Protein AF-0000000085067755 (afdb_homodimer)

Organism: Shewanella halifaxensis (strain HAW-EB4) (NCBI:txid458817)

Solvent-accessible surface area (backbone atoms only — not comparable to full-atom values): 20328 Å² total; per-residue (Å²): 133,85,80,76,76,78,76,78,75,77,74,74,76,75,76,70,76,72,73,79,66,67,17,61,33,72,31,41,48,42,28,52,49,60,54,50,72,42,56,73,39,18,24,49,40,46,78,76,39,65,58,82,90,46,54,85,55,61,95,40,59,32,35,41,28,36,60,45,73,57,96,49,41,38,34,30,34,44,29,49,54,90,42,38,30,37,28,41,37,40,32,63,32,50,47,16,48,35,42,27,38,41,27,25,37,83,89,32,47,73,40,93,77,40,60,33,36,14,41,34,56,57,62,66,34,46,38,37,43,50,22,30,28,20,20,42,29,35,48,50,28,54,77,67,74,36,65,85,57,56,61,29,28,38,34,40,32,50,50,93,52,34,38,34,48,34,42,36,38,92,96,45,52,37,30,36,41,24,40,59,80,51,70,47,80,75,72,80,77,40,36,60,58,133,134,86,80,76,78,78,78,77,75,77,73,74,77,75,75,71,77,72,73,78,65,67,16,61,32,74,32,40,48,43,27,52,50,60,54,51,72,43,55,73,40,19,23,47,38,46,80,77,41,63,56,81,91,46,54,85,54,61,95,41,58,32,35,41,29,34,60,45,74,58,98,46,40,37,36,31,34,44,29,51,54,89,42,38,30,40,25,40,36,40,33,63,31,51,47,17,47,34,42,25,38,40,28,25,35,84,88,32,49,71,41,93,79,39,60,32,36,13,41,33,55,56,63,66,34,46,39,37,46,51,22,31,28,20,21,42,30,34,49,50,28,55,76,67,74,35,65,83,56,57,61,29,28,38,35,41,33,51,51,92,52,35,35,35,46,33,41,36,37,93,96,43,53,36,30,37,41,25,39,59,79,51,69,48,80,74,71,78,79,41,37,60,59,132

Nearest PDB structures (foldseek):
  1yiv-assembly1_A  TM=5.861E-01  e=2.034E-02  Equus caballus
  5xc2-assembly1_A  TM=3.123E-01  e=2.247E-01  Rhizomucor miehei
  5vba-assembly2_B  TM=6.362E-01  e=4.342E+00  Tequatrovirus T4
  5xbz-assembly1_A  TM=2.572E-01  e=3.716E-01  Rhizomucor miehei
  5vba-assembly1_A  TM=6.280E-01  e=9.494E+00  Tequatrovirus T4

pLDDT: mean 91.23, std 16.69, range [28.98, 98.94]

Sequence (388 aa):
MKTIKYSQIALLAATSFALPAMAVTSEQTAFFDNLAAHCGKAFEGTVTAGNSADSAFSGKKLIMHVRECSDTVLKVPFHVGDDHSRTWVITKTPYGLHLAHDHRHKDGSEDKVTMYGGMTADMGSATEQSFPVDAYSINNFRENGLDVSVTNVWHMYVKPQEFTYRLTRENRDFRVDFDLTKPVDLPPVPWGHKMKTIKYSQIALLAATSFALPAMAVTSEQTAFFDNLAAHCGKAFEGTVTAGNSADSAFSGKKLIMHVRECSDTVLKVPFHVGDDHSRTWVITKTPYGLHLAHDHRHKDGSEDKVTMYGGMTADMGSATEQSFPVDAYSINNFRENGLDVSVTNVWHMYVKPQEFTYRLTRENRDFRVDFDLTKPVDLPPVPWGHK

Foldseek 3Di:
DPPPPPPPPPPPPPPPPPAQDFDADPFQLLQLVLLCVQEAFKWWKDKPDWDPVVVLQPPWTWMWHQYDDDSFWTWIFIDTHPARFWIWIWGGGNVHIWTWIFGADQQQHGDLQGRWWAGFPDNAGSFKTKGFTDDVNLVSCVVVVNNQCNGKMWMWGRDPQKIKIWIDDVVTIIMMITGNVDTDDDDDDGHNDD/DPPPPPPPPPPPPPPPPPAQDFDADPFQLLQLVLLCVQEAFKWWKDKPDWDPVVVQQPPWTWMWHQYDDDSFKTWIFIDTHPARFWIWIWGGGNVHIWTWIFGADQQQHGDLQGRWWAGFPDNAGSFKTKGFTDDVNLVSCVVVVNNQCNGKMWMWGRDPQKIKIWIDDVPTIIMMITGNVDTDDDDDDGHNDD

Secondary structure (DSSP, 8-state):
-------------------PPP---HHHHHHHHHHHTTTT-EEEEEEEE--GGGGGGTT--EEEE--EE-SSEEEEEEEETTEEEEEEEEEEETTEEEEEEEEB-TTSPBPSS-SEEEE-SS---SSEEEEEB-HHHHHHHHHTT-GGGGG-EEEEEE-SSEEEEEEEETTEEEEEEEEEEEEEPPPPPPTT--/-------------------PPP---HHHHHHHHHHHTTTT-EEEEEEEE--GGGGGGTT--EEEE--EE-SSEEEEEEEETTEEEEEEEEEEETTEEEEEEEEB-TTSPBPSS-SEEEE-SS---SSEEEEEB-HHHHHHHHHTT-GGGGG-EEEEEE-SSEEEEEEEETTEEEEEEEEEEEEEPPPPPPTT--

Radius of gyration: 25.29 Å; Cα contacts (8 Å, |Δi|>4): 921; chains: 2; bounding box: 46×75×91 Å

Structure (mmCIF, N/CA/C/O backbone):
data_AF-0000000085067755-model_v1
#
loop_
_entity.id
_entity.type
_entity.pdbx_description
1 polymer 'Secreted protein'
#
loop_
_atom_site.group_PDB
_atom_site.id
_atom_site.type_symbol
_atom_site.label_atom_id
_atom_site.label_alt_id
_atom_site.label_comp_id
_atom_site.label_asym_id
_atom_site.label_entity_id
_atom_site.label_seq_id
_atom_site.pdbx_PDB_ins_code
_atom_site.Cartn_x
_atom_site.Cartn_y
_atom_site.Cartn_z
_atom_site.occupancy
_atom_site.B_iso_or_equiv
_atom_site.auth_seq_id
_atom_site.auth_comp_id
_atom_site.auth_asym_id
_atom_site.auth_atom_id
_atom_site.pdbx_PDB_model_num
ATOM 1 N N . MET A 1 1 ? 24.531 -42.656 48.156 1 28.98 1 MET A N 1
ATOM 2 C CA . MET A 1 1 ? 24.031 -42.375 46.812 1 28.98 1 MET A CA 1
ATOM 3 C C . MET A 1 1 ? 23.406 -41 46.75 1 28.98 1 MET A C 1
ATOM 5 O O . MET A 1 1 ? 22.359 -40.75 47.344 1 28.98 1 MET A O 1
ATOM 9 N N . LYS A 1 2 ? 24.328 -39.906 46.75 1 41.59 2 LYS A N 1
ATOM 10 C CA . LYS A 1 2 ? 24.016 -38.5 46.656 1 41.59 2 LYS A CA 1
ATOM 11 C C . LYS A 1 2 ? 23.172 -38.188 45.438 1 41.59 2 LYS A C 1
ATOM 13 O O . LYS A 1 2 ? 23.516 -38.562 44.312 1 41.59 2 LYS A O 1
ATOM 18 N N . THR A 1 3 ? 21.797 -38.094 45.594 1 43.34 3 THR A N 1
ATOM 19 C CA . THR A 1 3 ? 20.797 -37.719 44.594 1 43.34 3 THR A CA 1
ATOM 20 C C . THR A 1 3 ? 21.094 -36.312 44.062 1 43.34 3 THR A C 1
ATOM 22 O O . THR A 1 3 ? 21.047 -35.344 44.781 1 43.34 3 THR A O 1
ATOM 25 N N . ILE A 1 4 ? 21.953 -36.188 43.094 1 45.53 4 ILE A N 1
ATOM 26 C CA . ILE A 1 4 ? 22.188 -34.938 42.375 1 45.53 4 ILE A CA 1
ATOM 27 C C . ILE A 1 4 ? 20.906 -34.531 41.625 1 45.53 4 ILE A C 1
ATOM 29 O O . ILE A 1 4 ? 20.406 -35.25 40.781 1 45.53 4 ILE A O 1
ATOM 33 N N . LYS A 1 5 ? 20.016 -33.75 42.25 1 46.53 5 LYS A N 1
ATOM 34 C CA . LYS A 1 5 ? 18.844 -33.156 41.625 1 46.53 5 LYS A CA 1
ATOM 35 C C . LYS A 1 5 ? 19.234 -32.219 40.469 1 46.53 5 LYS A C 1
ATOM 37 O O . LYS A 1 5 ? 20.031 -31.297 40.656 1 46.53 5 LYS A O 1
ATOM 42 N N . TYR A 1 6 ? 19.328 -32.75 39.188 1 44.66 6 TYR A N 1
ATOM 43 C CA . TYR A 1 6 ? 19.5 -31.891 38.031 1 44.66 6 TYR A CA 1
ATOM 44 C C . TYR A 1 6 ? 18.375 -30.859 37.938 1 44.66 6 TYR A C 1
ATOM 46 O O . TYR A 1 6 ? 17.203 -31.219 37.969 1 44.66 6 TYR A O 1
ATOM 54 N N . SER A 1 7 ? 18.516 -29.688 38.5 1 46.38 7 SER A N 1
ATOM 55 C CA . SER A 1 7 ? 17.609 -28.578 38.25 1 46.38 7 SER A CA 1
ATOM 56 C C . SER A 1 7 ? 17.438 -28.328 36.75 1 46.38 7 SER A C 1
ATOM 58 O O . SER A 1 7 ? 18.422 -28.109 36.031 1 46.38 7 SER A O 1
ATOM 60 N N . GLN A 1 8 ? 16.422 -28.906 36.156 1 47.75 8 GLN A N 1
ATOM 61 C CA . GLN A 1 8 ? 16.031 -28.594 34.781 1 47.75 8 GLN A CA 1
ATOM 62 C C . GLN A 1 8 ? 15.797 -27.094 34.625 1 47.75 8 GLN A C 1
ATOM 64 O O . GLN A 1 8 ? 14.953 -26.5 35.281 1 47.75 8 GLN A O 1
ATOM 69 N N . ILE A 1 9 ? 16.797 -26.344 34.344 1 45.47 9 ILE A N 1
ATOM 70 C CA . ILE A 1 9 ? 16.609 -24.953 33.906 1 45.47 9 ILE A CA 1
ATOM 71 C C . ILE A 1 9 ? 15.797 -24.906 32.625 1 45.47 9 ILE A C 1
ATOM 73 O O . ILE A 1 9 ? 16.203 -25.469 31.594 1 45.47 9 ILE A O 1
ATOM 77 N N . ALA A 1 10 ? 14.523 -24.734 32.781 1 42.97 10 ALA A N 1
ATOM 78 C CA . ALA A 1 10 ? 13.672 -24.422 31.625 1 42.97 10 ALA A CA 1
ATOM 79 C C . ALA A 1 10 ? 14.133 -23.156 30.922 1 42.97 10 ALA A C 1
ATOM 81 O O . ALA A 1 10 ? 14.055 -22.062 31.484 1 42.97 10 ALA A O 1
ATOM 82 N N . LEU A 1 11 ? 15.062 -23.281 30.031 1 44.84 11 LEU A N 1
ATOM 83 C CA . LEU A 1 11 ? 15.336 -22.172 29.141 1 44.84 11 LEU A CA 1
ATOM 84 C C . LEU A 1 11 ? 14.102 -21.797 28.328 1 44.84 11 LEU A C 1
ATOM 86 O O . LEU A 1 11 ? 13.625 -22.578 27.516 1 44.84 11 LEU A O 1
ATOM 90 N N . LEU A 1 12 ? 13.289 -21.031 28.844 1 44.44 12 LEU A N 1
ATOM 91 C CA . LEU A 1 12 ? 12.234 -20.422 28.031 1 44.44 12 LEU A CA 1
ATOM 92 C C . LEU A 1 12 ? 12.828 -19.672 26.828 1 44.44 12 LEU A C 1
ATOM 94 O O . LEU A 1 12 ? 13.586 -18.719 27 1 44.44 12 LEU A O 1
ATOM 98 N N . ALA A 1 13 ? 12.93 -20.359 25.688 1 36.31 13 ALA A N 1
ATOM 99 C CA . ALA A 1 13 ? 13.25 -19.656 24.453 1 36.31 13 ALA A CA 1
ATOM 100 C C . ALA A 1 13 ? 12.25 -18.531 24.188 1 36.31 13 ALA A C 1
ATOM 102 O O . ALA A 1 13 ? 11.062 -18.781 23.984 1 36.31 13 ALA A O 1
ATOM 103 N N . ALA A 1 14 ? 12.43 -17.359 24.734 1 39.09 14 ALA A N 1
ATOM 104 C CA . ALA A 1 14 ? 11.672 -16.188 24.312 1 39.09 14 ALA A CA 1
ATOM 105 C C . ALA A 1 14 ? 11.617 -16.094 22.781 1 39.09 14 ALA A C 1
ATOM 107 O O . ALA A 1 14 ? 12.648 -15.93 22.125 1 39.09 14 ALA A O 1
ATOM 108 N N . THR A 1 15 ? 10.727 -16.734 22.094 1 37.22 15 THR A N 1
ATOM 109 C CA . THR A 1 15 ? 10.492 -16.406 20.688 1 37.22 15 THR A CA 1
ATOM 110 C C . THR A 1 15 ? 10.383 -14.898 20.5 1 37.22 15 THR A C 1
ATOM 112 O O . THR A 1 15 ? 9.422 -14.273 20.953 1 37.22 15 THR A O 1
ATOM 115 N N . SER A 1 16 ? 11.422 -14.258 20.453 1 39.28 16 SER A N 1
ATOM 116 C CA . SER A 1 16 ? 11.375 -12.852 20.078 1 39.28 16 SER A CA 1
ATOM 117 C C . SER A 1 16 ? 10.602 -12.648 18.781 1 39.28 16 SER A C 1
ATOM 119 O O . SER A 1 16 ? 10.992 -13.156 17.734 1 39.28 16 SER A O 1
ATOM 121 N N . PHE A 1 17 ? 9.375 -12.57 18.875 1 40.12 17 PHE A N 1
ATOM 122 C CA . PHE A 1 17 ? 8.641 -12.094 17.703 1 40.12 17 PHE A CA 1
ATOM 123 C C . PHE A 1 17 ? 9.336 -10.883 17.094 1 40.12 17 PHE A C 1
ATOM 125 O O . PHE A 1 17 ? 9.375 -9.812 17.703 1 40.12 17 PHE A O 1
ATOM 132 N N . ALA A 1 18 ? 10.297 -11.008 16.25 1 44.66 18 ALA A N 1
ATOM 133 C CA . ALA A 1 18 ? 10.961 -9.898 15.586 1 44.66 18 ALA A CA 1
ATOM 134 C C . ALA A 1 18 ? 9.953 -9.023 14.844 1 44.66 18 ALA A C 1
ATOM 136 O O . ALA A 1 18 ? 9.156 -9.523 14.047 1 44.66 18 ALA A O 1
ATOM 137 N N . LEU A 1 19 ? 9.555 -7.879 15.336 1 52.88 19 LEU A N 1
ATOM 138 C CA . LEU A 1 19 ? 8.805 -6.875 14.594 1 52.88 19 LEU A CA 1
ATOM 139 C C . LEU A 1 19 ? 9.352 -6.734 13.172 1 52.88 19 LEU A C 1
ATOM 141 O O . LEU A 1 19 ? 10.562 -6.73 12.969 1 52.88 19 LEU A O 1
ATOM 145 N N . PRO A 1 20 ? 8.461 -6.949 12.203 1 64.38 20 PRO A N 1
ATOM 146 C CA . PRO A 1 20 ? 8.969 -6.809 10.844 1 64.38 20 PRO A CA 1
ATOM 147 C C . PRO A 1 20 ? 9.773 -5.527 10.641 1 64.38 20 PRO A C 1
ATOM 149 O O . PRO A 1 20 ? 9.414 -4.473 11.172 1 64.38 20 PRO A O 1
ATOM 152 N N . ALA A 1 21 ? 10.914 -5.625 10.117 1 73.81 21 ALA A N 1
ATOM 153 C CA . ALA A 1 21 ? 11.812 -4.508 9.828 1 73.81 21 ALA A CA 1
ATOM 154 C C . ALA A 1 21 ? 11.141 -3.482 8.922 1 73.81 21 ALA A C 1
ATOM 156 O O . ALA A 1 21 ? 10.5 -3.846 7.934 1 73.81 21 ALA A O 1
ATOM 157 N N . MET A 1 22 ? 11.156 -2.275 9.336 1 88 22 MET A N 1
ATOM 158 C CA . MET A 1 22 ? 10.672 -1.176 8.508 1 88 22 MET A CA 1
ATOM 159 C C . MET A 1 22 ? 11.414 -1.13 7.18 1 88 22 MET A C 1
ATOM 161 O O . MET A 1 22 ? 12.609 -1.415 7.121 1 88 22 MET A O 1
ATOM 165 N N . ALA A 1 23 ? 10.664 -0.908 6.18 1 91.81 23 ALA A N 1
ATOM 166 C CA . ALA A 1 23 ? 11.281 -0.766 4.863 1 91.81 23 ALA A CA 1
ATOM 167 C C . ALA A 1 23 ? 10.766 0.479 4.148 1 91.81 23 ALA A C 1
ATOM 169 O O . ALA A 1 23 ? 9.57 0.585 3.857 1 91.81 23 ALA A O 1
ATOM 170 N N . VAL A 1 24 ? 11.664 1.509 3.936 1 97.25 24 VAL A N 1
ATOM 171 C CA . VAL A 1 24 ? 11.438 2.691 3.109 1 97.25 24 VAL A CA 1
ATOM 172 C C . VAL A 1 24 ? 12.578 2.846 2.104 1 97.25 24 VAL A C 1
ATOM 174 O O . VAL A 1 24 ? 13.703 2.402 2.355 1 97.25 24 VAL A O 1
ATOM 177 N N . THR A 1 25 ? 12.273 3.377 0.951 1 98.38 25 THR A N 1
ATOM 178 C CA . THR A 1 25 ? 13.312 3.604 -0.052 1 98.38 25 THR A CA 1
ATOM 179 C C . THR A 1 25 ? 14.148 4.832 0.302 1 98.38 25 THR A C 1
ATOM 181 O O . THR A 1 25 ? 13.82 5.566 1.235 1 98.38 25 THR A O 1
ATOM 184 N N . SER A 1 26 ? 15.242 5.008 -0.419 1 98.19 26 SER A N 1
ATOM 185 C CA . SER A 1 26 ? 16.062 6.191 -0.198 1 98.19 26 SER A CA 1
ATOM 186 C C . SER A 1 26 ? 15.289 7.469 -0.479 1 98.19 26 SER A C 1
ATOM 188 O O . SER A 1 26 ? 15.461 8.477 0.215 1 98.19 26 SER A O 1
ATOM 190 N N . GLU A 1 27 ? 14.445 7.512 -1.555 1 98.69 27 GLU A N 1
ATOM 191 C CA . GLU A 1 27 ? 13.586 8.648 -1.865 1 98.69 27 GLU A CA 1
ATOM 192 C C . GLU A 1 27 ? 12.633 8.953 -0.712 1 98.69 27 GLU A C 1
ATOM 194 O O . GLU A 1 27 ? 12.477 10.117 -0.321 1 98.69 27 GLU A O 1
ATOM 199 N N . GLN A 1 28 ? 12.047 7.906 -0.197 1 98.81 28 GLN A N 1
ATOM 200 C CA . GLN A 1 28 ? 11.086 8.055 0.891 1 98.81 28 GLN A CA 1
ATOM 201 C C . GLN A 1 28 ? 11.766 8.523 2.17 1 98.81 28 GLN A C 1
ATOM 203 O O . GLN A 1 28 ? 11.219 9.344 2.908 1 98.81 28 GLN A O 1
ATOM 208 N N . THR A 1 29 ? 12.93 8.016 2.463 1 98.56 29 THR A N 1
ATOM 209 C CA . THR A 1 29 ? 13.719 8.461 3.602 1 98.56 29 THR A CA 1
ATOM 210 C C . THR A 1 29 ? 14.047 9.945 3.475 1 98.56 29 THR A C 1
ATOM 212 O O . THR A 1 29 ? 13.898 10.711 4.434 1 98.56 29 THR A O 1
ATOM 215 N N . ALA A 1 30 ? 14.5 10.32 2.295 1 98.62 30 ALA A N 1
ATOM 216 C CA . ALA A 1 30 ? 14.844 11.719 2.066 1 98.62 30 ALA A CA 1
ATOM 217 C C . ALA A 1 30 ? 13.633 12.625 2.248 1 98.62 30 ALA A C 1
ATOM 219 O O . ALA A 1 30 ? 13.719 13.68 2.875 1 98.62 30 ALA A O 1
ATOM 220 N N . PHE A 1 31 ? 12.547 12.242 1.677 1 98.88 31 PHE A N 1
ATOM 221 C CA . PHE A 1 31 ? 11.297 12.969 1.832 1 98.88 31 PHE A CA 1
ATOM 222 C C . PHE A 1 31 ? 10.953 13.148 3.307 1 98.88 31 PHE A C 1
ATOM 224 O O . PHE A 1 31 ? 10.648 14.258 3.748 1 98.88 31 PHE A O 1
ATOM 231 N N . PHE A 1 32 ? 10.914 12.031 4.016 1 98.81 32 PHE A N 1
ATOM 232 C CA . PHE A 1 32 ? 10.609 12.008 5.441 1 98.81 32 PHE A CA 1
ATOM 233 C C . PHE A 1 32 ? 11.539 12.938 6.211 1 98.81 32 PHE A C 1
ATOM 235 O O . PHE A 1 32 ? 11.086 13.734 7.031 1 98.81 32 PHE A O 1
ATOM 242 N N . ASP A 1 33 ? 12.828 12.859 5.953 1 98.5 33 ASP A N 1
ATOM 243 C CA . ASP A 1 33 ? 13.844 13.672 6.617 1 98.5 33 ASP A CA 1
ATOM 244 C C . ASP A 1 33 ? 13.664 15.156 6.277 1 98.5 33 ASP A C 1
ATOM 246 O O . ASP A 1 33 ? 13.875 16.016 7.129 1 98.5 33 ASP A O 1
ATOM 250 N N . ASN A 1 34 ? 13.352 15.422 5.031 1 98.56 34 ASN A N 1
ATOM 251 C CA . ASN A 1 34 ? 13.109 16.797 4.621 1 98.56 34 ASN A CA 1
ATOM 252 C C . ASN A 1 34 ? 11.977 17.438 5.414 1 98.56 34 ASN A C 1
ATOM 254 O O . ASN A 1 34 ? 12.047 18.609 5.781 1 98.56 34 ASN A O 1
ATOM 258 N N . LEU A 1 35 ? 10.938 16.672 5.617 1 98.56 35 LEU A N 1
ATOM 259 C CA . LEU A 1 35 ? 9.828 17.172 6.426 1 98.56 35 LEU A CA 1
ATOM 260 C C . LEU A 1 35 ? 10.242 17.312 7.887 1 98.56 35 LEU A C 1
ATOM 262 O O . LEU A 1 35 ? 9.953 18.328 8.523 1 98.56 35 LEU A O 1
ATOM 266 N N . ALA A 1 36 ? 10.93 16.297 8.367 1 98.69 36 ALA A N 1
ATOM 267 C CA . ALA A 1 36 ? 11.375 16.25 9.758 1 98.69 36 ALA A CA 1
ATOM 268 C C . ALA A 1 36 ? 12.305 17.422 10.07 1 98.69 36 ALA A C 1
ATOM 270 O O . ALA A 1 36 ? 12.414 17.844 11.227 1 98.69 36 ALA A O 1
ATOM 271 N N . ALA A 1 37 ? 12.992 17.922 9.117 1 98.31 37 ALA A N 1
ATOM 272 C CA . ALA A 1 37 ? 13.922 19.031 9.289 1 98.31 37 ALA A CA 1
ATOM 273 C C . ALA A 1 37 ? 13.203 20.266 9.805 1 98.31 37 ALA A C 1
ATOM 275 O O . ALA A 1 37 ? 13.836 21.219 10.281 1 98.31 37 ALA A O 1
ATOM 276 N N . HIS A 1 38 ? 11.93 20.281 9.727 1 98.56 38 HIS A N 1
ATOM 277 C CA . HIS A 1 38 ? 11.148 21.438 10.156 1 98.56 38 HIS A CA 1
ATOM 278 C C . HIS A 1 38 ? 10.492 21.172 11.508 1 98.56 38 HIS A C 1
ATOM 280 O O . HIS A 1 38 ? 9.586 21.906 11.914 1 98.56 38 HIS A O 1
ATOM 286 N N . CYS A 1 39 ? 10.898 20.156 12.188 1 98.75 39 CYS A N 1
ATOM 287 C CA . CYS A 1 39 ? 10.297 19.781 13.461 1 98.75 39 CYS A CA 1
ATOM 288 C C . CYS A 1 39 ? 10.273 20.953 14.43 1 98.75 39 CYS A C 1
ATOM 290 O O . CYS A 1 39 ? 11.273 21.656 14.578 1 98.75 39 CYS A O 1
ATOM 292 N N . GLY A 1 40 ? 9.086 21.156 15.062 1 98.62 40 GLY A N 1
ATOM 293 C CA . GLY A 1 40 ? 8.922 22.219 16.047 1 98.62 40 GLY A CA 1
ATOM 294 C C . GLY A 1 40 ? 8.445 23.531 15.453 1 98.62 40 GLY A C 1
ATOM 295 O O . GLY A 1 40 ? 8.141 24.469 16.188 1 98.62 40 GLY A O 1
ATOM 296 N N . LYS A 1 41 ? 8.32 23.594 14.133 1 98.81 41 LYS A N 1
ATOM 297 C CA . LYS A 1 41 ? 7.961 24.844 13.469 1 98.81 41 LYS A CA 1
ATOM 298 C C . LYS A 1 41 ? 6.555 24.766 12.883 1 98.81 41 LYS A C 1
ATOM 300 O O . LYS A 1 41 ? 6.059 23.672 12.578 1 98.81 41 LYS A O 1
ATOM 305 N N . ALA A 1 42 ? 5.977 25.859 12.758 1 98.88 42 ALA A N 1
ATOM 306 C CA . ALA A 1 42 ? 4.664 26.016 12.141 1 98.88 42 ALA A CA 1
ATOM 307 C C . ALA A 1 42 ? 4.723 26.969 10.953 1 98.88 42 ALA A C 1
ATOM 309 O O . ALA A 1 42 ? 5.551 27.891 10.93 1 98.88 42 ALA A O 1
ATOM 310 N N . PHE A 1 43 ? 3.854 26.75 10.008 1 98.88 43 PHE A N 1
ATOM 311 C CA . PHE A 1 43 ? 3.861 27.547 8.781 1 98.88 43 PHE A CA 1
ATOM 312 C C . PHE A 1 43 ? 2.439 27.844 8.32 1 98.88 43 PHE A C 1
ATOM 314 O O . PHE A 1 43 ? 1.559 26.984 8.422 1 98.88 43 PHE A O 1
ATOM 321 N N . GLU A 1 44 ? 2.238 29.016 7.859 1 98.62 44 GLU A N 1
ATOM 322 C CA . GLU A 1 44 ? 0.937 29.406 7.324 1 98.62 44 GLU A CA 1
ATOM 323 C C . GLU A 1 44 ? 0.789 28.984 5.863 1 98.62 44 GLU A C 1
ATOM 325 O O . GLU A 1 44 ? 1.759 29 5.105 1 98.62 44 GLU A O 1
ATOM 330 N N . GLY A 1 45 ? -0.426 28.562 5.516 1 97.75 45 GLY A N 1
ATOM 331 C CA . GLY A 1 45 ? -0.685 28.094 4.16 1 97.75 45 GLY A CA 1
ATOM 332 C C . GLY A 1 45 ? -1.873 28.781 3.514 1 97.75 45 GLY A C 1
ATOM 333 O O . GLY A 1 45 ? -2.58 29.562 4.168 1 97.75 45 GLY A O 1
ATOM 334 N N . THR A 1 46 ? -2.014 28.609 2.215 1 96 46 THR A N 1
ATOM 335 C CA . THR A 1 46 ? -3.119 29.109 1.412 1 96 46 THR A CA 1
ATOM 336 C C . THR A 1 46 ? -3.654 28.031 0.479 1 96 46 THR A C 1
ATOM 338 O O . THR A 1 46 ? -2.881 27.281 -0.111 1 96 46 THR A O 1
ATOM 341 N N . VAL A 1 47 ? -4.996 27.953 0.4 1 95.69 47 VAL A N 1
ATOM 342 C CA . VAL A 1 47 ? -5.594 27.062 -0.587 1 95.69 47 VAL A CA 1
ATOM 343 C C . VAL A 1 47 ? -5.277 27.562 -1.995 1 95.69 47 VAL A C 1
ATOM 345 O O . VAL A 1 47 ? -5.559 28.703 -2.33 1 95.69 47 VAL A O 1
ATOM 348 N N . THR A 1 48 ? -4.691 26.703 -2.834 1 94.94 48 THR A N 1
ATOM 349 C CA . THR A 1 48 ? -4.27 27.141 -4.16 1 94.94 48 THR A CA 1
ATOM 350 C C . THR A 1 48 ? -5.027 26.391 -5.246 1 94.94 48 THR A C 1
ATOM 352 O O . THR A 1 48 ? -4.918 26.719 -6.43 1 94.94 48 THR A O 1
ATOM 355 N N . ALA A 1 49 ? -5.695 25.406 -4.918 1 91.56 49 ALA A N 1
ATOM 356 C CA . ALA A 1 49 ? -6.645 24.703 -5.781 1 91.56 49 ALA A CA 1
ATOM 357 C C . ALA A 1 49 ? -7.797 24.125 -4.969 1 91.56 49 ALA A C 1
ATOM 359 O O . ALA A 1 49 ? -7.605 23.688 -3.83 1 91.56 49 ALA A O 1
ATOM 360 N N . GLY A 1 50 ? -9.055 24.125 -5.578 1 88.06 50 GLY A N 1
ATOM 361 C CA . GLY A 1 50 ? -10.211 23.594 -4.871 1 88.06 50 GLY A CA 1
ATOM 362 C C . GLY A 1 50 ? -11.523 23.969 -5.523 1 88.06 50 GLY A C 1
ATOM 363 O O . GLY A 1 50 ? -11.547 24.469 -6.656 1 88.06 50 GLY A O 1
ATOM 364 N N . ASN A 1 51 ? -12.57 23.547 -4.918 1 83.12 51 ASN A N 1
ATOM 365 C CA . ASN A 1 51 ? -13.938 23.875 -5.32 1 83.12 51 ASN A CA 1
ATOM 366 C C . ASN A 1 51 ? -14.844 24.062 -4.109 1 83.12 51 ASN A C 1
ATOM 368 O O . ASN A 1 51 ? -14.367 24.344 -3.008 1 83.12 51 ASN A O 1
ATOM 372 N N . SER A 1 52 ? -16.078 24.125 -4.391 1 76.75 52 SER A N 1
ATOM 373 C CA . SER A 1 52 ? -17.047 24.438 -3.354 1 76.75 52 SER A CA 1
ATOM 374 C C . SER A 1 52 ? -16.969 23.438 -2.201 1 76.75 52 SER A C 1
ATOM 376 O O . SER A 1 52 ? -17.359 23.766 -1.071 1 76.75 52 SER A O 1
ATOM 378 N N . ALA A 1 53 ? -16.453 22.281 -2.43 1 75.31 53 ALA A N 1
ATOM 379 C CA . ALA A 1 53 ? -16.312 21.266 -1.388 1 75.31 53 ALA A CA 1
ATOM 380 C C . ALA A 1 53 ? -15.297 21.703 -0.336 1 75.31 53 ALA A C 1
ATOM 382 O O . ALA A 1 53 ? -15.25 21.141 0.758 1 75.31 53 ALA A O 1
ATOM 383 N N . ASP A 1 54 ? -14.594 22.75 -0.587 1 79.88 54 ASP A N 1
ATOM 384 C CA . ASP A 1 54 ? -13.492 23.172 0.283 1 79.88 54 ASP A CA 1
ATOM 385 C C . ASP A 1 54 ? -13.844 24.469 1.021 1 79.88 54 ASP A C 1
ATOM 387 O O . ASP A 1 54 ? -12.953 25.203 1.433 1 79.88 54 ASP A O 1
ATOM 391 N N . SER A 1 55 ? -15.07 24.672 1.107 1 81.56 55 SER A N 1
ATOM 392 C CA . SER A 1 55 ? -15.523 25.922 1.7 1 81.56 55 SER A CA 1
ATOM 393 C C . SER A 1 55 ? -15.078 26.047 3.154 1 81.56 55 SER A C 1
ATOM 395 O O . SER A 1 55 ? -14.945 27.156 3.676 1 81.56 55 SER A O 1
ATOM 397 N N . ALA A 1 56 ? -14.812 24.938 3.746 1 82.31 56 ALA A N 1
ATOM 398 C CA . ALA A 1 56 ? -14.406 24.938 5.148 1 82.31 56 ALA A CA 1
ATOM 399 C C . ALA A 1 56 ? -13.078 25.672 5.332 1 82.31 56 ALA A C 1
ATOM 401 O O . ALA A 1 56 ? -12.734 26.094 6.441 1 82.31 56 ALA A O 1
ATOM 402 N N . PHE A 1 57 ? -12.32 25.859 4.309 1 89.5 57 PHE A N 1
ATOM 403 C CA . PHE A 1 57 ? -10.992 26.453 4.379 1 89.5 57 PHE A CA 1
ATOM 404 C C . PHE A 1 57 ? -11.031 27.938 4.004 1 89.5 57 PHE A C 1
ATOM 406 O O . PHE A 1 57 ? -10.078 28.672 4.258 1 89.5 57 PHE A O 1
ATOM 413 N N . SER A 1 58 ? -12.148 28.266 3.352 1 83.44 58 SER A N 1
ATOM 414 C CA . SER A 1 58 ? -12.234 29.625 2.842 1 83.44 58 SER A CA 1
ATOM 415 C C . SER A 1 58 ? -12.219 30.641 3.979 1 83.44 58 SER A C 1
ATOM 417 O O . SER A 1 58 ? -12.953 30.484 4.961 1 83.44 58 SER A O 1
ATOM 419 N N . GLY A 1 59 ? -11.336 31.625 3.836 1 87.12 59 GLY A N 1
ATOM 420 C CA . GLY A 1 59 ? -11.281 32.719 4.781 1 87.12 59 GLY A CA 1
ATOM 421 C C . GLY A 1 59 ? -10.656 32.344 6.109 1 87.12 59 GLY A C 1
ATOM 422 O O . GLY A 1 59 ? -10.648 33.156 7.051 1 87.12 59 GLY A O 1
ATOM 423 N N . LYS A 1 60 ? -10.18 31.234 6.242 1 93.75 60 LYS A N 1
ATOM 424 C CA . LYS A 1 60 ? -9.602 30.766 7.5 1 93.75 60 LYS A CA 1
ATOM 425 C C . LYS A 1 60 ? -8.078 30.781 7.441 1 93.75 60 LYS A C 1
ATOM 427 O O . LYS A 1 60 ? -7.488 30.578 6.379 1 93.75 60 LYS A O 1
ATOM 432 N N . LYS A 1 61 ? -7.582 31.078 8.641 1 97.12 61 LYS A N 1
ATOM 433 C CA . LYS A 1 61 ? -6.141 30.906 8.773 1 97.12 61 LYS A CA 1
ATOM 434 C C . LYS A 1 61 ? -5.766 29.422 8.789 1 97.12 61 LYS A C 1
ATOM 436 O O . LYS A 1 61 ? -6.32 28.641 9.57 1 97.12 61 LYS A O 1
ATOM 441 N N . LEU A 1 62 ? -4.859 29.047 7.895 1 98.25 62 LEU A N 1
ATOM 442 C CA . LEU A 1 62 ? -4.41 27.656 7.773 1 98.25 62 LEU A CA 1
ATOM 443 C C . LEU A 1 62 ? -2.971 27.516 8.258 1 98.25 62 LEU A C 1
ATOM 445 O O . LEU A 1 62 ? -2.064 28.172 7.734 1 98.25 62 LEU A O 1
ATOM 449 N N . ILE A 1 63 ? -2.783 26.656 9.273 1 98.69 63 ILE A N 1
ATOM 450 C CA . ILE A 1 63 ? -1.448 26.5 9.844 1 98.69 63 ILE A CA 1
ATOM 451 C C . ILE A 1 63 ? -1.094 25.016 9.938 1 98.69 63 ILE A C 1
ATOM 453 O O . ILE A 1 63 ? -1.843 24.234 10.523 1 98.69 63 ILE A O 1
ATOM 457 N N . MET A 1 64 ? -0.013 24.641 9.328 1 98.81 64 MET A N 1
ATOM 458 C CA . MET A 1 64 ? 0.572 23.344 9.633 1 98.81 64 MET A CA 1
ATOM 459 C C . MET A 1 64 ? 1.66 23.469 10.688 1 98.81 64 MET A C 1
ATOM 461 O O . MET A 1 64 ? 2.395 24.453 10.719 1 98.81 64 MET A O 1
ATOM 465 N N . HIS A 1 65 ? 1.713 22.516 11.586 1 98.88 65 HIS A N 1
ATOM 466 C CA . HIS A 1 65 ? 2.719 22.469 12.641 1 98.88 65 HIS A CA 1
ATOM 467 C C . HIS A 1 65 ? 3.406 21.109 12.688 1 98.88 65 HIS A C 1
ATOM 469 O O . HIS A 1 65 ? 2.795 20.109 13.07 1 98.88 65 HIS A O 1
ATOM 475 N N . VAL A 1 66 ? 4.719 21.047 12.211 1 98.88 66 VAL A N 1
ATOM 476 C CA . VAL A 1 66 ? 5.484 19.812 12.375 1 98.88 66 VAL A CA 1
ATOM 477 C C . VAL A 1 66 ? 5.84 19.609 13.844 1 98.88 66 VAL A C 1
ATOM 479 O O . VAL A 1 66 ? 6.875 20.094 14.312 1 98.88 66 VAL A O 1
ATOM 482 N N . ARG A 1 67 ? 5.02 18.859 14.492 1 98.56 67 ARG A N 1
ATOM 483 C CA . ARG A 1 67 ? 4.98 18.953 15.953 1 98.56 67 ARG A CA 1
ATOM 484 C C . ARG A 1 67 ? 5.773 17.828 16.594 1 98.56 67 ARG A C 1
ATOM 486 O O . ARG A 1 67 ? 6.594 18.078 17.484 1 98.56 67 ARG A O 1
ATOM 493 N N . GLU A 1 68 ? 5.469 16.656 16.328 1 98.25 68 GLU A N 1
ATOM 494 C CA . GLU A 1 68 ? 6.156 15.5 16.891 1 98.25 68 GLU A CA 1
ATOM 495 C C . GLU A 1 68 ? 6.934 14.742 15.812 1 98.25 68 GLU A C 1
ATOM 497 O O . GLU A 1 68 ? 6.379 14.375 14.773 1 98.25 68 GLU A O 1
ATOM 502 N N . CYS A 1 69 ? 8.211 14.531 16.109 1 98.5 69 CYS A N 1
ATOM 503 C CA . CYS A 1 69 ? 9.078 13.875 15.148 1 98.5 69 CYS A CA 1
ATOM 504 C C . CYS A 1 69 ? 9.875 12.758 15.797 1 98.5 69 CYS A C 1
ATOM 506 O O . CYS A 1 69 ? 10.523 12.961 16.828 1 98.5 69 CYS A O 1
ATOM 508 N N . SER A 1 70 ? 9.797 11.602 15.344 1 98.38 70 SER A N 1
ATOM 509 C CA . SER A 1 70 ? 10.664 10.477 15.672 1 98.38 70 SER A CA 1
ATOM 510 C C . SER A 1 70 ? 11.305 9.891 14.422 1 98.38 70 SER A C 1
ATOM 512 O O . SER A 1 70 ? 11.102 10.391 13.32 1 98.38 70 SER A O 1
ATOM 514 N N . ASP A 1 71 ? 12.07 8.859 14.648 1 97.25 71 ASP A N 1
ATOM 515 C CA . ASP A 1 71 ? 12.742 8.227 13.516 1 97.25 71 ASP A CA 1
ATOM 516 C C . ASP A 1 71 ? 11.734 7.531 12.602 1 97.25 71 ASP A C 1
ATOM 518 O O . ASP A 1 71 ? 12.023 7.262 11.438 1 97.25 71 ASP A O 1
ATOM 522 N N . THR A 1 72 ? 10.539 7.301 13.109 1 98.12 72 THR A N 1
ATOM 523 C CA . THR A 1 72 ? 9.648 6.465 12.32 1 98.12 72 THR A CA 1
ATOM 524 C C . THR A 1 72 ? 8.289 7.137 12.156 1 98.12 72 THR A C 1
ATOM 526 O O . THR A 1 72 ? 7.469 6.703 11.344 1 98.12 72 THR A O 1
ATOM 529 N N . VAL A 1 73 ? 8.008 8.188 12.945 1 98.75 73 VAL A N 1
ATOM 530 C CA . VAL A 1 73 ? 6.691 8.812 12.875 1 98.75 73 VAL A CA 1
ATOM 531 C C . VAL A 1 73 ? 6.832 10.328 12.938 1 98.75 73 VAL A C 1
ATOM 533 O O . VAL A 1 73 ? 7.59 10.859 13.75 1 98.75 73 VAL A O 1
ATOM 536 N N . LEU A 1 74 ? 6.133 11.047 12.031 1 98.88 74 LEU A N 1
ATOM 537 C CA . LEU A 1 74 ? 5.922 12.492 12.07 1 98.88 74 LEU A CA 1
ATOM 538 C C . LEU A 1 74 ? 4.449 12.82 12.297 1 98.88 74 LEU A C 1
ATOM 540 O O . LEU A 1 74 ? 3.576 12.242 11.648 1 98.88 74 LEU A O 1
ATOM 544 N N . LYS A 1 75 ? 4.145 13.656 13.195 1 98.88 75 LYS A N 1
ATOM 545 C CA . LYS A 1 75 ? 2.797 14.18 13.398 1 98.88 75 LYS A CA 1
ATOM 546 C C . LYS A 1 75 ? 2.729 15.672 13.094 1 98.88 75 LYS A C 1
ATOM 548 O O . LYS A 1 75 ? 3.436 16.469 13.703 1 98.88 75 LYS A O 1
ATOM 553 N N . VAL A 1 76 ? 1.868 16 12.188 1 98.88 76 VAL A N 1
ATOM 554 C CA . VAL A 1 76 ? 1.764 17.359 11.672 1 98.88 76 VAL A CA 1
ATOM 555 C C . VAL A 1 76 ? 0.321 17.844 11.789 1 98.88 76 VAL A C 1
ATOM 557 O O . VAL A 1 76 ? -0.451 17.75 10.828 1 98.88 76 VAL A O 1
ATOM 560 N N . PRO A 1 77 ? -0.044 18.453 12.922 1 98.81 77 PRO A N 1
ATOM 561 C CA . PRO A 1 77 ? -1.374 19.062 13.016 1 98.81 77 PRO A CA 1
ATOM 562 C C . PRO A 1 77 ? -1.617 20.109 11.938 1 98.81 77 PRO A C 1
ATOM 564 O O . PRO A 1 77 ? -0.712 20.891 11.609 1 98.81 77 PRO A O 1
ATOM 567 N N . PHE A 1 78 ? -2.812 20.094 11.375 1 98.75 78 PHE A N 1
ATOM 568 C CA . PHE A 1 78 ? -3.328 21.078 10.43 1 98.75 78 PHE A CA 1
ATOM 569 C C . PHE A 1 78 ? -4.48 21.859 11.039 1 98.75 78 PHE A C 1
ATOM 571 O O . PHE A 1 78 ? -5.582 21.328 11.195 1 98.75 78 PHE A O 1
ATOM 578 N N . HIS A 1 79 ? -4.223 23.078 11.328 1 98.38 79 HIS A N 1
ATOM 579 C CA . HIS A 1 79 ? -5.191 23.953 11.969 1 98.38 79 HIS A CA 1
ATOM 580 C C . HIS A 1 79 ? -5.945 24.797 10.945 1 98.38 79 HIS A C 1
ATOM 582 O O . HIS A 1 79 ? -5.332 25.469 10.109 1 98.38 79 HIS A O 1
ATOM 588 N N . VAL A 1 80 ? -7.211 24.719 11.023 1 97.88 80 VAL A N 1
ATOM 589 C CA . VAL A 1 80 ? -8.094 25.484 10.141 1 97.88 80 VAL A CA 1
ATOM 590 C C . VAL A 1 80 ? -8.914 26.469 10.961 1 97.88 80 VAL A C 1
ATOM 592 O O . VAL A 1 80 ? -10 26.141 11.438 1 97.88 80 VAL A O 1
ATOM 595 N N . GLY A 1 81 ? -8.414 27.734 11.031 1 96.81 81 GLY A N 1
ATOM 596 C CA . GLY A 1 81 ? -9.023 28.656 11.977 1 96.81 81 GLY A CA 1
ATOM 597 C C . GLY A 1 81 ? -9.008 28.141 13.406 1 96.81 81 GLY A C 1
ATOM 598 O O . GLY A 1 81 ? -7.949 27.828 13.953 1 96.81 81 GLY A O 1
ATOM 599 N N . ASP A 1 82 ? -10.219 27.922 13.922 1 95.94 82 ASP A N 1
ATOM 600 C CA . ASP A 1 82 ? -10.32 27.469 15.305 1 95.94 82 ASP A CA 1
ATOM 601 C C . ASP A 1 82 ? -10.539 25.953 15.367 1 95.94 82 ASP A C 1
ATOM 603 O O . ASP A 1 82 ? -10.773 25.406 16.438 1 95.94 82 ASP A O 1
ATOM 607 N N . ASP A 1 83 ? -10.508 25.359 14.234 1 97.38 83 ASP A N 1
ATOM 608 C CA . ASP A 1 83 ? -10.602 23.906 14.18 1 97.38 83 ASP A CA 1
ATOM 609 C C . ASP A 1 83 ? -9.219 23.266 14.305 1 97.38 83 ASP A C 1
ATOM 611 O O . ASP A 1 83 ? -8.375 23.422 13.414 1 97.38 83 ASP A O 1
ATOM 615 N N . HIS A 1 84 ? -8.992 22.562 15.406 1 98.25 84 HIS A N 1
ATOM 616 C CA . HIS A 1 84 ? -7.699 21.953 15.703 1 98.25 84 HIS A CA 1
ATOM 617 C C . HIS A 1 84 ? -7.809 20.422 15.719 1 98.25 84 HIS A C 1
ATOM 619 O O . HIS A 1 84 ? -7.121 19.766 16.5 1 98.25 84 HIS A O 1
ATOM 625 N N . SER A 1 85 ? -8.641 19.844 14.883 1 97.94 85 SER A N 1
ATOM 626 C CA . SER A 1 85 ? -9.07 18.453 14.969 1 97.94 85 SER A CA 1
ATOM 627 C C . SER A 1 85 ? -8.141 17.531 14.18 1 97.94 85 SER A C 1
ATOM 629 O O . SER A 1 85 ? -8.133 16.312 14.398 1 97.94 85 SER A O 1
ATOM 631 N N . ARG A 1 86 ? -7.449 18.047 13.211 1 97.56 86 ARG A N 1
ATOM 632 C CA . ARG A 1 86 ? -6.797 17.188 12.219 1 97.56 86 ARG A CA 1
ATOM 633 C C . ARG A 1 86 ? -5.297 17.125 12.469 1 97.56 86 ARG A C 1
ATOM 635 O O . ARG A 1 86 ? -4.648 18.141 12.688 1 97.56 86 ARG A O 1
ATOM 642 N N . THR A 1 87 ? -4.703 15.953 12.453 1 98.75 87 THR A N 1
ATOM 643 C CA . THR A 1 87 ? -3.266 15.711 12.477 1 98.75 87 THR A CA 1
ATOM 644 C C . THR A 1 87 ? -2.865 14.719 11.383 1 98.75 87 THR A C 1
ATOM 646 O O . THR A 1 87 ? -3.412 13.617 11.305 1 98.75 87 THR A O 1
ATOM 649 N N . TRP A 1 88 ? -1.998 15.156 10.469 1 98.88 88 TRP A N 1
ATOM 650 C CA . TRP A 1 88 ? -1.38 14.211 9.547 1 98.88 88 TRP A CA 1
ATOM 651 C C . TRP A 1 88 ? -0.328 13.359 10.258 1 98.88 88 TRP A C 1
ATOM 653 O O . TRP A 1 88 ? 0.555 13.898 10.93 1 98.88 88 TRP A O 1
ATOM 663 N N . VAL A 1 89 ? -0.437 12.102 10.156 1 98.88 89 VAL A N 1
ATOM 664 C CA . VAL A 1 89 ? 0.522 11.164 10.727 1 98.88 89 VAL A CA 1
ATOM 665 C C . VAL A 1 89 ? 1.235 10.398 9.617 1 98.88 89 VAL A C 1
ATOM 667 O O . VAL A 1 89 ? 0.611 9.625 8.883 1 98.88 89 VAL A O 1
ATOM 670 N N . ILE A 1 90 ? 2.484 10.641 9.445 1 98.94 90 ILE A N 1
ATOM 671 C CA . ILE A 1 90 ? 3.311 9.961 8.453 1 98.94 90 ILE A CA 1
ATOM 672 C C . ILE A 1 90 ? 4.203 8.93 9.148 1 98.94 90 ILE A C 1
ATOM 674 O O . ILE A 1 90 ? 4.977 9.273 10.047 1 98.94 90 ILE A O 1
ATOM 678 N N . THR A 1 91 ? 4.109 7.688 8.758 1 98.69 91 THR A N 1
ATOM 679 C CA . THR A 1 91 ? 4.773 6.598 9.461 1 98.69 91 THR A CA 1
ATOM 680 C C . THR A 1 91 ? 5.59 5.746 8.492 1 98.69 91 THR A C 1
ATOM 682 O O . THR A 1 91 ? 5.117 5.406 7.406 1 98.69 91 THR A O 1
ATOM 685 N N . LYS A 1 92 ? 6.812 5.414 8.859 1 98.19 92 LYS A N 1
ATOM 686 C CA . LYS A 1 92 ? 7.574 4.383 8.156 1 98.19 92 LYS A CA 1
ATOM 687 C C . LYS A 1 92 ? 7.043 2.99 8.484 1 98.19 92 LYS A C 1
ATOM 689 O O . LYS A 1 92 ? 6.844 2.654 9.656 1 98.19 92 LYS A O 1
ATOM 694 N N . THR A 1 93 ? 6.742 2.217 7.469 1 97.19 93 THR A N 1
ATOM 695 C CA . THR A 1 93 ? 6.23 0.861 7.641 1 97.19 93 THR A CA 1
ATOM 696 C C . THR A 1 93 ? 7.133 -0.15 6.941 1 97.19 93 THR A C 1
ATOM 698 O O . THR A 1 93 ? 8.086 0.229 6.254 1 97.19 93 THR A O 1
ATOM 701 N N . PRO A 1 94 ? 6.863 -1.425 7.051 1 95.62 94 PRO A N 1
ATOM 702 C CA . PRO A 1 94 ? 7.629 -2.43 6.309 1 95.62 94 PRO A CA 1
ATOM 703 C C . PRO A 1 94 ? 7.359 -2.389 4.805 1 95.62 94 PRO A C 1
ATOM 705 O O . PRO A 1 94 ? 8.039 -3.07 4.035 1 95.62 94 PRO A O 1
ATOM 708 N N . TYR A 1 95 ? 6.434 -1.528 4.34 1 96.56 95 TYR A N 1
ATOM 709 C CA . TYR A 1 95 ? 6.027 -1.544 2.939 1 96.56 95 TYR A CA 1
ATOM 710 C C . TYR A 1 95 ? 6.289 -0.195 2.281 1 96.56 95 TYR A C 1
ATOM 712 O O . TYR A 1 95 ? 6.109 -0.043 1.07 1 96.56 95 TYR A O 1
ATOM 720 N N . GLY A 1 96 ? 6.672 0.747 3.055 1 98.06 96 GLY A N 1
ATOM 721 C CA . GLY A 1 96 ? 6.816 2.123 2.611 1 98.06 96 GLY A CA 1
ATOM 722 C C . GLY A 1 96 ? 6.336 3.135 3.637 1 98.06 96 GLY A C 1
ATOM 723 O O . GLY A 1 96 ? 6.449 2.906 4.844 1 98.06 96 GLY A O 1
ATOM 724 N N . LEU A 1 97 ? 5.887 4.27 3.113 1 98.75 97 LEU A N 1
ATOM 725 C CA . LEU A 1 97 ? 5.32 5.293 3.984 1 98.75 97 LEU A CA 1
ATOM 726 C C . LEU A 1 97 ? 3.797 5.191 4.023 1 98.75 97 LEU A C 1
ATOM 728 O O . LEU A 1 97 ? 3.164 4.934 2.998 1 98.75 97 LEU A O 1
ATOM 732 N N . HIS A 1 98 ? 3.254 5.391 5.184 1 98.69 98 HIS A N 1
ATOM 733 C CA . HIS A 1 98 ? 1.812 5.484 5.383 1 98.69 98 HIS A CA 1
ATOM 734 C C . HIS A 1 98 ? 1.412 6.879 5.859 1 98.69 98 HIS A C 1
ATOM 736 O O . HIS A 1 98 ? 2.078 7.461 6.719 1 98.69 98 HIS A O 1
ATOM 742 N N . LEU A 1 99 ? 0.377 7.449 5.238 1 98.88 99 LEU A N 1
ATOM 743 C CA . LEU A 1 99 ? -0.256 8.68 5.711 1 98.88 99 LEU A CA 1
ATOM 744 C C . LEU A 1 99 ? -1.612 8.383 6.34 1 98.88 99 LEU A C 1
ATOM 746 O O . LEU A 1 99 ? -2.441 7.691 5.746 1 98.88 99 LEU A O 1
ATOM 750 N N . ALA A 1 100 ? -1.831 8.852 7.523 1 98.81 100 ALA A N 1
ATOM 751 C CA . ALA A 1 100 ? -3.135 8.805 8.18 1 98.81 100 ALA A CA 1
ATOM 752 C C . ALA A 1 100 ? -3.584 10.203 8.602 1 98.81 100 ALA A C 1
ATOM 754 O O . ALA A 1 100 ? -2.756 11.055 8.945 1 98.81 100 ALA A O 1
ATOM 755 N N . HIS A 1 101 ? -4.863 10.43 8.531 1 98.75 101 HIS A N 1
ATOM 756 C CA . HIS A 1 101 ? -5.48 11.648 9.055 1 98.75 101 HIS A CA 1
ATOM 757 C C . HIS A 1 101 ? -6.172 11.383 10.391 1 98.75 101 HIS A C 1
ATOM 759 O O . HIS A 1 101 ? -7.25 10.789 10.43 1 98.75 101 HIS A O 1
ATOM 765 N N . ASP A 1 102 ? -5.547 11.758 11.453 1 98.56 102 ASP A N 1
ATOM 766 C CA . ASP A 1 102 ? -6.117 11.641 12.797 1 98.56 102 ASP A CA 1
ATOM 767 C C . ASP A 1 102 ? -7.066 12.805 13.086 1 98.56 102 ASP A C 1
ATOM 769 O O . ASP A 1 102 ? -6.625 13.938 13.266 1 98.56 102 ASP A O 1
ATOM 773 N N . HIS A 1 103 ? -8.305 12.516 13.094 1 98.38 103 HIS A N 1
ATOM 774 C CA . HIS A 1 103 ? -9.32 13.508 13.406 1 98.38 103 HIS A CA 1
ATOM 775 C C . HIS A 1 103 ? -9.898 13.273 14.797 1 98.38 103 HIS A C 1
ATOM 777 O O . HIS A 1 103 ? -10.344 12.164 15.117 1 98.38 103 HIS A O 1
ATOM 783 N N . ARG A 1 104 ? -9.945 14.281 15.602 1 98.25 104 ARG A N 1
ATOM 784 C CA . ARG A 1 104 ? -10.438 14.188 16.969 1 98.25 104 ARG A CA 1
ATOM 785 C C . ARG A 1 104 ? -11.398 15.328 17.281 1 98.25 104 ARG A C 1
ATOM 787 O O . ARG A 1 104 ? -11.312 16.406 16.688 1 98.25 104 ARG A O 1
ATOM 794 N N . HIS A 1 105 ? -12.266 15.062 18.25 1 98 105 HIS A N 1
ATOM 795 C CA . HIS A 1 105 ? -13.117 16.109 18.812 1 98 105 HIS A CA 1
ATOM 796 C C . HIS A 1 105 ? -12.375 16.938 19.844 1 98 105 HIS A C 1
ATOM 798 O O . HIS A 1 105 ? -11.281 16.547 20.281 1 98 105 HIS A O 1
ATOM 804 N N . LYS A 1 106 ? -13.016 18.016 20.234 1 97.19 106 LYS A N 1
ATOM 805 C CA . LYS A 1 106 ? -12.398 18.922 21.188 1 97.19 106 LYS A CA 1
ATOM 806 C C . LYS A 1 106 ? -12.07 18.203 22.5 1 97.19 106 LYS A C 1
ATOM 808 O O . LYS A 1 106 ? -11.07 18.531 23.156 1 97.19 106 LYS A O 1
ATOM 813 N N . ASP A 1 107 ? -12.867 17.219 22.891 1 96.88 107 ASP A N 1
ATOM 814 C CA . ASP A 1 107 ? -12.656 16.5 24.156 1 96.88 107 ASP A CA 1
ATOM 815 C C . ASP A 1 107 ? -11.586 15.422 24 1 96.88 107 ASP A C 1
ATOM 817 O O . ASP A 1 107 ? -11.312 14.68 24.938 1 96.88 107 ASP A O 1
ATOM 821 N N . GLY A 1 108 ? -11.07 15.289 22.781 1 96.94 108 GLY A N 1
ATOM 822 C CA . GLY A 1 108 ? -9.977 14.367 22.531 1 96.94 108 GLY A CA 1
ATOM 823 C C . GLY A 1 108 ? -10.43 13.039 21.953 1 96.94 108 GLY A C 1
ATOM 824 O O . GLY A 1 108 ? -9.609 12.25 21.469 1 96.94 108 GLY A O 1
ATOM 825 N N . SER A 1 109 ? -11.727 12.836 22.016 1 97.69 109 SER A N 1
ATOM 826 C CA . SER A 1 109 ? -12.211 11.562 21.484 1 97.69 109 SER A CA 1
ATOM 827 C C . SER A 1 109 ? -12.062 11.516 19.969 1 97.69 109 SER A C 1
ATOM 829 O O . SER A 1 109 ? -12.078 12.547 19.297 1 97.69 109 SER A O 1
ATOM 831 N N . GLU A 1 110 ? -11.945 10.312 19.406 1 97.69 110 GLU A N 1
ATOM 832 C CA . GLU A 1 110 ? -11.758 10.125 17.969 1 97.69 110 GLU A CA 1
ATOM 833 C C . GLU A 1 110 ? -13.039 10.422 17.203 1 97.69 110 GLU A C 1
ATOM 835 O O . GLU A 1 110 ? -14.133 10.078 17.656 1 97.69 110 GLU A O 1
ATOM 840 N N . ASP A 1 111 ? -12.898 11.055 16.094 1 98.06 111 ASP A N 1
ATOM 841 C CA . ASP A 1 111 ? -14.008 11.164 15.156 1 98.06 111 ASP A CA 1
ATOM 842 C C . ASP A 1 111 ? -14.344 9.812 14.539 1 98.06 111 ASP A C 1
ATOM 844 O O . ASP A 1 111 ? -13.5 8.914 14.508 1 98.06 111 ASP A O 1
ATOM 848 N N . LYS A 1 112 ? -15.602 9.656 14.047 1 97.69 112 LYS A N 1
ATOM 849 C CA . LYS A 1 112 ? -15.969 8.422 13.375 1 97.69 112 LYS A CA 1
ATOM 850 C C . LYS A 1 112 ? -15.172 8.234 12.086 1 97.69 112 LYS A C 1
ATOM 852 O O . LYS A 1 112 ? -14.93 7.105 11.656 1 97.69 112 LYS A O 1
ATOM 857 N N . VAL A 1 113 ? -14.852 9.352 11.422 1 98.19 113 VAL A N 1
ATOM 858 C CA . VAL A 1 113 ? -13.992 9.344 10.242 1 98.19 113 VAL A CA 1
ATOM 859 C C . VAL A 1 113 ? -12.594 9.828 10.617 1 98.19 113 VAL A C 1
ATOM 861 O O . VAL A 1 113 ? -12.352 11.039 10.672 1 98.19 113 VAL A O 1
ATOM 864 N N . THR A 1 114 ? -11.734 8.898 10.961 1 98.44 114 THR A N 1
ATOM 865 C CA . THR A 1 114 ? -10.391 9.211 11.445 1 98.44 114 THR A CA 1
ATOM 866 C C . THR A 1 114 ? -9.406 8.125 11.031 1 98.44 114 THR A C 1
ATOM 868 O O . THR A 1 114 ? -9.805 7.082 10.508 1 98.44 114 THR A O 1
ATOM 871 N N . MET A 1 115 ? -8.211 8.477 11.078 1 98.19 115 MET A N 1
ATOM 872 C CA . MET A 1 115 ? -7.07 7.605 10.781 1 98.19 115 MET A CA 1
ATOM 873 C C . MET A 1 115 ? -7.148 7.066 9.359 1 98.19 115 MET A C 1
ATOM 875 O O . MET A 1 115 ? -6.559 6.031 9.055 1 98.19 115 MET A O 1
ATOM 879 N N . TYR A 1 116 ? -7.977 7.742 8.547 1 98.56 116 TYR A N 1
ATOM 880 C CA . TYR A 1 116 ? -7.992 7.352 7.145 1 98.56 116 TYR A CA 1
ATOM 881 C C . TYR A 1 116 ? -6.742 7.855 6.426 1 98.56 116 TYR A C 1
ATOM 883 O O . TYR A 1 116 ? -6.145 8.852 6.832 1 98.56 116 TYR A O 1
ATOM 891 N N . GLY A 1 117 ? -6.383 7.191 5.441 1 98.62 117 GLY A N 1
ATOM 892 C CA . GLY A 1 117 ? -5.199 7.523 4.66 1 98.62 117 GLY A CA 1
ATOM 893 C C . GLY A 1 117 ? -4.84 6.461 3.639 1 98.62 117 GLY A C 1
ATOM 894 O O . GLY A 1 117 ? -5.723 5.871 3.014 1 98.62 117 GLY A O 1
ATOM 895 N N . GLY A 1 118 ? -3.539 6.363 3.459 1 98.5 118 GLY A N 1
ATOM 896 C CA . GLY A 1 118 ? -3.086 5.434 2.438 1 98.5 118 GLY A CA 1
ATOM 897 C C . GLY A 1 118 ? -1.599 5.141 2.516 1 98.5 118 GLY A C 1
ATOM 898 O O . GLY A 1 118 ? -0.882 5.746 3.312 1 98.5 118 GLY A O 1
ATOM 899 N N . MET A 1 119 ? -1.188 4.16 1.729 1 97.62 119 MET A N 1
ATOM 900 C CA . MET A 1 119 ? 0.197 3.711 1.608 1 97.62 119 MET A CA 1
ATOM 901 C C . MET A 1 119 ? 0.812 4.191 0.298 1 97.62 119 MET A C 1
ATOM 903 O O . MET A 1 119 ? 0.135 4.238 -0.73 1 97.62 119 MET A O 1
ATOM 907 N N . THR A 1 120 ? 2.125 4.457 0.34 1 98.44 120 THR A N 1
ATOM 908 C CA . THR A 1 120 ? 2.793 4.723 -0.929 1 98.44 120 THR A CA 1
ATOM 909 C C . THR A 1 120 ? 2.715 3.506 -1.847 1 98.44 120 THR A C 1
ATOM 911 O O . THR A 1 120 ? 2.818 2.365 -1.387 1 98.44 120 THR A O 1
ATOM 914 N N . ALA A 1 121 ? 2.576 3.775 -3.135 1 97 121 ALA A N 1
ATOM 915 C CA . ALA A 1 121 ? 2.471 2.693 -4.113 1 97 121 ALA A CA 1
ATOM 916 C C . ALA A 1 121 ? 3.686 2.67 -5.035 1 97 121 ALA A C 1
ATOM 918 O O . ALA A 1 121 ? 3.691 1.959 -6.043 1 97 121 ALA A O 1
ATOM 919 N N . ASP A 1 122 ? 4.621 3.504 -4.887 1 97.12 122 ASP A N 1
ATOM 920 C CA . ASP A 1 122 ? 5.91 3.586 -5.566 1 97.12 122 ASP A CA 1
ATOM 921 C C . ASP A 1 122 ? 6.93 4.348 -4.723 1 97.12 122 ASP A C 1
ATOM 923 O O . ASP A 1 122 ? 6.633 4.75 -3.594 1 97.12 122 ASP A O 1
ATOM 927 N N . MET A 1 123 ? 8.109 4.504 -5.238 1 97.56 123 MET A N 1
ATOM 928 C CA . MET A 1 123 ? 9.188 5.082 -4.441 1 97.56 123 MET A CA 1
ATOM 929 C C . MET A 1 123 ? 9.008 6.59 -4.297 1 97.56 123 MET A C 1
ATOM 931 O O . MET A 1 123 ? 9.609 7.207 -3.41 1 97.56 123 MET A O 1
ATOM 935 N N . GLY A 1 124 ? 8.219 7.242 -5.195 1 98.06 124 GLY A N 1
ATOM 936 C CA . GLY A 1 124 ? 8.164 8.695 -5.215 1 98.06 124 GLY A CA 1
ATOM 937 C C . GLY A 1 124 ? 9.523 9.336 -5.438 1 98.06 124 GLY A C 1
ATOM 938 O O . GLY A 1 124 ? 10.312 8.867 -6.262 1 98.06 124 GLY A O 1
ATOM 939 N N . SER A 1 125 ? 9.656 10.516 -4.82 1 98.5 125 SER A N 1
ATOM 940 C CA . SER A 1 125 ? 10.922 11.234 -4.859 1 98.5 125 SER A CA 1
ATOM 941 C C . SER A 1 125 ? 11.266 11.828 -3.496 1 98.5 125 SER A C 1
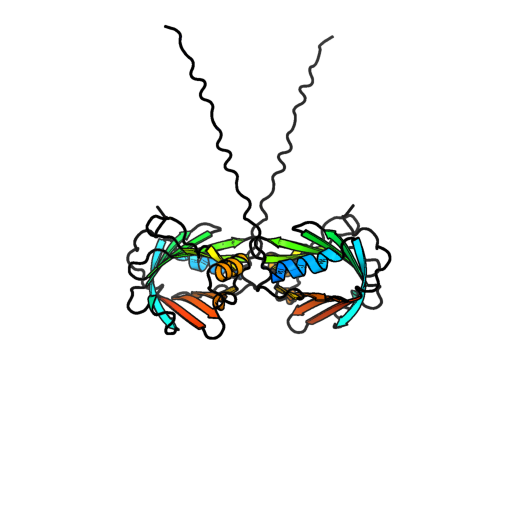ATOM 943 O O . SER A 1 125 ? 10.477 11.727 -2.555 1 98.5 125 SER A O 1
ATOM 945 N N . ALA A 1 126 ? 12.367 12.398 -3.438 1 98.31 126 ALA A N 1
ATOM 946 C CA . ALA A 1 126 ? 12.812 13.039 -2.205 1 98.31 126 ALA A CA 1
ATOM 947 C C . ALA A 1 126 ? 11.906 14.211 -1.828 1 98.31 126 ALA A C 1
ATOM 949 O O . ALA A 1 126 ? 11.898 14.656 -0.678 1 98.31 126 ALA A O 1
ATOM 950 N N . THR A 1 127 ? 11.125 14.664 -2.824 1 98.62 127 THR A N 1
ATOM 951 C CA . THR A 1 127 ? 10.352 15.867 -2.553 1 98.62 127 THR A CA 1
ATOM 952 C C . THR A 1 127 ? 8.859 15.602 -2.742 1 98.62 127 THR A C 1
ATOM 954 O O . THR A 1 127 ? 8.031 16.453 -2.445 1 98.62 127 THR A O 1
ATOM 957 N N . GLU A 1 128 ? 8.516 14.422 -3.262 1 98.81 128 GLU A N 1
ATOM 958 C CA . GLU A 1 128 ? 7.105 14.164 -3.541 1 98.81 128 GLU A CA 1
ATOM 959 C C . GLU A 1 128 ? 6.73 12.727 -3.205 1 98.81 128 GLU A C 1
ATOM 961 O O . GLU A 1 128 ? 7.402 11.789 -3.641 1 98.81 128 GLU A O 1
ATOM 966 N N . GLN A 1 129 ? 5.699 12.547 -2.471 1 98.88 129 GLN A N 1
ATOM 967 C CA . GLN A 1 129 ? 5.105 11.25 -2.18 1 98.88 129 GLN A CA 1
ATOM 968 C C . GLN A 1 129 ? 3.59 11.281 -2.361 1 98.88 129 GLN A C 1
ATOM 970 O O . GLN A 1 129 ? 2.953 12.305 -2.113 1 98.88 129 GLN A O 1
ATOM 975 N N . SER A 1 130 ? 3.035 10.172 -2.828 1 98.88 130 SER A N 1
ATOM 976 C CA . SER A 1 130 ? 1.596 10 -2.994 1 98.88 130 SER A CA 1
ATOM 977 C C . SER A 1 130 ? 1.091 8.781 -2.229 1 98.88 130 SER A C 1
ATOM 979 O O . SER A 1 130 ? 1.793 7.777 -2.121 1 98.88 130 SER A O 1
ATOM 981 N N . PHE A 1 131 ? -0.084 8.906 -1.729 1 98.88 131 PHE A N 1
ATOM 982 C CA . PHE A 1 131 ? -0.688 7.922 -0.839 1 98.88 131 PHE A CA 1
ATOM 983 C C . PHE A 1 131 ? -2.092 7.559 -1.308 1 98.88 131 PHE A C 1
ATOM 985 O O . PHE A 1 131 ? -3.076 8.133 -0.838 1 98.88 131 PHE A O 1
ATOM 992 N N . PRO A 1 132 ? -2.205 6.57 -2.205 1 98.81 132 PRO A N 1
ATOM 993 C CA . PRO A 1 132 ? -3.551 6.109 -2.553 1 98.81 132 PRO A CA 1
ATOM 994 C C . PRO A 1 132 ? -4.285 5.48 -1.37 1 98.81 132 PRO A C 1
ATOM 996 O O . PRO A 1 132 ? -3.668 4.797 -0.55 1 98.81 132 PRO A O 1
ATOM 999 N N . VAL A 1 133 ? -5.523 5.699 -1.359 1 98.75 133 VAL A N 1
ATOM 1000 C CA . VAL A 1 133 ? -6.398 5.312 -0.26 1 98.75 133 VAL A CA 1
ATOM 1001 C C . VAL A 1 133 ? -6.262 3.814 0.007 1 98.75 133 VAL A C 1
ATOM 1003 O O . VAL A 1 133 ? -6.203 3.014 -0.929 1 98.75 133 VAL A O 1
ATOM 1006 N N . ASP A 1 134 ? -6.164 3.449 1.302 1 98.31 134 ASP A N 1
ATOM 1007 C CA . ASP A 1 134 ? -6.02 2.041 1.66 1 98.31 134 ASP A CA 1
ATOM 1008 C C . ASP A 1 134 ? -7.371 1.429 2.027 1 98.31 134 ASP A C 1
ATOM 1010 O O . ASP A 1 134 ? -8.391 2.117 2.021 1 98.31 134 ASP A O 1
ATOM 1014 N N . ALA A 1 135 ? -7.344 0.142 2.383 1 98.44 135 ALA A N 1
ATOM 1015 C CA . ALA A 1 135 ? -8.57 -0.619 2.58 1 98.44 135 ALA A CA 1
ATOM 1016 C C . ALA A 1 135 ? -9.305 -0.166 3.844 1 98.44 135 ALA A C 1
ATOM 1018 O O . ALA A 1 135 ? -10.531 -0.067 3.857 1 98.44 135 ALA A O 1
ATOM 1019 N N . TYR A 1 136 ? -8.547 0.06 4.891 1 98.06 136 TYR A N 1
ATOM 1020 C CA . TYR A 1 136 ? -9.18 0.574 6.102 1 98.06 136 TYR A CA 1
ATOM 1021 C C . TYR A 1 136 ? -10.008 1.818 5.797 1 98.06 136 TYR A C 1
ATOM 1023 O O . TYR A 1 136 ? -11.156 1.933 6.234 1 98.06 136 TYR A O 1
ATOM 1031 N N . SER A 1 137 ? -9.406 2.729 5.121 1 98.62 137 SER A N 1
ATOM 1032 C CA . SER A 1 137 ? -10.039 4.004 4.793 1 98.62 137 SER A CA 1
ATOM 1033 C C . SER A 1 137 ? -11.258 3.809 3.9 1 98.62 137 SER A C 1
ATOM 1035 O O . SER A 1 137 ? -12.297 4.441 4.109 1 98.62 137 SER A O 1
ATOM 1037 N N . ILE A 1 138 ? -11.117 2.947 2.883 1 98.62 138 ILE A N 1
ATOM 1038 C CA . ILE A 1 138 ? -12.234 2.66 1.99 1 98.62 138 ILE A CA 1
ATOM 1039 C C . ILE A 1 138 ? -13.43 2.162 2.801 1 98.62 138 ILE A C 1
ATOM 1041 O O . ILE A 1 138 ? -14.547 2.652 2.637 1 98.62 138 ILE A O 1
ATOM 1045 N N . ASN A 1 139 ? -13.172 1.236 3.699 1 98.44 139 ASN A N 1
ATOM 1046 C CA . ASN A 1 139 ? -14.242 0.701 4.539 1 98.44 139 ASN A CA 1
ATOM 1047 C C . ASN A 1 139 ? -14.844 1.777 5.441 1 98.44 139 ASN A C 1
ATOM 1049 O O . ASN A 1 139 ? -16.062 1.863 5.582 1 98.44 139 ASN A O 1
ATOM 1053 N N . ASN A 1 140 ? -13.977 2.555 6.051 1 98.44 140 ASN A N 1
ATOM 1054 C CA . ASN A 1 140 ? -14.438 3.641 6.91 1 98.44 140 ASN A CA 1
ATOM 1055 C C . ASN A 1 140 ? -15.328 4.617 6.148 1 98.44 140 ASN A C 1
ATOM 1057 O O . ASN A 1 140 ? -16.391 5.008 6.641 1 98.44 140 ASN A O 1
ATOM 1061 N N . PHE A 1 141 ? -14.914 5.035 4.945 1 98.56 141 PHE A N 1
ATOM 1062 C CA . PHE A 1 141 ? -15.68 5.977 4.133 1 98.56 141 PHE A CA 1
ATOM 1063 C C . PHE A 1 141 ? -17.031 5.395 3.756 1 98.56 141 PHE A C 1
ATOM 1065 O O . PHE A 1 141 ? -18.062 6.07 3.863 1 98.56 141 PHE A O 1
ATOM 1072 N N . ARG A 1 142 ? -17.031 4.156 3.354 1 98.19 142 ARG A N 1
ATOM 1073 C CA . ARG A 1 142 ? -18.281 3.508 2.988 1 98.19 142 ARG A CA 1
ATOM 1074 C C . ARG A 1 142 ? -19.234 3.453 4.176 1 98.19 142 ARG A C 1
ATOM 1076 O O . ARG A 1 142 ? -20.438 3.73 4.035 1 98.19 142 ARG A O 1
ATOM 1083 N N . GLU A 1 143 ? -18.734 3.154 5.309 1 97.94 143 GLU A N 1
ATOM 1084 C CA . GLU A 1 143 ? -19.531 3.037 6.52 1 97.94 143 GLU A CA 1
ATOM 1085 C C . GLU A 1 143 ? -20.125 4.387 6.926 1 97.94 143 GLU A C 1
ATOM 1087 O O . GLU A 1 143 ? -21.125 4.441 7.652 1 97.94 143 GLU A O 1
ATOM 1092 N N . ASN A 1 144 ? -19.516 5.441 6.445 1 98.38 144 ASN A N 1
ATOM 1093 C CA . ASN A 1 144 ? -19.922 6.77 6.898 1 98.38 144 ASN A CA 1
ATOM 1094 C C . ASN A 1 144 ? -20.5 7.602 5.754 1 98.38 144 ASN A C 1
ATOM 1096 O O . ASN A 1 144 ? -20.516 8.828 5.828 1 98.38 144 ASN A O 1
ATOM 1100 N N . GLY A 1 145 ? -20.828 6.941 4.664 1 97.69 145 GLY A N 1
ATOM 1101 C CA . GLY A 1 145 ? -21.547 7.582 3.576 1 97.69 145 GLY A CA 1
ATOM 1102 C C . GLY A 1 145 ? -20.672 8.484 2.73 1 97.69 145 GLY A C 1
ATOM 1103 O O . GLY A 1 145 ? -21.156 9.453 2.137 1 97.69 145 GLY A O 1
ATOM 1104 N N . LEU A 1 146 ? -19.406 8.258 2.732 1 97.25 146 LEU A N 1
ATOM 1105 C CA . LEU A 1 146 ? -18.438 9.055 1.978 1 97.25 146 LEU A CA 1
ATOM 1106 C C . LEU A 1 146 ? -17.906 8.266 0.781 1 97.25 146 LEU A C 1
ATOM 1108 O O . LEU A 1 146 ? -16.688 8.164 0.59 1 97.25 146 LEU A O 1
ATOM 1112 N N . ASP A 1 147 ? -18.766 7.844 -0.148 1 96.31 147 ASP A N 1
ATOM 1113 C CA . ASP A 1 147 ? -18.453 6.922 -1.233 1 96.31 147 ASP A CA 1
ATOM 1114 C C . ASP A 1 147 ? -17.547 7.578 -2.271 1 96.31 147 ASP A C 1
ATOM 1116 O O . ASP A 1 147 ? -16.797 6.895 -2.975 1 96.31 147 ASP A O 1
ATOM 1120 N N . VAL A 1 148 ? -17.609 8.828 -2.393 1 95.25 148 VAL A N 1
ATOM 1121 C CA . VAL A 1 148 ? -16.797 9.508 -3.398 1 95.25 148 VAL A CA 1
ATOM 1122 C C . VAL A 1 148 ? -15.328 9.469 -2.994 1 95.25 148 VAL A C 1
ATOM 1124 O O . VAL A 1 148 ? -14.445 9.688 -3.826 1 95.25 148 VAL A O 1
ATOM 1127 N N . SER A 1 149 ? -15.062 9.195 -1.747 1 97.38 149 SER A N 1
ATOM 1128 C CA . SER A 1 149 ? -13.719 9.305 -1.188 1 97.38 149 SER A CA 1
ATOM 1129 C C . SER A 1 149 ? -12.945 8 -1.34 1 97.38 149 SER A C 1
ATOM 1131 O O . SER A 1 149 ? -11.766 7.934 -1.011 1 97.38 149 SER A O 1
ATOM 1133 N N . VAL A 1 150 ? -13.578 6.926 -1.88 1 98.12 150 VAL A N 1
ATOM 1134 C CA . VAL A 1 150 ? -12.977 5.598 -1.855 1 98.12 150 VAL A CA 1
ATOM 1135 C C . VAL A 1 150 ? -11.906 5.492 -2.941 1 98.12 150 VAL A C 1
ATOM 1137 O O . VAL A 1 150 ? -11.273 4.445 -3.102 1 98.12 150 VAL A O 1
ATOM 1140 N N . THR A 1 151 ? -11.641 6.605 -3.688 1 98.06 151 THR A N 1
ATOM 1141 C CA . THR A 1 151 ? -10.586 6.629 -4.691 1 98.06 151 THR A CA 1
ATOM 1142 C C . THR A 1 151 ? -9.586 7.75 -4.402 1 98.06 151 THR A C 1
ATOM 1144 O O . THR A 1 151 ? -8.789 8.117 -5.266 1 98.06 151 THR A O 1
ATOM 1147 N N . ASN A 1 152 ? -9.672 8.312 -3.246 1 98.44 152 ASN A N 1
ATOM 1148 C CA . ASN A 1 152 ? -8.805 9.422 -2.852 1 98.44 152 ASN A CA 1
ATOM 1149 C C . ASN A 1 152 ? -7.328 9.055 -2.994 1 98.44 152 ASN A C 1
ATOM 1151 O O . ASN A 1 152 ? -6.926 7.938 -2.664 1 98.44 152 ASN A O 1
ATOM 1155 N N . VAL A 1 153 ? -6.566 9.93 -3.473 1 98.81 153 VAL A N 1
ATOM 1156 C CA . VAL A 1 153 ? -5.109 9.914 -3.369 1 98.81 153 VAL A CA 1
ATOM 1157 C C . VAL A 1 153 ? -4.621 11.203 -2.715 1 98.81 153 VAL A C 1
ATOM 1159 O O . VAL A 1 153 ? -4.949 12.305 -3.176 1 98.81 153 VAL A O 1
ATOM 1162 N N . TRP A 1 154 ? -3.9 11.102 -1.688 1 98.88 154 TRP A N 1
ATOM 1163 C CA . TRP A 1 154 ? -3.266 12.266 -1.064 1 98.88 154 TRP A CA 1
ATOM 1164 C C . TRP A 1 154 ? -1.824 12.414 -1.538 1 98.88 154 TRP A C 1
ATOM 1166 O O . TRP A 1 154 ? -1.136 11.422 -1.778 1 98.88 154 TRP A O 1
ATOM 1176 N N . HIS A 1 155 ? -1.418 13.594 -1.689 1 98.88 155 HIS A N 1
ATOM 1177 C CA . HIS A 1 155 ? -0.058 13.938 -2.088 1 98.88 155 HIS A CA 1
ATOM 1178 C C . HIS A 1 155 ? 0.566 14.938 -1.114 1 98.88 155 HIS A C 1
ATOM 1180 O O . HIS A 1 155 ? -0.11 15.844 -0.633 1 98.88 155 HIS A O 1
ATOM 1186 N N . MET A 1 156 ? 1.838 14.719 -0.86 1 98.94 156 MET A N 1
ATOM 1187 C CA . MET A 1 156 ? 2.623 15.68 -0.094 1 98.94 156 MET A CA 1
ATOM 1188 C C . MET A 1 156 ? 3.924 16.016 -0.816 1 98.94 156 MET A C 1
ATOM 1190 O O . MET A 1 156 ? 4.641 15.125 -1.265 1 98.94 156 MET A O 1
ATOM 1194 N N . TYR A 1 157 ? 4.129 17.266 -0.972 1 98.81 157 TYR A N 1
ATOM 1195 C CA . TYR A 1 157 ? 5.367 17.781 -1.555 1 98.81 157 TYR A CA 1
ATOM 1196 C C . TYR A 1 157 ? 6.164 18.578 -0.531 1 98.81 157 TYR A C 1
ATOM 1198 O O . TYR A 1 157 ? 5.621 19.469 0.128 1 98.81 157 TYR A O 1
ATOM 1206 N N . VAL A 1 158 ? 7.387 18.234 -0.338 1 98.56 158 VAL A N 1
ATOM 1207 C CA . VAL A 1 158 ? 8.289 18.969 0.539 1 98.56 158 VAL A CA 1
ATOM 1208 C C . VAL A 1 158 ? 9.43 19.562 -0.28 1 98.56 158 VAL A C 1
ATOM 1210 O O . VAL A 1 158 ? 10.484 18.938 -0.44 1 98.56 158 VAL A O 1
ATOM 1213 N N . LYS A 1 159 ? 9.281 20.734 -0.656 1 97.31 159 LYS A N 1
ATOM 1214 C CA . LYS A 1 159 ? 10.312 21.5 -1.358 1 97.31 159 LYS A CA 1
ATOM 1215 C C . LYS A 1 159 ? 11.047 22.438 -0.407 1 97.31 159 LYS A C 1
ATOM 1217 O O . LYS A 1 159 ? 10.625 22.625 0.735 1 97.31 159 LYS A O 1
ATOM 1222 N N . PRO A 1 160 ? 12.141 23.031 -0.829 1 95.88 160 PRO A N 1
ATOM 1223 C CA . PRO A 1 160 ? 12.953 23.844 0.075 1 95.88 160 PRO A CA 1
ATOM 1224 C C . PRO A 1 160 ? 12.164 25 0.693 1 95.88 160 PRO A C 1
ATOM 1226 O O . PRO A 1 160 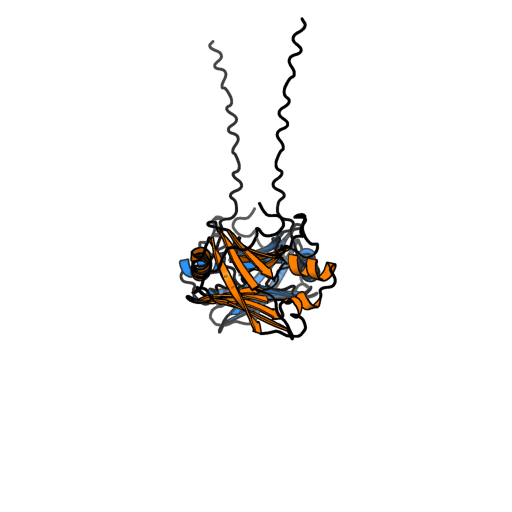? 12.352 25.312 1.87 1 95.88 160 PRO A O 1
ATOM 1229 N N . GLN A 1 161 ? 11.258 25.562 -0.07 1 97.69 161 GLN A N 1
ATOM 1230 C CA . GLN A 1 161 ? 10.617 26.766 0.441 1 97.69 161 GLN A CA 1
ATOM 1231 C C . GLN A 1 161 ? 9.125 26.547 0.646 1 97.69 161 GLN A C 1
ATOM 1233 O O . GLN A 1 161 ? 8.422 27.438 1.119 1 97.69 161 GLN A O 1
ATOM 1238 N N . GLU A 1 162 ? 8.734 25.375 0.293 1 98.5 162 GLU A N 1
ATOM 1239 C CA . GLU A 1 162 ? 7.289 25.188 0.272 1 98.5 162 GLU A CA 1
ATOM 1240 C C . GLU A 1 162 ? 6.914 23.75 0.6 1 98.5 162 GLU A C 1
ATOM 1242 O O . GLU A 1 162 ? 7.562 22.812 0.133 1 98.5 162 GLU A O 1
ATOM 1247 N N . PHE A 1 163 ? 5.887 23.656 1.411 1 98.88 163 PHE A N 1
ATOM 1248 C CA . PHE A 1 163 ? 5.23 22.375 1.624 1 98.88 163 PHE A CA 1
ATOM 1249 C C . PHE A 1 163 ? 3.824 22.375 1.033 1 98.88 163 PHE A C 1
ATOM 1251 O O . PHE A 1 163 ? 3.092 23.359 1.177 1 98.88 163 PHE A O 1
ATOM 1258 N N . THR A 1 164 ? 3.445 21.281 0.344 1 98.81 164 THR A N 1
ATOM 1259 C CA . THR A 1 164 ? 2.121 21.188 -0.257 1 98.81 164 THR A CA 1
ATOM 1260 C C . THR A 1 164 ? 1.401 19.922 0.24 1 98.81 164 THR A C 1
ATOM 1262 O O . THR A 1 164 ? 1.995 18.844 0.303 1 98.81 164 THR A O 1
ATOM 1265 N N . TYR A 1 165 ? 0.229 20.109 0.627 1 98.69 165 TYR A N 1
ATOM 1266 C CA . TYR A 1 165 ? -0.738 19.031 0.777 1 98.69 165 TYR A CA 1
ATOM 1267 C C . TYR A 1 165 ? -1.778 19.078 -0.336 1 98.69 165 TYR A C 1
ATOM 1269 O O . TYR A 1 165 ? -2.365 20.125 -0.608 1 98.69 165 TYR A O 1
ATOM 1277 N N . ARG A 1 166 ? -1.983 17.906 -0.953 1 98.5 166 ARG A N 1
ATOM 1278 C CA . ARG A 1 166 ? -2.912 17.812 -2.074 1 98.5 166 ARG A CA 1
ATOM 1279 C C . ARG A 1 166 ? -3.777 16.562 -1.979 1 98.5 166 ARG A C 1
ATOM 1281 O O . ARG A 1 166 ? -3.305 15.508 -1.553 1 98.5 166 ARG A O 1
ATOM 1288 N N . LEU A 1 167 ? -5.062 16.703 -2.229 1 98.31 167 LEU A N 1
ATOM 1289 C CA . LEU A 1 167 ? -6.016 15.609 -2.336 1 98.31 167 LEU A CA 1
ATOM 1290 C C . LEU A 1 167 ? -6.621 15.555 -3.732 1 98.31 167 LEU A C 1
ATOM 1292 O O . LEU A 1 167 ? -7.141 16.547 -4.23 1 98.31 167 LEU A O 1
ATOM 1296 N N . THR A 1 168 ? -6.539 14.398 -4.383 1 97.88 168 THR A N 1
ATOM 1297 C CA . THR A 1 168 ? -7.137 14.25 -5.703 1 97.88 168 THR A CA 1
ATOM 1298 C C . THR A 1 168 ? -8.047 13.031 -5.75 1 97.88 168 THR A C 1
ATOM 1300 O O . THR A 1 168 ? -7.777 12.023 -5.094 1 97.88 168 THR A O 1
ATOM 1303 N N . ARG A 1 169 ? -9.055 13.055 -6.434 1 96.56 169 ARG A N 1
ATOM 1304 C CA . ARG A 1 169 ? -9.93 12.008 -6.941 1 96.56 169 ARG A CA 1
ATOM 1305 C C . ARG A 1 169 ? -10.711 12.484 -8.164 1 96.56 169 ARG A C 1
ATOM 1307 O O . ARG A 1 169 ? -10.5 13.594 -8.648 1 96.56 169 ARG A O 1
ATOM 1314 N N . GLU A 1 170 ? -11.523 11.586 -8.727 1 92.44 170 GLU A N 1
ATOM 1315 C CA . GLU A 1 170 ? -12.312 12.016 -9.875 1 92.44 170 GLU A CA 1
ATOM 1316 C C . GLU A 1 170 ? -13.094 13.289 -9.555 1 92.44 170 GLU A C 1
ATOM 1318 O O . GLU A 1 170 ? -13.82 13.344 -8.562 1 92.44 170 GLU A O 1
ATOM 1323 N N . ASN A 1 171 ? -12.891 14.352 -10.25 1 91.38 171 ASN A N 1
ATOM 1324 C CA . ASN A 1 171 ? -13.602 15.625 -10.195 1 91.38 171 ASN A CA 1
ATOM 1325 C C . ASN A 1 171 ? -13.258 16.391 -8.922 1 91.38 171 ASN A C 1
ATOM 1327 O O . ASN A 1 171 ? -14.094 17.141 -8.406 1 91.38 171 ASN A O 1
ATOM 1331 N N . ARG A 1 172 ? -12.117 16.094 -8.336 1 93.56 172 ARG A N 1
ATOM 1332 C CA . ARG A 1 172 ? -11.688 16.812 -7.137 1 93.56 172 ARG A CA 1
ATOM 1333 C C . ARG A 1 172 ? -10.172 16.984 -7.125 1 93.56 172 ARG A C 1
ATOM 1335 O O . ARG A 1 172 ? -9.43 16.047 -7.359 1 93.56 172 ARG A O 1
ATOM 1342 N N . ASP A 1 173 ? -9.703 18.109 -6.961 1 96 173 ASP A N 1
ATOM 1343 C CA . ASP A 1 173 ? -8.305 18.5 -6.766 1 96 173 ASP A CA 1
ATOM 1344 C C . ASP A 1 173 ? -8.188 19.625 -5.734 1 96 173 ASP A C 1
ATOM 1346 O O . ASP A 1 173 ? -8.445 20.781 -6.043 1 96 173 ASP A O 1
ATOM 1350 N N . PHE A 1 174 ? -7.887 19.328 -4.578 1 96.25 174 PHE A N 1
ATOM 1351 C CA . PHE A 1 174 ? -7.723 20.25 -3.469 1 96.25 174 PHE A CA 1
ATOM 1352 C C . PHE A 1 174 ? -6.25 20.406 -3.104 1 96.25 174 PHE A C 1
ATOM 1354 O O . PHE A 1 174 ? -5.543 19.406 -2.936 1 96.25 174 PHE A O 1
ATOM 1361 N N . ARG A 1 175 ? -5.777 21.609 -2.965 1 97.19 175 ARG A N 1
ATOM 1362 C CA . ARG A 1 175 ? -4.359 21.859 -2.713 1 97.19 175 ARG A CA 1
ATOM 1363 C C . ARG A 1 175 ? -4.164 23 -1.731 1 97.19 175 ARG A C 1
ATOM 1365 O O . ARG A 1 175 ? -4.828 24.031 -1.837 1 97.19 175 ARG A O 1
ATOM 1372 N N . VAL A 1 176 ? -3.359 22.797 -0.761 1 97.56 176 VAL A N 1
ATOM 1373 C CA . VAL A 1 176 ? -2.91 23.828 0.16 1 97.56 176 VAL A CA 1
ATOM 1374 C C . VAL A 1 176 ? -1.388 23.938 0.124 1 97.56 176 VAL A C 1
ATOM 1376 O O . VAL A 1 176 ? -0.689 22.922 0.236 1 97.56 176 VAL A O 1
ATOM 1379 N N . ASP A 1 177 ? -0.864 25.109 -0.025 1 98.06 177 ASP A N 1
ATOM 1380 C CA . ASP A 1 177 ? 0.574 25.359 -0.012 1 98.06 177 ASP A CA 1
ATOM 1381 C C . ASP A 1 177 ? 0.983 26.156 1.23 1 98.06 177 ASP A C 1
ATOM 1383 O O . ASP A 1 177 ? 0.347 27.156 1.577 1 98.06 177 ASP A O 1
ATOM 1387 N N . PHE A 1 178 ? 1.996 25.703 1.883 1 98.75 178 PHE A N 1
ATOM 1388 C CA . PHE A 1 178 ? 2.527 26.359 3.076 1 98.75 178 PHE A CA 1
ATOM 1389 C C . PHE A 1 178 ? 3.896 26.953 2.797 1 98.75 178 PHE A C 1
ATOM 1391 O O . PHE A 1 178 ? 4.746 26.328 2.17 1 98.75 178 PHE A O 1
ATOM 1398 N N . ASP A 1 179 ? 4.109 28.141 3.285 1 98.75 179 ASP A N 1
ATOM 1399 C CA . ASP A 1 179 ? 5.367 28.859 3.09 1 98.75 179 ASP A CA 1
ATOM 1400 C C . ASP A 1 179 ? 6.387 28.469 4.16 1 98.75 179 ASP A C 1
ATOM 1402 O O . ASP A 1 179 ? 6.305 28.938 5.297 1 98.75 179 ASP A O 1
ATOM 1406 N N . LEU A 1 180 ? 7.41 27.734 3.783 1 98.62 180 LEU A N 1
ATOM 1407 C CA . LEU A 1 180 ? 8.367 27.219 4.75 1 98.62 180 LEU A CA 1
ATOM 1408 C C . LEU A 1 180 ? 9.43 28.266 5.086 1 98.62 180 LEU A C 1
ATOM 1410 O O . LEU A 1 180 ? 10.227 28.062 6.004 1 98.62 180 LEU A O 1
ATOM 1414 N N . THR A 1 181 ? 9.414 29.344 4.43 1 98.19 181 THR A N 1
ATOM 1415 C CA . THR A 1 181 ? 10.422 30.375 4.648 1 98.19 181 THR A CA 1
ATOM 1416 C C . THR A 1 181 ? 9.992 31.328 5.758 1 98.19 181 THR A C 1
ATOM 1418 O O . THR A 1 181 ? 10.789 32.125 6.246 1 98.19 181 THR A O 1
ATOM 1421 N N . LYS A 1 182 ? 8.82 31.266 6.176 1 97.94 182 LYS A N 1
ATOM 1422 C CA . LYS A 1 182 ? 8.289 32.188 7.172 1 97.94 182 LYS A CA 1
ATOM 1423 C C . LYS A 1 182 ? 7.586 31.422 8.297 1 97.94 182 LYS A C 1
ATOM 1425 O O . LYS A 1 182 ? 6.355 31.391 8.359 1 97.94 182 LYS A O 1
ATOM 1430 N N . PRO A 1 183 ? 8.359 30.906 9.211 1 98.44 183 PRO A N 1
ATOM 1431 C CA . PRO A 1 183 ? 7.707 30.281 10.367 1 98.44 183 PRO A CA 1
ATOM 1432 C C . PRO A 1 183 ? 6.797 31.25 11.117 1 98.44 183 PRO A C 1
ATOM 1434 O O . PRO A 1 183 ? 7.074 32.469 11.172 1 98.44 183 PRO A O 1
ATOM 1437 N N . VAL A 1 184 ? 5.746 30.781 11.711 1 98.75 184 VAL A N 1
ATOM 1438 C CA . VAL A 1 184 ? 4.805 31.594 12.469 1 98.75 184 VAL A CA 1
ATOM 1439 C C . VAL A 1 184 ? 4.73 31.109 13.906 1 98.75 184 VAL A C 1
ATOM 1441 O O . VAL A 1 184 ? 5.355 30.109 14.266 1 98.75 184 VAL A O 1
ATOM 1444 N N . ASP A 1 185 ? 3.955 31.859 14.695 1 98.31 185 ASP A N 1
ATOM 1445 C CA . ASP A 1 185 ? 3.734 31.438 16.078 1 98.31 185 ASP A CA 1
ATOM 1446 C C . ASP A 1 185 ? 3.045 30.078 16.141 1 98.31 185 ASP A C 1
ATOM 1448 O O . ASP A 1 185 ? 2.16 29.797 15.336 1 98.31 185 ASP A O 1
ATOM 1452 N N . LEU A 1 186 ? 3.455 29.281 17.094 1 98.25 186 LEU A N 1
ATOM 1453 C CA . LEU A 1 186 ? 2.885 27.938 17.234 1 98.25 186 LEU A CA 1
ATOM 1454 C C . LEU A 1 186 ? 1.391 28.016 17.547 1 98.25 186 LEU A C 1
ATOM 1456 O O . LEU A 1 186 ? 0.957 28.828 18.359 1 98.25 186 LEU A O 1
ATOM 1460 N N . PRO A 1 187 ? 0.626 27.234 16.859 1 97.94 187 PRO A N 1
ATOM 1461 C CA . PRO A 1 187 ? -0.799 27.125 17.188 1 97.94 187 PRO A CA 1
ATOM 1462 C C . PRO A 1 187 ? -1.055 26.375 18.484 1 97.94 187 PRO A C 1
ATOM 1464 O O . PRO A 1 187 ? -0.117 25.844 19.094 1 97.94 187 PRO A O 1
ATOM 1467 N N . PRO A 1 188 ? -2.33 26.406 18.953 1 97 188 PRO A N 1
ATOM 1468 C CA . PRO A 1 188 ? -2.66 25.594 20.125 1 97 188 PRO A CA 1
ATOM 1469 C C . PRO A 1 188 ? -2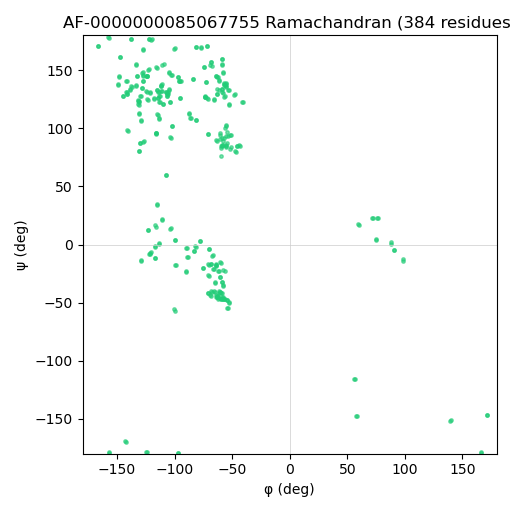.385 24.109 19.906 1 97 188 PRO A C 1
ATOM 1471 O O . PRO A 1 188 ? -2.238 23.656 18.766 1 97 188 PRO A O 1
ATOM 1474 N N . VAL A 1 189 ? -2.256 23.375 21.016 1 97.19 189 VAL A N 1
ATOM 1475 C CA . VAL A 1 189 ? -2.137 21.922 20.938 1 97.19 189 VAL A CA 1
ATOM 1476 C C . VAL A 1 189 ? -3.359 21.344 20.219 1 97.19 189 VAL A C 1
ATOM 1478 O O . VAL A 1 189 ? -4.492 21.75 20.484 1 97.19 189 VAL A O 1
ATOM 1481 N N . PRO A 1 190 ? -3.104 20.5 19.25 1 97.62 190 PRO A N 1
ATOM 1482 C CA . PRO A 1 190 ? -4.266 19.891 18.594 1 97.62 190 PRO A CA 1
ATOM 1483 C C . PRO A 1 190 ? -5.152 19.109 19.562 1 97.62 190 PRO A C 1
ATOM 1485 O O . PRO A 1 190 ? -4.68 18.672 20.609 1 97.62 190 PRO A O 1
ATOM 1488 N N . TRP A 1 191 ? -6.363 19 19.219 1 97.25 191 TRP A N 1
ATOM 1489 C CA . TRP A 1 191 ? -7.324 18.328 20.078 1 97.25 191 TRP A CA 1
ATOM 1490 C C . TRP A 1 191 ? -6.895 16.875 20.344 1 97.25 191 TRP A C 1
ATOM 1492 O O . TRP A 1 191 ? -6.504 16.172 19.406 1 97.25 191 TRP A O 1
ATOM 1502 N N . GLY A 1 192 ? -6.957 16.469 21.594 1 93.19 192 GLY A N 1
ATOM 1503 C CA . GLY A 1 192 ? -6.672 15.094 22 1 93.19 192 GLY A CA 1
ATOM 1504 C C . GLY A 1 192 ? -5.203 14.859 22.297 1 93.19 192 GLY A C 1
ATOM 1505 O O . GLY A 1 192 ? -4.801 13.727 22.594 1 93.19 192 GLY A O 1
ATOM 1506 N N . HIS A 1 193 ? -4.445 15.898 22.156 1 89.44 193 HIS A N 1
ATOM 1507 C CA . HIS A 1 193 ? -3.025 15.773 22.453 1 89.44 193 HIS A CA 1
ATOM 1508 C C . HIS A 1 193 ? -2.637 16.641 23.656 1 89.44 193 HIS A C 1
ATOM 1510 O O . HIS A 1 193 ? -3.393 17.531 24.062 1 89.44 193 HIS A O 1
ATOM 1516 N N . LYS A 1 194 ? -1.617 16.203 24.344 1 81.69 194 LYS A N 1
ATOM 1517 C CA . LYS A 1 194 ? -1.129 16.953 25.5 1 81.69 194 LYS A CA 1
ATOM 1518 C C . LYS A 1 194 ? 0.172 17.688 25.172 1 81.69 194 LYS A C 1
ATOM 1520 O O . LYS A 1 194 ? 0.938 17.25 24.312 1 81.69 194 LYS A O 1
ATOM 1525 N N . MET B 1 1 ? -5.004 -7.828 68.125 1 38.38 1 MET B N 1
ATOM 1526 C CA . MET B 1 1 ? -4.871 -6.926 67 1 38.38 1 MET B CA 1
ATOM 1527 C C . MET B 1 1 ? -4.441 -7.688 65.75 1 38.38 1 MET B C 1
ATOM 1529 O O . MET B 1 1 ? -3.33 -8.219 65.688 1 38.38 1 MET B O 1
ATOM 1533 N N . LYS B 1 2 ? -5.492 -8.344 65.062 1 42.31 2 LYS B N 1
ATOM 1534 C CA . LYS B 1 2 ? -5.402 -9.18 63.875 1 42.31 2 LYS B CA 1
ATOM 1535 C C . LYS B 1 2 ? -4.738 -8.43 62.719 1 42.31 2 LYS B C 1
ATOM 1537 O O . LYS B 1 2 ? -5.141 -7.312 62.375 1 42.31 2 LYS B O 1
ATOM 1542 N N . THR B 1 3 ? -3.477 -8.641 62.438 1 47.06 3 THR B N 1
ATOM 1543 C CA . THR B 1 3 ? -2.65 -8.148 61.344 1 47.06 3 THR B CA 1
ATOM 1544 C C . THR B 1 3 ? -3.225 -8.586 59.969 1 47.06 3 THR B C 1
ATOM 1546 O O . THR B 1 3 ? -3.271 -9.781 59.688 1 47.06 3 THR B O 1
ATOM 1549 N N . ILE B 1 4 ? -4.277 -7.957 59.5 1 45.59 4 ILE B N 1
ATOM 1550 C CA . ILE B 1 4 ? -4.777 -8.242 58.188 1 45.59 4 ILE B CA 1
ATOM 1551 C C . ILE B 1 4 ? -3.717 -7.867 57.125 1 45.59 4 ILE B C 1
ATOM 1553 O O . ILE B 1 4 ? -3.322 -6.703 57.031 1 45.59 4 ILE B O 1
ATOM 1557 N N . LYS B 1 5 ? -2.807 -8.734 56.719 1 43.62 5 LYS B N 1
ATOM 1558 C CA . LYS B 1 5 ? -1.881 -8.586 55.594 1 43.62 5 LYS B CA 1
ATOM 1559 C C . LYS B 1 5 ? -2.631 -8.383 54.281 1 43.62 5 LYS B C 1
ATOM 1561 O O . LYS B 1 5 ? -3.49 -9.188 53.938 1 43.62 5 LYS B O 1
ATOM 1566 N N . TYR B 1 6 ? -2.914 -7.055 53.875 1 44.16 6 TYR B N 1
ATOM 1567 C CA . TYR B 1 6 ? -3.438 -6.762 52.562 1 44.16 6 TYR B CA 1
ATOM 1568 C C . TYR B 1 6 ? -2.498 -7.277 51.469 1 44.16 6 TYR B C 1
ATOM 1570 O O . TYR B 1 6 ? -1.306 -6.965 51.469 1 44.16 6 TYR B O 1
ATOM 1578 N N . SER B 1 7 ? -2.652 -8.516 51.031 1 45.66 7 SER B N 1
ATOM 1579 C CA . SER B 1 7 ? -1.979 -9.008 49.844 1 45.66 7 SER B CA 1
ATOM 1580 C C . SER B 1 7 ? -2.193 -8.062 48.656 1 45.66 7 SER B C 1
ATOM 1582 O O . SER B 1 7 ? -3.332 -7.758 48.281 1 45.66 7 SER B O 1
ATOM 1584 N N . GLN B 1 8 ? -1.246 -7.172 48.469 1 47.84 8 GLN B N 1
ATOM 1585 C CA . GLN B 1 8 ? -1.229 -6.348 47.25 1 47.84 8 GLN B CA 1
ATOM 1586 C C . GLN B 1 8 ? -1.232 -7.211 46 1 47.84 8 GLN B C 1
ATOM 1588 O O . GLN B 1 8 ? -0.32 -8.008 45.781 1 47.84 8 GLN B O 1
ATOM 1593 N N . ILE B 1 9 ? -2.332 -7.629 45.531 1 45.12 9 ILE B N 1
ATOM 1594 C CA . ILE B 1 9 ? -2.439 -8.242 44.219 1 45.12 9 ILE B CA 1
ATOM 1595 C C . ILE B 1 9 ? -2.002 -7.246 43.156 1 45.12 9 ILE B C 1
ATOM 1597 O O . ILE B 1 9 ? -2.594 -6.172 43 1 45.12 9 ILE B O 1
ATOM 1601 N N . ALA B 1 10 ? -0.755 -7.352 42.781 1 42.78 10 ALA B N 1
ATOM 1602 C CA . ALA B 1 10 ? -0.268 -6.648 41.594 1 42.78 10 ALA B CA 1
ATOM 1603 C C . ALA B 1 10 ? -1.049 -7.062 40.344 1 42.78 10 ALA B C 1
ATOM 1605 O O . ALA B 1 10 ? -0.97 -8.211 39.906 1 42.78 10 ALA B O 1
ATOM 1606 N N . LEU B 1 11 ? -2.15 -6.426 40.125 1 44.81 11 LEU B N 1
ATOM 1607 C CA . LEU B 1 11 ? -2.787 -6.59 38.844 1 44.81 11 LEU B CA 1
ATOM 1608 C C . LEU B 1 11 ? -1.858 -6.137 37.719 1 44.81 11 LEU B C 1
ATOM 1610 O O . LEU B 1 11 ? -1.518 -4.957 37.625 1 44.81 11 LEU B O 1
ATOM 1614 N N . LEU B 1 12 ? -1.025 -6.938 37.312 1 44.09 12 LEU B N 1
ATOM 1615 C CA . LEU B 1 12 ? -0.322 -6.668 36.062 1 44.09 12 LEU B CA 1
ATOM 1616 C C . LEU B 1 12 ? -1.307 -6.398 34.906 1 44.09 12 LEU B C 1
ATOM 1618 O O . LEU B 1 12 ? -2.096 -7.277 34.562 1 44.09 12 LEU B O 1
ATOM 1622 N N . ALA B 1 13 ? -1.607 -5.133 34.688 1 36.34 13 ALA B N 1
ATOM 1623 C CA . ALA B 1 13 ? -2.33 -4.777 33.469 1 36.34 13 ALA B CA 1
ATOM 1624 C C . ALA B 1 13 ? -1.59 -5.27 32.219 1 36.34 13 ALA B C 1
ATOM 1626 O O . ALA B 1 13 ? -0.485 -4.809 31.922 1 36.34 13 ALA B O 1
ATOM 1627 N N . ALA B 1 14 ? -1.744 -6.492 31.797 1 39.25 14 ALA B N 1
ATOM 1628 C CA . ALA B 1 14 ? -1.282 -6.926 30.484 1 39.25 14 ALA B CA 1
ATOM 1629 C C . ALA B 1 14 ? -1.679 -5.922 29.406 1 39.25 14 ALA B C 1
ATOM 1631 O O . ALA B 1 14 ? -2.865 -5.715 29.141 1 39.25 14 ALA B O 1
ATOM 1632 N N . THR B 1 15 ? -0.958 -4.895 29.156 1 36.94 15 THR B N 1
ATOM 1633 C CA . THR B 1 15 ? -1.187 -4.113 27.953 1 36.94 15 THR B CA 1
ATOM 1634 C C . THR B 1 15 ? -1.31 -5.023 26.734 1 36.94 15 THR B C 1
ATOM 1636 O O . THR B 1 15 ? -0.333 -5.656 26.328 1 36.94 15 THR B O 1
ATOM 1639 N N . SER B 1 16 ? -2.373 -5.566 26.547 1 40.31 16 SER B N 1
ATOM 1640 C CA . SER B 1 16 ? -2.609 -6.301 25.312 1 40.31 16 SER B CA 1
ATOM 1641 C C . SER B 1 16 ? -2.275 -5.445 24.094 1 40.31 16 SER B C 1
ATOM 1643 O O . SER B 1 16 ? -2.902 -4.406 23.859 1 40.31 16 SER B O 1
ATOM 1645 N N . PHE B 1 17 ? -1.088 -5.398 23.766 1 39.94 17 PHE B N 1
ATOM 1646 C CA . PHE B 1 17 ? -0.795 -4.84 22.438 1 39.94 17 PHE B CA 1
ATOM 1647 C C . PHE B 1 17 ? -1.778 -5.367 21.406 1 39.94 17 PHE B C 1
ATOM 1649 O O . PHE B 1 17 ? -1.76 -6.551 21.062 1 39.94 17 PHE B O 1
ATOM 1656 N N . ALA B 1 18 ? -2.918 -4.816 21.234 1 44.22 18 ALA B N 1
ATOM 1657 C CA . ALA B 1 18 ? -3.879 -5.238 20.219 1 44.22 18 ALA B CA 1
ATOM 1658 C C . ALA B 1 18 ? -3.254 -5.219 18.828 1 44.22 18 ALA B C 1
ATOM 1660 O O . ALA B 1 18 ? -2.682 -4.207 18.406 1 44.22 18 ALA B O 1
ATOM 1661 N N . LEU B 1 19 ? -2.865 -6.316 18.234 1 52.91 19 LEU B N 1
ATOM 1662 C CA . LEU B 1 19 ? -2.504 -6.418 16.828 1 52.91 19 LEU B CA 1
ATOM 1663 C C . LEU B 1 19 ? -3.461 -5.605 15.953 1 52.91 19 LEU B C 1
ATOM 1665 O O . LEU B 1 19 ? -4.672 -5.621 16.188 1 52.91 19 LEU B O 1
ATOM 1669 N N . PRO B 1 20 ? -2.865 -4.676 15.195 1 63.94 20 PRO B N 1
ATOM 1670 C CA . PRO B 1 20 ? -3.777 -3.895 14.359 1 63.94 20 PRO B CA 1
ATOM 1671 C C . PRO B 1 20 ? -4.762 -4.77 13.586 1 63.94 20 PRO B C 1
ATOM 1673 O O . PRO B 1 20 ? -4.391 -5.836 13.086 1 63.94 20 PRO B O 1
ATOM 1676 N N . ALA B 1 21 ? -5.988 -4.492 13.672 1 73.88 21 ALA B N 1
ATOM 1677 C CA . ALA B 1 21 ? -7.062 -5.207 12.984 1 73.88 21 ALA B CA 1
ATOM 1678 C C . ALA B 1 21 ? -6.832 -5.227 11.477 1 73.88 21 ALA B C 1
ATOM 1680 O O . ALA B 1 21 ? -6.465 -4.207 10.891 1 73.88 21 ALA B O 1
ATOM 1681 N N . MET B 1 22 ? -6.875 -6.375 10.922 1 88.06 22 MET B N 1
ATOM 1682 C CA . MET B 1 22 ? -6.812 -6.527 9.469 1 88.06 22 MET B CA 1
ATOM 1683 C C . MET B 1 22 ? -7.926 -5.73 8.797 1 88.06 22 MET B C 1
ATOM 1685 O O . MET B 1 22 ? -9.039 -5.641 9.32 1 88.06 22 MET B O 1
ATOM 1689 N N . ALA B 1 23 ? -7.543 -5.098 7.766 1 91.69 23 ALA B N 1
ATOM 1690 C CA . ALA B 1 23 ? -8.547 -4.367 6.992 1 91.69 23 ALA B CA 1
ATOM 1691 C C . ALA B 1 23 ? -8.438 -4.699 5.504 1 91.69 23 ALA B C 1
ATOM 1693 O O . ALA B 1 23 ? -7.41 -4.43 4.875 1 91.69 23 ALA B O 1
ATOM 1694 N N . VAL B 1 24 ? -9.477 -5.398 4.922 1 97.25 24 VAL B N 1
ATOM 1695 C CA . VAL B 1 24 ? -9.656 -5.652 3.496 1 97.25 24 VAL B CA 1
ATOM 1696 C C . VAL B 1 24 ? -11.062 -5.219 3.072 1 97.25 24 VAL B C 1
ATOM 1698 O O . VAL B 1 24 ? -11.992 -5.223 3.883 1 97.25 24 VAL B O 1
ATOM 1701 N N . THR B 1 25 ? -11.188 -4.766 1.857 1 98.44 25 THR B N 1
ATOM 1702 C CA . THR B 1 25 ? -12.5 -4.363 1.357 1 98.44 25 THR B CA 1
ATOM 1703 C C . THR B 1 25 ? -13.336 -5.586 0.992 1 98.44 25 THR B C 1
ATOM 1705 O O . THR B 1 25 ? -12.836 -6.715 0.998 1 98.44 25 THR B O 1
ATOM 1708 N N . SER B 1 26 ? -14.609 -5.355 0.737 1 98.19 26 SER B N 1
AT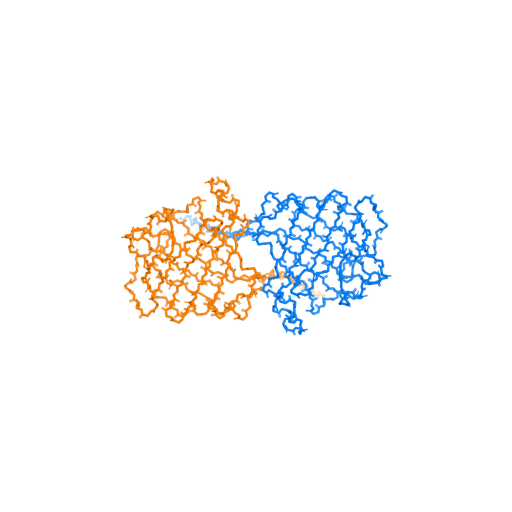OM 1709 C CA . SER B 1 26 ? -15.469 -6.453 0.317 1 98.19 26 SER B CA 1
ATOM 1710 C C . SER B 1 26 ? -14.977 -7.074 -0.985 1 98.19 26 SER B C 1
ATOM 1712 O O . SER B 1 26 ? -15.055 -8.289 -1.165 1 98.19 26 SER B O 1
ATOM 1714 N N . GLU B 1 27 ? -14.523 -6.258 -1.979 1 98.69 27 GLU B N 1
ATOM 1715 C CA . GLU B 1 27 ? -13.953 -6.75 -3.23 1 98.69 27 GLU B CA 1
ATOM 1716 C C . GLU B 1 27 ? -12.742 -7.645 -2.971 1 98.69 27 GLU B C 1
ATOM 1718 O O . GLU B 1 27 ? -12.625 -8.719 -3.561 1 98.69 27 GLU B O 1
ATOM 1723 N N . GLN B 1 28 ? -11.891 -7.176 -2.09 1 98.81 28 GLN B N 1
ATOM 1724 C CA . GLN B 1 28 ? -10.672 -7.91 -1.763 1 98.81 28 GLN B CA 1
ATOM 1725 C C . GLN B 1 28 ? -10.992 -9.211 -1.035 1 98.81 28 GLN B C 1
ATOM 1727 O O . GLN B 1 28 ? -10.352 -10.242 -1.281 1 98.81 28 GLN B O 1
ATOM 1732 N N . THR B 1 29 ? -11.938 -9.195 -0.134 1 98.56 29 THR B N 1
ATOM 1733 C CA . THR B 1 29 ? -12.398 -10.398 0.544 1 98.56 29 THR B CA 1
ATOM 1734 C C . THR B 1 29 ? -12.93 -11.414 -0.461 1 98.56 29 THR B C 1
ATOM 1736 O O . THR B 1 29 ? -12.594 -12.594 -0.396 1 98.56 29 THR B O 1
ATOM 1739 N N . ALA B 1 30 ? -13.75 -10.922 -1.362 1 98.62 30 ALA B N 1
ATOM 1740 C CA . ALA B 1 30 ? -14.328 -11.812 -2.371 1 98.62 30 ALA B CA 1
ATOM 1741 C C . ALA B 1 30 ? -13.234 -12.43 -3.242 1 98.62 30 ALA B C 1
ATOM 1743 O O . ALA B 1 30 ? -13.266 -13.625 -3.527 1 98.62 30 ALA B O 1
ATOM 1744 N N . PHE B 1 31 ? -12.344 -11.633 -3.686 1 98.88 31 PHE B N 1
ATOM 1745 C CA . PHE B 1 31 ? -11.203 -12.102 -4.461 1 98.88 31 PHE B CA 1
ATOM 1746 C C . PHE B 1 31 ? -10.453 -13.203 -3.715 1 98.88 31 PHE B C 1
ATOM 1748 O O . PHE B 1 31 ? -10.172 -14.266 -4.277 1 98.88 31 PHE B O 1
ATOM 1755 N N . PHE B 1 32 ? -10.062 -12.883 -2.498 1 98.81 32 PHE B N 1
ATOM 1756 C CA . PHE B 1 32 ? -9.336 -13.805 -1.63 1 98.81 32 PHE B CA 1
ATOM 1757 C C . PHE B 1 32 ? -10.102 -15.117 -1.478 1 98.81 32 PHE B C 1
ATOM 1759 O O . PHE B 1 32 ? -9.523 -16.203 -1.621 1 98.81 32 PHE B O 1
ATOM 1766 N N . ASP B 1 33 ? -11.398 -15.047 -1.203 1 98.5 33 ASP B N 1
ATOM 1767 C CA . ASP B 1 33 ? -12.25 -16.219 -1.02 1 98.5 33 ASP B CA 1
ATOM 1768 C C . ASP B 1 33 ? -12.375 -17.016 -2.314 1 98.5 33 ASP B C 1
ATOM 1770 O O . ASP B 1 33 ? -12.422 -18.25 -2.285 1 98.5 33 ASP B O 1
ATOM 1774 N N . ASN B 1 34 ? -12.484 -16.297 -3.416 1 98.56 34 ASN B N 1
ATOM 1775 C CA . ASN B 1 34 ? -12.562 -16.969 -4.707 1 98.56 34 ASN B CA 1
ATOM 1776 C C . ASN B 1 34 ? -11.328 -17.828 -4.965 1 98.56 34 ASN B C 1
ATOM 1778 O O . ASN B 1 34 ? -11.43 -18.938 -5.508 1 98.56 34 ASN B O 1
ATOM 1782 N N . LEU B 1 35 ? -10.188 -17.297 -4.625 1 98.56 35 LEU B N 1
ATOM 1783 C CA . LEU B 1 35 ? -8.961 -18.078 -4.773 1 98.56 35 LEU B CA 1
ATOM 1784 C C . LEU B 1 35 ? -8.922 -19.234 -3.775 1 98.56 35 LEU B C 1
ATOM 1786 O O . LEU B 1 35 ? -8.586 -20.359 -4.137 1 98.56 35 LEU B O 1
ATOM 1790 N N . ALA B 1 36 ? -9.297 -18.938 -2.553 1 98.69 36 ALA B N 1
ATOM 1791 C CA . ALA B 1 36 ? -9.289 -19.922 -1.473 1 98.69 36 ALA B CA 1
ATOM 1792 C C . ALA B 1 36 ? -10.219 -21.094 -1.787 1 98.69 36 ALA B C 1
ATOM 1794 O O . ALA B 1 36 ? -10.023 -22.203 -1.286 1 98.69 36 ALA B O 1
ATOM 1795 N N . ALA B 1 37 ? -11.219 -20.859 -2.543 1 98.31 37 ALA B N 1
ATOM 1796 C CA . ALA B 1 37 ? -12.188 -21.891 -2.916 1 98.31 37 ALA B CA 1
ATOM 1797 C C . ALA B 1 37 ? -11.5 -23.047 -3.65 1 98.31 37 ALA B C 1
ATOM 1799 O O . ALA B 1 37 ? -12.07 -24.125 -3.785 1 98.31 37 ALA B O 1
ATOM 1800 N N . HIS B 1 38 ? -10.32 -22.828 -4.098 1 98.56 38 HIS B N 1
ATOM 1801 C CA . HIS B 1 38 ? -9.594 -23.859 -4.844 1 98.56 38 HIS B CA 1
ATOM 1802 C C . HIS B 1 38 ? -8.531 -24.516 -3.979 1 98.56 38 HIS B C 1
ATOM 1804 O O . HIS B 1 38 ? -7.648 -25.203 -4.492 1 98.56 38 HIS B O 1
ATOM 1810 N N . CYS B 1 39 ? -8.594 -24.312 -2.695 1 98.75 39 CYS B N 1
ATOM 1811 C CA . CYS B 1 39 ? -7.59 -24.844 -1.782 1 98.75 39 CYS B CA 1
ATOM 1812 C C . CYS B 1 39 ? -7.426 -26.344 -1.964 1 98.75 39 CYS B C 1
ATOM 1814 O O . CYS B 1 39 ? -8.414 -27.078 -2.049 1 98.75 39 CYS B O 1
ATOM 1816 N N . GLY B 1 40 ? -6.129 -26.781 -2.047 1 98.62 40 GLY B N 1
ATOM 1817 C CA . GLY B 1 40 ? -5.809 -28.188 -2.17 1 98.62 40 GLY B CA 1
ATOM 1818 C C . GLY B 1 40 ? -5.707 -28.656 -3.609 1 98.62 40 GLY B C 1
ATOM 1819 O O . GLY B 1 40 ? -5.324 -29.797 -3.873 1 98.62 40 GLY B O 1
ATOM 1820 N N . LYS B 1 41 ? -6.012 -27.781 -4.559 1 98.81 41 LYS B N 1
ATOM 1821 C CA . LYS B 1 41 ? -6.031 -28.172 -5.969 1 98.81 41 LYS B CA 1
ATOM 1822 C C . LYS B 1 41 ? -4.867 -27.547 -6.727 1 98.81 41 LYS B C 1
ATOM 1824 O O . LYS B 1 41 ? -4.352 -26.5 -6.332 1 98.81 41 LYS B O 1
ATOM 1829 N N . ALA B 1 42 ? -4.504 -28.156 -7.746 1 98.88 42 ALA B N 1
ATOM 1830 C CA . ALA B 1 42 ? -3.467 -27.688 -8.656 1 98.88 42 ALA B CA 1
ATOM 1831 C C . ALA B 1 42 ? -4.004 -27.562 -10.078 1 98.88 42 ALA B C 1
ATOM 1833 O O . ALA B 1 42 ? -4.914 -28.297 -10.477 1 98.88 42 ALA B O 1
ATOM 1834 N N . PHE B 1 43 ? -3.439 -26.641 -10.82 1 98.88 43 PHE B N 1
ATOM 1835 C CA . PHE B 1 43 ? -3.918 -26.375 -12.172 1 98.88 43 PHE B CA 1
ATOM 1836 C C . PHE B 1 43 ? -2.754 -26.078 -13.109 1 98.88 43 PHE B C 1
ATOM 1838 O O . PHE B 1 43 ? -1.783 -25.422 -12.719 1 98.88 43 PHE B O 1
ATOM 1845 N N . GLU B 1 44 ? -2.852 -26.562 -14.273 1 98.62 44 GLU B N 1
ATOM 1846 C CA . GLU B 1 44 ? -1.835 -26.312 -15.289 1 98.62 44 GLU B CA 1
ATOM 1847 C C . GLU B 1 44 ? -2.08 -24.984 -16 1 98.62 44 GLU B C 1
ATOM 1849 O O . GLU B 1 44 ? -3.229 -24.609 -16.219 1 98.62 44 GLU B O 1
ATOM 1854 N N . GLY B 1 45 ? -0.98 -24.297 -16.297 1 97.75 45 GLY B N 1
ATOM 1855 C CA . GLY B 1 45 ? -1.089 -23.016 -16.969 1 97.75 45 GLY B CA 1
ATOM 1856 C C . GLY B 1 45 ? -0.254 -22.906 -18.219 1 97.75 45 GLY B C 1
ATOM 1857 O O . GLY B 1 45 ? 0.506 -23.828 -18.547 1 97.75 45 GLY B O 1
ATOM 1858 N N . THR B 1 46 ? -0.49 -21.875 -19 1 95.94 46 THR B N 1
ATOM 1859 C CA . THR B 1 46 ? 0.24 -21.547 -20.219 1 95.94 46 THR B CA 1
ATOM 1860 C C . THR B 1 46 ? 0.603 -20.062 -20.25 1 95.94 46 THR B C 1
ATOM 1862 O O . THR B 1 46 ? -0.209 -19.219 -19.875 1 95.94 46 THR B O 1
ATOM 1865 N N . VAL B 1 47 ? 1.857 -19.781 -20.656 1 95.69 47 VAL B N 1
ATOM 1866 C CA . VAL B 1 47 ? 2.238 -18.391 -20.875 1 95.69 47 VAL B CA 1
ATOM 1867 C C . VAL B 1 47 ? 1.449 -17.812 -22.062 1 95.69 47 VAL B C 1
ATOM 1869 O O . VAL B 1 47 ? 1.468 -18.359 -23.156 1 95.69 47 VAL B O 1
ATOM 1872 N N . THR B 1 48 ? 0.752 -16.703 -21.828 1 94.94 48 THR B N 1
ATOM 1873 C CA . THR B 1 48 ? -0.107 -16.156 -22.875 1 94.94 48 THR B CA 1
ATOM 1874 C C . THR B 1 48 ? 0.377 -14.773 -23.297 1 94.94 48 THR B C 1
ATOM 1876 O O . THR B 1 48 ? -0.124 -14.211 -24.281 1 94.94 48 THR B O 1
ATOM 1879 N N . ALA B 1 49 ? 1.229 -14.203 -22.625 1 91.69 49 ALA B N 1
ATOM 1880 C CA . ALA B 1 49 ? 1.954 -12.992 -23 1 91.69 49 ALA B CA 1
ATOM 1881 C C . ALA B 1 49 ? 3.363 -12.992 -22.422 1 91.69 49 ALA B C 1
ATOM 1883 O O . ALA B 1 49 ? 3.584 -13.492 -21.312 1 91.69 49 ALA B O 1
ATOM 1884 N N . GLY B 1 50 ? 4.363 -12.422 -23.203 1 88.12 50 GLY B N 1
ATOM 1885 C CA . GLY B 1 50 ? 5.738 -12.383 -22.734 1 88.12 50 GLY B CA 1
ATOM 1886 C C . GLY B 1 50 ? 6.734 -12.047 -23.812 1 88.12 50 GLY B C 1
ATOM 1887 O O . GLY B 1 50 ? 6.348 -11.625 -24.922 1 88.12 50 GLY B O 1
ATOM 1888 N N . ASN B 1 51 ? 7.957 -12.008 -23.453 1 83 51 ASN B N 1
ATOM 1889 C CA . ASN B 1 51 ? 9.086 -11.789 -24.344 1 83 51 ASN B CA 1
ATOM 1890 C C . ASN B 1 51 ? 10.289 -12.641 -23.953 1 83 51 ASN B C 1
ATOM 1892 O O . ASN B 1 51 ? 10.141 -13.656 -23.266 1 83 51 ASN B O 1
ATOM 1896 N N . SER B 1 52 ? 11.352 -12.352 -24.562 1 76.56 52 SER B N 1
ATOM 1897 C CA . SER B 1 52 ? 12.555 -13.164 -24.391 1 76.56 52 SER B CA 1
ATOM 1898 C C . SER B 1 52 ? 12.953 -13.25 -22.922 1 76.56 52 SER B C 1
ATOM 1900 O O . SER B 1 52 ? 13.609 -14.203 -22.5 1 76.56 52 SER B O 1
ATOM 1902 N N . ALA B 1 53 ? 12.539 -12.312 -22.109 1 75 53 ALA B N 1
ATOM 1903 C CA . ALA B 1 53 ? 12.836 -12.312 -20.672 1 75 53 ALA B CA 1
ATOM 1904 C C . ALA B 1 53 ? 12.141 -13.477 -19.969 1 75 53 ALA B C 1
ATOM 1906 O O . ALA B 1 53 ? 12.492 -13.82 -18.844 1 75 53 ALA B O 1
ATOM 1907 N N . ASP B 1 54 ? 11.273 -14.156 -20.656 1 79.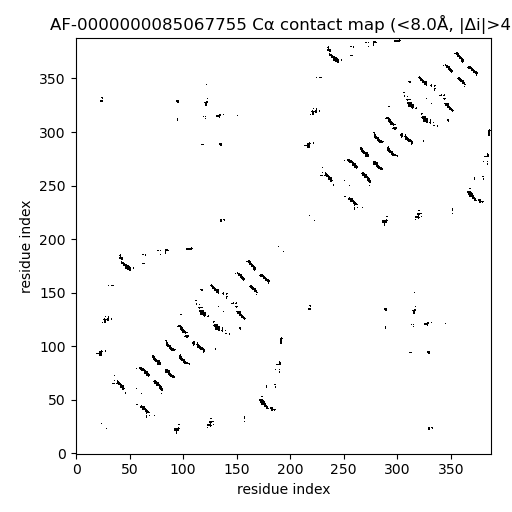81 54 ASP B N 1
ATOM 1908 C CA . ASP B 1 54 ? 10.445 -15.188 -20.047 1 79.81 54 ASP B CA 1
ATOM 1909 C C . ASP B 1 54 ? 10.836 -16.578 -20.547 1 79.81 54 ASP B C 1
ATOM 1911 O O . ASP B 1 54 ? 10.023 -17.5 -20.516 1 79.81 54 ASP B O 1
ATOM 1915 N N . SER B 1 55 ? 11.984 -16.641 -21.016 1 81.25 55 SER B N 1
ATOM 1916 C CA . SER B 1 55 ? 12.445 -17.891 -21.625 1 81.25 55 SER B CA 1
ATOM 1917 C C . SER B 1 55 ? 12.445 -19.031 -20.609 1 81.25 55 SER B C 1
ATOM 1919 O O . SER B 1 55 ? 12.344 -20.203 -20.984 1 81.25 55 SER B O 1
ATOM 1921 N N . ALA B 1 56 ? 12.508 -18.688 -19.375 1 82.25 56 ALA B N 1
ATOM 1922 C CA . ALA B 1 56 ? 12.547 -19.703 -18.328 1 82.25 56 ALA B CA 1
ATOM 1923 C C . ALA B 1 56 ? 11.266 -20.516 -18.297 1 82.25 56 ALA B C 1
ATOM 1925 O O . ALA B 1 56 ? 11.227 -21.609 -17.75 1 82.25 56 ALA B O 1
ATOM 1926 N N . PHE B 1 57 ? 10.219 -20.047 -18.875 1 89.44 57 PHE B N 1
ATOM 1927 C CA . PHE B 1 57 ? 8.906 -20.688 -18.828 1 89.44 57 PHE B CA 1
ATOM 1928 C C . PHE B 1 57 ? 8.648 -21.484 -20.109 1 89.44 57 PHE B C 1
ATOM 1930 O O . PHE B 1 57 ? 7.734 -22.312 -20.156 1 89.44 57 PHE B O 1
ATOM 1937 N N . SER B 1 58 ? 9.461 -21.125 -21.109 1 83.38 58 SER B N 1
ATOM 1938 C CA . SER B 1 58 ? 9.211 -21.734 -22.422 1 83.38 58 SER B CA 1
ATOM 1939 C C . SER B 1 58 ? 9.422 -23.25 -22.359 1 83.38 58 SER B C 1
ATOM 1941 O O . SER B 1 58 ? 10.43 -23.734 -21.844 1 83.38 58 SER B O 1
ATOM 1943 N N . GLY B 1 59 ? 8.414 -23.969 -22.859 1 87.06 59 GLY B N 1
ATOM 1944 C CA . GLY B 1 59 ? 8.508 -25.422 -22.984 1 87.06 59 GLY B CA 1
ATOM 1945 C C . GLY B 1 59 ? 8.367 -26.141 -21.656 1 87.06 59 GLY B C 1
ATOM 1946 O O . GLY B 1 59 ? 8.539 -27.359 -21.578 1 87.06 59 GLY B O 1
ATOM 1947 N N . LYS B 1 60 ? 8.117 -25.484 -20.656 1 93.81 60 LYS B N 1
ATOM 1948 C CA . LYS B 1 60 ? 8.008 -26.094 -19.344 1 93.81 60 LYS B CA 1
ATOM 1949 C C . LYS B 1 60 ? 6.551 -26.25 -18.922 1 93.81 60 LYS B C 1
ATOM 1951 O O . LYS B 1 60 ? 5.699 -25.438 -19.297 1 93.81 60 LYS B O 1
ATOM 1956 N N . LYS B 1 61 ? 6.395 -27.359 -18.188 1 97.12 61 LYS B N 1
ATOM 1957 C CA . LYS B 1 61 ? 5.094 -27.516 -17.531 1 97.12 61 LYS B CA 1
ATOM 1958 C C . LYS B 1 61 ? 4.938 -26.516 -16.391 1 97.12 61 LYS B C 1
ATOM 1960 O O . LYS B 1 61 ? 5.793 -26.422 -15.516 1 97.12 61 LYS B O 1
ATOM 1965 N N . LEU B 1 62 ? 3.861 -25.734 -16.438 1 98.25 62 LEU B N 1
ATOM 1966 C CA . LEU B 1 62 ? 3.574 -24.719 -15.422 1 98.25 62 LEU B CA 1
ATOM 1967 C C . LEU B 1 62 ? 2.381 -25.125 -14.57 1 98.25 62 LEU B C 1
ATOM 1969 O O . LEU B 1 62 ? 1.284 -25.344 -15.086 1 98.25 62 LEU B O 1
ATOM 1973 N N . ILE B 1 63 ? 2.615 -25.234 -13.258 1 98.69 63 ILE B N 1
ATOM 1974 C CA . ILE B 1 63 ? 1.544 -25.688 -12.367 1 98.69 63 ILE B CA 1
ATOM 1975 C C . ILE B 1 63 ? 1.431 -24.734 -11.18 1 98.69 63 ILE B C 1
ATOM 1977 O O . ILE B 1 63 ? 2.416 -24.484 -10.477 1 98.69 63 ILE B O 1
ATOM 1981 N N . MET B 1 64 ? 0.277 -24.188 -10.992 1 98.88 64 MET B N 1
ATOM 1982 C CA . MET B 1 64 ? -0.014 -23.531 -9.719 1 98.88 64 MET B CA 1
ATOM 1983 C C . MET B 1 64 ? -0.738 -24.484 -8.773 1 98.88 64 MET B C 1
ATOM 1985 O O . MET B 1 64 ? -1.55 -25.312 -9.219 1 98.88 64 MET B O 1
ATOM 1989 N N . HIS B 1 65 ? -0.397 -24.422 -7.516 1 98.88 65 HIS B N 1
ATOM 1990 C CA . HIS B 1 65 ? -1.021 -25.25 -6.484 1 98.88 65 HIS B CA 1
ATOM 1991 C C . HIS B 1 65 ? -1.485 -24.391 -5.309 1 98.88 65 HIS B C 1
ATOM 1993 O O . HIS B 1 65 ? -0.663 -23.859 -4.555 1 98.88 65 HIS B O 1
ATOM 1999 N N . VAL B 1 66 ? -2.855 -24.188 -5.184 1 98.88 66 VAL B N 1
ATOM 2000 C CA . VAL B 1 66 ? -3.373 -23.516 -3.998 1 98.88 66 VAL B CA 1
ATOM 2001 C C . VAL B 1 66 ? -3.238 -24.438 -2.783 1 98.88 66 VAL B C 1
ATOM 2003 O O . VAL B 1 66 ? -4.137 -25.219 -2.492 1 98.88 66 VAL B O 1
ATOM 2006 N N . ARG B 1 67 ? -2.172 -24.234 -2.084 1 98.56 67 ARG B N 1
ATOM 2007 C CA . ARG B 1 67 ? -1.706 -25.312 -1.211 1 98.56 67 ARG B CA 1
ATOM 2008 C C . ARG B 1 67 ? -2.117 -25.062 0.236 1 98.56 67 ARG B C 1
ATOM 2010 O O . ARG B 1 67 ? -2.652 -25.953 0.9 1 98.56 67 ARG B O 1
ATOM 2017 N N . GLU B 1 68 ? -1.776 -23.984 0.78 1 98.25 68 GLU B N 1
ATOM 2018 C CA . GLU B 1 68 ? -2.107 -23.641 2.158 1 98.25 68 GLU B CA 1
ATOM 2019 C C . GLU B 1 68 ? -3.07 -22.453 2.209 1 98.25 68 GLU B C 1
ATOM 2021 O O . GLU B 1 68 ? -2.812 -21.406 1.608 1 98.25 68 GLU B O 1
ATOM 2026 N N . CYS B 1 69 ? -4.145 -22.688 2.939 1 98.5 69 CYS B N 1
ATOM 2027 C CA . CYS B 1 69 ? -5.18 -21.656 3.016 1 98.5 69 CYS B CA 1
ATOM 2028 C C . CYS B 1 69 ? -5.594 -21.406 4.461 1 98.5 69 CYS B C 1
ATOM 2030 O O . CYS B 1 69 ? -5.902 -22.344 5.195 1 98.5 69 CYS B O 1
ATOM 2032 N N . SER B 1 70 ? -5.527 -20.25 4.93 1 98.38 70 SER B N 1
ATOM 2033 C CA . SER B 1 70 ? -6.105 -19.781 6.184 1 98.38 70 SER B CA 1
ATOM 2034 C C . SER B 1 70 ? -7.016 -18.578 5.957 1 98.38 70 SER B C 1
ATOM 2036 O O . SER B 1 70 ? -7.215 -18.156 4.82 1 98.38 70 SER B O 1
ATOM 2038 N N . ASP B 1 71 ? -7.543 -18.094 7.035 1 97.19 71 ASP B N 1
ATOM 2039 C CA . ASP B 1 71 ? -8.438 -16.938 6.93 1 97.19 71 ASP B CA 1
ATOM 2040 C C . ASP B 1 71 ? -7.668 -15.688 6.508 1 97.19 71 ASP B C 1
ATOM 2042 O O . ASP B 1 71 ? -8.266 -14.727 6.02 1 97.19 71 ASP B O 1
ATOM 2046 N N . THR B 1 72 ? -6.367 -15.727 6.645 1 98.06 72 THR B N 1
ATOM 2047 C CA . THR B 1 72 ? -5.652 -14.477 6.434 1 98.06 72 THR B CA 1
ATOM 2048 C C . THR B 1 72 ? -4.504 -14.672 5.445 1 98.06 72 THR B C 1
ATOM 2050 O O . THR B 1 72 ? -3.926 -13.695 4.961 1 98.06 72 THR B O 1
ATOM 2053 N N . VAL B 1 73 ? -4.137 -15.93 5.156 1 98.75 73 VAL B N 1
ATOM 2054 C CA . VAL B 1 73 ? -2.99 -16.156 4.281 1 98.75 73 VAL B CA 1
ATOM 2055 C C . VAL B 1 73 ? -3.297 -17.297 3.314 1 98.75 73 VAL B C 1
ATOM 2057 O O . VAL B 1 73 ? -3.834 -18.328 3.717 1 98.75 73 VAL B O 1
ATOM 2060 N N . LEU B 1 74 ? -2.994 -17.109 2.008 1 98.88 74 LEU B N 1
ATOM 2061 C CA . LEU B 1 74 ? -2.965 -18.141 0.981 1 98.88 74 LEU B CA 1
ATOM 2062 C C . LEU B 1 74 ? -1.55 -18.344 0.453 1 98.88 74 LEU B C 1
ATOM 2064 O O . LEU B 1 74 ? -0.844 -17.375 0.167 1 98.88 74 LEU B O 1
ATOM 2068 N N . LYS B 1 75 ? -1.097 -19.516 0.375 1 98.88 75 LYS B N 1
ATOM 2069 C CA . LYS B 1 75 ? 0.174 -19.875 -0.255 1 98.88 75 LYS B CA 1
ATOM 2070 C C . LYS B 1 75 ? -0.046 -20.703 -1.509 1 98.88 75 LYS B C 1
ATOM 2072 O O . LYS B 1 75 ? -0.627 -21.797 -1.44 1 98.88 75 LYS B O 1
ATOM 2077 N N . VAL B 1 76 ? 0.454 -20.219 -2.58 1 98.88 76 VAL B N 1
ATOM 2078 C CA . VAL B 1 76 ? 0.222 -20.812 -3.891 1 98.88 76 VAL B CA 1
ATOM 2079 C C . VAL B 1 76 ? 1.557 -21.062 -4.59 1 98.88 76 VAL B C 1
ATOM 2081 O O . VAL B 1 76 ? 2.006 -20.234 -5.391 1 98.88 76 VAL B O 1
ATOM 2084 N N . PRO B 1 77 ? 2.172 -22.219 -4.367 1 98.88 77 PRO B N 1
ATOM 2085 C CA . PRO B 1 77 ? 3.379 -22.547 -5.129 1 98.88 77 PRO B CA 1
ATOM 2086 C C . PRO B 1 77 ? 3.148 -22.531 -6.637 1 98.88 77 PRO B C 1
ATOM 2088 O O . PRO B 1 77 ? 2.096 -22.969 -7.109 1 98.88 77 PRO B O 1
ATOM 2091 N N . PHE B 1 78 ? 4.117 -21.984 -7.359 1 98.75 78 PHE B N 1
ATOM 2092 C CA . PHE B 1 78 ? 4.191 -21.969 -8.812 1 98.75 78 PHE B CA 1
ATOM 2093 C C . PHE B 1 78 ? 5.363 -22.812 -9.312 1 98.75 78 PHE B C 1
ATOM 2095 O O . PHE B 1 78 ? 6.52 -22.406 -9.188 1 98.75 78 PHE B O 1
ATOM 2102 N N . HIS B 1 79 ? 5.055 -23.906 -9.875 1 98.38 79 HIS B N 1
ATOM 2103 C CA . HIS B 1 79 ? 6.055 -24.859 -10.352 1 98.38 79 HIS B CA 1
ATOM 2104 C C . HIS B 1 79 ? 6.348 -24.656 -11.836 1 98.38 79 HIS B C 1
ATOM 2106 O O . HIS B 1 79 ? 5.434 -24.641 -12.656 1 98.38 79 HIS B O 1
ATOM 2112 N N . VAL B 1 80 ? 7.574 -24.5 -12.102 1 97.88 80 VAL B N 1
ATOM 2113 C CA . VAL B 1 80 ? 8.047 -24.328 -13.477 1 97.88 80 VAL B CA 1
ATOM 2114 C C . VAL B 1 80 ? 8.945 -25.5 -13.867 1 97.88 80 VAL B C 1
ATOM 2116 O O . VAL B 1 80 ? 10.164 -25.453 -13.648 1 97.88 80 VAL B O 1
ATOM 2119 N N . GLY B 1 81 ? 8.336 -26.5 -14.547 1 96.81 81 GLY B N 1
ATOM 2120 C CA . GLY B 1 81 ? 9.078 -27.734 -14.75 1 96.81 81 GLY B CA 1
ATOM 2121 C C . GLY B 1 81 ? 9.57 -28.359 -13.453 1 96.81 81 GLY B C 1
ATOM 2122 O O . GLY B 1 81 ? 8.773 -28.641 -12.555 1 96.81 81 GLY B O 1
ATOM 2123 N N . ASP B 1 82 ? 10.891 -28.406 -13.328 1 96.06 82 ASP B N 1
ATOM 2124 C CA . ASP B 1 82 ? 11.469 -29.016 -12.133 1 96.06 82 ASP B CA 1
ATOM 2125 C C . ASP B 1 82 ? 11.883 -27.953 -11.117 1 96.06 82 ASP B C 1
ATOM 2127 O O . ASP B 1 82 ? 12.508 -28.281 -10.102 1 96.06 82 ASP B O 1
ATOM 2131 N N . ASP B 1 83 ? 11.594 -26.766 -11.445 1 97.38 83 ASP B N 1
ATOM 2132 C CA . ASP B 1 83 ? 11.844 -25.672 -10.508 1 97.38 83 ASP B CA 1
ATOM 2133 C C . ASP B 1 83 ? 10.664 -25.469 -9.562 1 97.38 83 ASP B C 1
ATOM 2135 O O . ASP B 1 83 ? 9.578 -25.078 -9.992 1 97.38 83 ASP B O 1
ATOM 2139 N N . HIS B 1 84 ? 10.859 -25.75 -8.281 1 98.31 84 HIS B N 1
ATOM 2140 C CA . HIS B 1 84 ? 9.812 -25.688 -7.27 1 98.31 84 HIS B CA 1
ATOM 2141 C C . HIS B 1 84 ? 10.109 -24.594 -6.242 1 98.31 84 HIS B C 1
ATOM 2143 O O . HIS B 1 84 ? 9.789 -24.75 -5.062 1 98.31 84 HIS B O 1
ATOM 2149 N N . SER B 1 85 ? 10.719 -23.484 -6.656 1 97.94 85 SER B N 1
ATOM 2150 C CA . SER B 1 85 ? 11.328 -22.5 -5.766 1 97.94 85 SER B CA 1
ATOM 2151 C C . SER B 1 85 ? 10.328 -21.422 -5.367 1 97.94 85 SER B C 1
ATOM 2153 O O . SER B 1 85 ? 10.539 -20.703 -4.387 1 97.94 85 SER B O 1
ATOM 2155 N N . ARG B 1 86 ? 9.312 -21.219 -6.148 1 97.62 86 ARG B N 1
ATOM 2156 C CA . ARG B 1 86 ? 8.508 -20 -6.012 1 97.62 86 ARG B CA 1
ATOM 2157 C C . ARG B 1 86 ? 7.172 -20.312 -5.344 1 97.62 86 ARG B C 1
ATOM 2159 O O . ARG B 1 86 ? 6.5 -21.281 -5.699 1 97.62 86 ARG B O 1
ATOM 2166 N N . THR B 1 87 ? 6.758 -19.531 -4.371 1 98.75 87 THR B N 1
ATOM 2167 C CA . THR B 1 87 ? 5.434 -19.562 -3.758 1 98.75 87 THR B CA 1
ATOM 2168 C C . THR B 1 87 ? 4.852 -18.156 -3.674 1 98.75 87 THR B C 1
ATOM 2170 O O . THR B 1 87 ? 5.484 -17.25 -3.135 1 98.75 87 THR B O 1
ATOM 2173 N N . TRP B 1 88 ? 3.703 -17.953 -4.305 1 98.88 88 TRP B N 1
ATOM 2174 C CA . TRP B 1 88 ? 2.957 -16.719 -4.078 1 98.88 88 TRP B CA 1
ATOM 2175 C C . TRP B 1 88 ? 2.283 -16.734 -2.709 1 98.88 88 TRP B C 1
ATOM 2177 O O . TRP B 1 88 ? 1.587 -17.688 -2.363 1 98.88 88 TRP B O 1
ATOM 2187 N N . VAL B 1 89 ? 2.51 -15.742 -1.942 1 98.88 89 VAL B N 1
ATOM 2188 C CA . VAL B 1 89 ? 1.896 -15.594 -0.627 1 98.88 89 VAL B CA 1
ATOM 2189 C C . VAL B 1 89 ? 0.983 -14.367 -0.62 1 98.88 89 VAL B C 1
ATOM 2191 O O . VAL B 1 89 ? 1.452 -13.234 -0.755 1 98.88 89 VAL B O 1
ATOM 2194 N N . ILE B 1 90 ? -0.278 -14.57 -0.517 1 98.94 90 ILE B N 1
ATOM 2195 C CA . ILE B 1 90 ? -1.27 -13.508 -0.447 1 98.94 90 ILE B CA 1
ATOM 2196 C C . ILE B 1 90 ? -1.773 -13.359 0.987 1 98.94 90 ILE B C 1
ATOM 2198 O O . ILE B 1 90 ? -2.277 -14.32 1.574 1 98.94 90 ILE B O 1
ATOM 2202 N N . THR B 1 91 ? -1.651 -12.203 1.555 1 98.69 91 THR B N 1
ATOM 2203 C CA . THR B 1 91 ? -1.927 -11.992 2.971 1 98.69 91 THR B CA 1
ATOM 2204 C C . THR B 1 91 ? -2.883 -10.82 3.168 1 98.69 91 THR B C 1
ATOM 2206 O O . THR B 1 91 ? -2.723 -9.766 2.545 1 98.69 91 THR B O 1
ATOM 2209 N N . LYS B 1 92 ? -3.893 -10.977 4.012 1 98.19 92 LYS B N 1
ATOM 2210 C CA . LYS B 1 92 ? -4.691 -9.859 4.492 1 98.19 92 LYS B CA 1
ATOM 2211 C C . LYS B 1 92 ? -3.914 -9.023 5.504 1 98.19 92 LYS B C 1
ATOM 2213 O O . LYS B 1 92 ? -3.334 -9.562 6.449 1 98.19 92 LYS B O 1
ATOM 2218 N N . THR B 1 93 ? -3.83 -7.73 5.277 1 97.19 93 THR B N 1
ATOM 2219 C CA . THR B 1 93 ? -3.123 -6.82 6.168 1 97.19 93 THR B CA 1
ATOM 2220 C C . THR B 1 93 ? -4.059 -5.727 6.676 1 97.19 93 THR B C 1
ATOM 2222 O O . THR B 1 93 ? -5.211 -5.641 6.25 1 97.19 93 THR B O 1
ATOM 2225 N N . PRO B 1 94 ? -3.615 -4.848 7.547 1 95.62 94 PRO B N 1
ATOM 2226 C CA . PRO B 1 94 ? -4.438 -3.715 7.98 1 95.62 94 PRO B CA 1
ATOM 2227 C C . PRO B 1 94 ? -4.641 -2.678 6.875 1 95.62 94 PRO B C 1
ATOM 2229 O O . PRO B 1 94 ? -5.434 -1.749 7.039 1 95.62 94 PRO B O 1
ATOM 2232 N N . TYR B 1 95 ? -4.012 -2.859 5.703 1 96.56 95 TYR B N 1
ATOM 2233 C CA . TYR B 1 95 ? -4.051 -1.833 4.668 1 96.56 95 TYR B CA 1
ATOM 2234 C C . TYR B 1 95 ? -4.664 -2.377 3.385 1 96.56 95 TYR B C 1
ATOM 2236 O O . TYR B 1 95 ? -4.875 -1.632 2.424 1 96.56 95 TYR B O 1
ATOM 2244 N N . GLY B 1 96 ? -4.922 -3.631 3.363 1 98.06 96 GLY B N 1
ATOM 2245 C CA . GLY B 1 96 ? -5.367 -4.324 2.168 1 98.06 96 GLY B CA 1
ATOM 2246 C C . GLY B 1 96 ? -4.727 -5.691 1.997 1 98.06 96 GLY B C 1
ATOM 2247 O O . GLY B 1 96 ? -4.438 -6.375 2.982 1 98.06 96 GLY B O 1
ATOM 2248 N N . LEU B 1 97 ? -4.613 -6.09 0.74 1 98.75 97 LEU B N 1
ATOM 2249 C CA . LEU B 1 97 ? -3.943 -7.348 0.435 1 98.75 97 LEU B CA 1
ATOM 2250 C C . LEU B 1 97 ? -2.482 -7.109 0.066 1 98.75 97 LEU B C 1
ATOM 2252 O O . LEU B 1 97 ? -2.162 -6.137 -0.62 1 98.75 97 LEU B O 1
ATOM 2256 N N . HIS B 1 98 ? -1.642 -7.988 0.524 1 98.69 98 HIS B N 1
ATOM 2257 C CA . HIS B 1 98 ? -0.232 -8.008 0.152 1 98.69 98 HIS B CA 1
ATOM 2258 C C . HIS B 1 98 ? 0.118 -9.281 -0.614 1 98.69 98 HIS B C 1
ATOM 2260 O O . HIS B 1 98 ? -0.321 -10.375 -0.246 1 98.69 98 HIS B O 1
ATOM 2266 N N . LEU B 1 99 ? 0.841 -9.133 -1.729 1 98.88 99 LEU B N 1
ATOM 2267 C CA . LEU B 1 99 ? 1.428 -10.25 -2.457 1 98.88 99 LEU B CA 1
ATOM 2268 C C . LEU B 1 99 ? 2.938 -10.305 -2.246 1 98.88 99 LEU B C 1
ATOM 2270 O O . LEU B 1 99 ? 3.627 -9.297 -2.404 1 98.88 99 LEU B O 1
ATOM 2274 N N . ALA B 1 100 ? 3.438 -11.43 -1.862 1 98.81 100 ALA B N 1
ATOM 2275 C CA . ALA B 1 100 ? 4.875 -11.688 -1.795 1 98.81 100 ALA B CA 1
ATOM 2276 C C . ALA B 1 100 ? 5.254 -12.922 -2.611 1 98.81 100 ALA B C 1
ATOM 2278 O O . ALA B 1 100 ? 4.465 -13.867 -2.721 1 98.81 100 ALA B O 1
ATOM 2279 N N . HIS B 1 101 ? 6.414 -12.875 -3.207 1 98.75 101 HIS B N 1
ATOM 2280 C CA . HIS B 1 101 ? 7.004 -14.016 -3.889 1 98.75 101 HIS B CA 1
ATOM 2281 C C . HIS B 1 101 ? 8.094 -14.664 -3.037 1 98.75 101 HIS B C 1
ATOM 2283 O O . HIS B 1 101 ? 9.195 -14.133 -2.926 1 98.75 101 HIS B O 1
ATOM 2289 N N . ASP B 1 102 ? 7.777 -15.758 -2.408 1 98.56 102 ASP B N 1
ATOM 2290 C CA . ASP B 1 102 ? 8.734 -16.531 -1.62 1 98.56 102 ASP B CA 1
ATOM 2291 C C . ASP B 1 102 ? 9.57 -17.438 -2.512 1 98.56 102 ASP B C 1
ATOM 2293 O O . ASP B 1 102 ? 9.07 -18.422 -3.043 1 98.56 102 ASP B O 1
ATOM 2297 N N . HIS B 1 103 ? 10.781 -17.078 -2.688 1 98.38 103 HIS B N 1
ATOM 2298 C CA . HIS B 1 103 ? 11.719 -17.875 -3.471 1 98.38 103 HIS B CA 1
ATOM 2299 C C . HIS B 1 103 ? 12.719 -18.594 -2.568 1 98.38 103 HIS B C 1
ATOM 2301 O O . HIS B 1 103 ? 13.367 -17.953 -1.735 1 98.38 103 HIS B O 1
ATOM 2307 N N . ARG B 1 104 ? 12.875 -19.859 -2.75 1 98.25 104 ARG B N 1
ATOM 2308 C CA . ARG B 1 104 ? 13.766 -20.672 -1.933 1 98.25 104 ARG B CA 1
ATOM 2309 C C . ARG B 1 104 ? 14.633 -21.578 -2.803 1 98.25 104 ARG B C 1
ATOM 2311 O O . ARG B 1 104 ? 14.234 -21.953 -3.912 1 98.25 104 ARG B O 1
ATOM 2318 N N . HIS B 1 105 ? 15.781 -21.938 -2.242 1 98.06 105 HIS B N 1
ATOM 2319 C CA . HIS B 1 105 ? 16.625 -22.953 -2.855 1 98.06 105 HIS B CA 1
ATOM 2320 C C . HIS B 1 105 ? 16.125 -24.359 -2.512 1 98.06 105 HIS B C 1
ATOM 2322 O O . HIS B 1 105 ? 15.281 -24.531 -1.633 1 98.06 105 HIS B O 1
ATOM 2328 N N . LYS B 1 106 ? 16.719 -25.312 -3.197 1 97.19 106 LYS B N 1
ATOM 2329 C CA . LYS B 1 106 ? 16.312 -26.703 -3.016 1 97.19 106 LYS B CA 1
ATOM 2330 C C . LYS B 1 106 ? 16.484 -27.141 -1.563 1 97.19 106 LYS B C 1
ATOM 2332 O O . LYS B 1 106 ? 15.703 -27.938 -1.054 1 97.19 106 LYS B O 1
ATOM 2337 N N . ASP B 1 107 ? 17.484 -26.594 -0.861 1 96.94 107 ASP B N 1
ATOM 2338 C CA . ASP B 1 107 ? 17.75 -26.984 0.52 1 96.94 107 ASP B CA 1
ATOM 2339 C C . ASP B 1 107 ? 16.828 -26.25 1.487 1 96.94 107 ASP B C 1
ATOM 2341 O O . ASP B 1 107 ? 16.953 -26.406 2.705 1 96.94 107 ASP B O 1
ATOM 2345 N N . GLY B 1 108 ? 15.969 -25.375 0.93 1 97 108 GLY B N 1
ATOM 2346 C CA . GLY B 1 108 ? 14.977 -24.688 1.737 1 97 108 GLY B CA 1
ATOM 2347 C C . GLY B 1 108 ? 15.398 -23.281 2.135 1 97 108 GLY B C 1
ATOM 2348 O O . GLY B 1 108 ? 14.578 -22.5 2.617 1 97 108 GLY B O 1
ATOM 2349 N N . SER B 1 109 ? 16.672 -23.031 1.938 1 97.69 109 SER B N 1
ATOM 2350 C CA . SER B 1 109 ? 17.141 -21.688 2.314 1 97.69 109 SER B CA 1
ATOM 2351 C C . SER B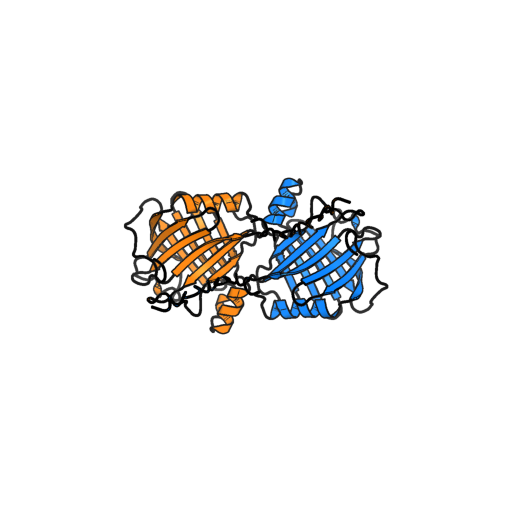 1 109 ? 16.547 -20.625 1.397 1 97.69 109 SER B C 1
ATOM 2353 O O . SER B 1 109 ? 16.234 -20.906 0.237 1 97.69 109 SER B O 1
ATOM 2355 N N . GLU B 1 110 ? 16.422 -19.406 1.891 1 97.69 110 GLU B N 1
ATOM 2356 C CA . GLU B 1 110 ? 15.828 -18.312 1.137 1 97.69 110 GLU B CA 1
ATOM 2357 C C . GLU B 1 110 ? 16.766 -17.828 0.035 1 97.69 110 GLU B C 1
ATOM 2359 O O . GLU B 1 110 ? 17.984 -17.766 0.233 1 97.69 110 GLU B O 1
ATOM 2364 N N . ASP B 1 111 ? 16.219 -17.531 -1.099 1 98.12 111 ASP B N 1
ATOM 2365 C CA . ASP B 1 111 ? 16.969 -16.828 -2.129 1 98.12 111 ASP B CA 1
ATOM 2366 C C . ASP B 1 111 ? 17.266 -15.391 -1.699 1 98.12 111 ASP B C 1
ATOM 2368 O O . ASP B 1 111 ? 16.578 -14.836 -0.85 1 98.12 111 ASP B O 1
ATOM 2372 N N . LYS B 1 112 ? 18.328 -14.781 -2.305 1 97.69 112 LYS B N 1
ATOM 2373 C CA . LYS B 1 112 ? 18.625 -13.391 -2.006 1 97.69 112 LYS B CA 1
ATOM 2374 C C . LYS B 1 112 ? 17.516 -12.469 -2.48 1 97.69 112 LYS B C 1
ATOM 2376 O O . LYS B 1 112 ? 17.297 -11.398 -1.912 1 97.69 112 LYS B O 1
ATOM 2381 N N . VAL B 1 113 ? 16.859 -12.852 -3.596 1 98.19 113 VAL B N 1
ATOM 2382 C CA . VAL B 1 113 ? 15.688 -12.133 -4.102 1 98.19 113 VAL B CA 1
ATOM 2383 C C . VAL B 1 113 ? 14.422 -12.914 -3.771 1 98.19 113 VAL B C 1
ATOM 2385 O O . VAL B 1 113 ? 14.055 -13.844 -4.492 1 98.19 113 VAL B O 1
ATOM 2388 N N . THR B 1 114 ? 13.828 -12.602 -2.639 1 98.44 114 THR B N 1
ATOM 2389 C CA . THR B 1 114 ? 12.664 -13.32 -2.127 1 98.44 114 THR B CA 1
ATOM 2390 C C . THR B 1 114 ? 11.742 -12.383 -1.358 1 98.44 114 THR B C 1
ATOM 2392 O O . THR B 1 114 ? 12.094 -11.227 -1.103 1 98.44 114 THR B O 1
ATOM 2395 N N . MET B 1 115 ? 10.586 -12.82 -1.205 1 98.12 115 MET B N 1
ATOM 2396 C CA . MET B 1 115 ? 9.539 -12.141 -0.451 1 98.12 115 MET B CA 1
ATOM 2397 C C . MET B 1 115 ? 9.242 -10.766 -1.042 1 98.12 115 MET B C 1
ATOM 2399 O O . MET B 1 115 ? 8.719 -9.883 -0.353 1 98.12 115 MET B O 1
ATOM 2403 N N . TYR B 1 116 ? 9.695 -10.578 -2.293 1 98.56 116 TYR B N 1
ATOM 2404 C CA . TYR B 1 116 ? 9.336 -9.328 -2.955 1 98.56 116 TYR B CA 1
ATOM 2405 C C . TYR B 1 116 ? 7.879 -9.344 -3.393 1 98.56 116 TYR B C 1
ATOM 2407 O O . TYR B 1 116 ? 7.309 -10.414 -3.631 1 98.56 116 TYR B O 1
ATOM 2415 N N . GLY B 1 117 ? 7.309 -8.227 -3.473 1 98.62 117 GLY B N 1
ATOM 2416 C CA . GLY B 1 117 ? 5.91 -8.078 -3.852 1 98.62 117 GLY B CA 1
ATOM 2417 C C . GLY B 1 117 ? 5.398 -6.66 -3.68 1 98.62 117 GLY B C 1
ATOM 2418 O O . GLY B 1 117 ? 6.113 -5.695 -3.949 1 98.62 117 GLY B O 1
ATOM 2419 N N . GLY B 1 118 ? 4.129 -6.637 -3.336 1 98.5 118 GLY B N 1
ATOM 2420 C CA . GLY B 1 118 ? 3.51 -5.324 -3.225 1 98.5 118 GLY B CA 1
ATOM 2421 C C . GLY B 1 118 ? 2.166 -5.359 -2.523 1 98.5 118 GLY B C 1
ATOM 2422 O O . GLY B 1 118 ? 1.649 -6.434 -2.209 1 98.5 118 GLY B O 1
ATOM 2423 N N . MET B 1 119 ? 1.667 -4.176 -2.236 1 97.62 119 MET B N 1
ATOM 2424 C CA . MET B 1 119 ? 0.378 -3.949 -1.59 1 97.62 119 MET B CA 1
ATOM 2425 C C . MET B 1 119 ? -0.659 -3.469 -2.6 1 97.62 119 MET B C 1
ATOM 2427 O O . MET B 1 119 ? -0.334 -2.717 -3.52 1 97.62 119 MET B O 1
ATOM 2431 N N . THR B 1 120 ? -1.924 -3.834 -2.354 1 98.44 120 THR B N 1
ATOM 2432 C CA . THR B 1 120 ? -2.971 -3.232 -3.172 1 98.44 120 THR B CA 1
ATOM 2433 C C . THR B 1 120 ? -3.02 -1.722 -2.965 1 98.44 120 THR B C 1
ATOM 2435 O O . THR B 1 120 ? -2.836 -1.237 -1.847 1 98.44 120 THR B O 1
ATOM 2438 N N . ALA B 1 121 ? -3.307 -1.017 -4.047 1 97.12 121 ALA B N 1
ATOM 2439 C CA . ALA B 1 121 ? -3.367 0.441 -3.977 1 97.12 121 ALA B CA 1
ATOM 2440 C C . ALA B 1 121 ? -4.789 0.942 -4.203 1 97.12 121 ALA B C 1
ATOM 2442 O O . ALA B 1 121 ? -5.012 2.145 -4.371 1 97.12 121 ALA B O 1
ATOM 2443 N N . ASP B 1 122 ? -5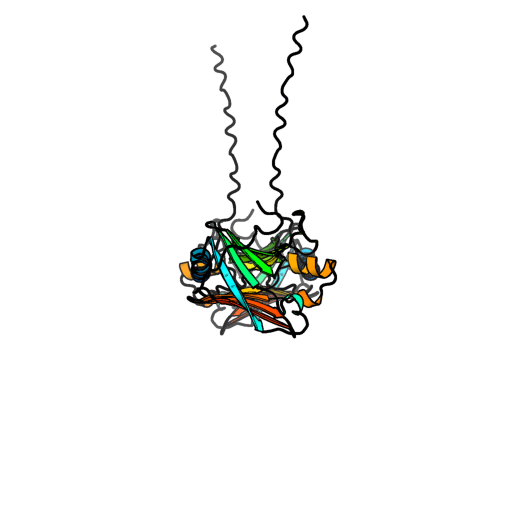.742 0.126 -4.395 1 97.19 122 ASP B N 1
ATOM 2444 C CA . ASP B 1 122 ? -7.176 0.374 -4.512 1 97.19 122 ASP B CA 1
ATOM 2445 C C . ASP B 1 122 ? -7.98 -0.881 -4.176 1 97.1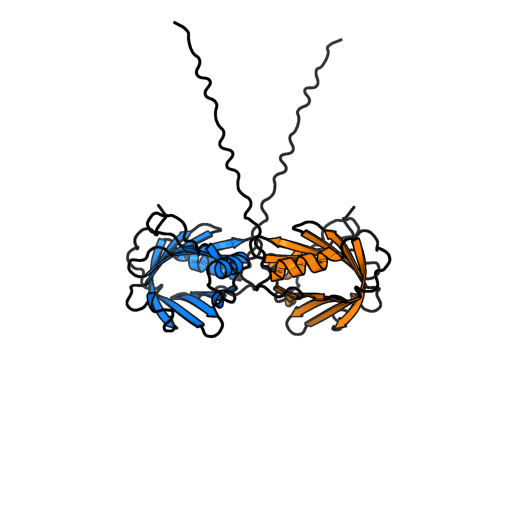9 122 ASP B C 1
ATOM 2447 O O . ASP B 1 122 ? -7.41 -1.91 -3.809 1 97.19 122 ASP B O 1
ATOM 2451 N N . MET B 1 123 ? -9.266 -0.787 -4.262 1 97.62 123 MET B N 1
ATOM 2452 C CA . MET B 1 123 ? -10.117 -1.884 -3.811 1 97.62 123 MET B CA 1
ATOM 2453 C C . MET B 1 123 ? -10.094 -3.035 -4.809 1 97.62 123 MET B C 1
ATOM 2455 O O . MET B 1 123 ? -10.469 -4.16 -4.473 1 97.62 123 MET B O 1
ATOM 2459 N N . GLY B 1 124 ? -9.703 -2.777 -6.082 1 98.12 124 GLY B N 1
ATOM 2460 C CA . GLY B 1 124 ? -9.844 -3.791 -7.117 1 98.12 124 GLY B CA 1
ATOM 2461 C C . GLY B 1 124 ? -11.273 -4.27 -7.297 1 98.12 124 GLY B C 1
ATOM 2462 O O . GLY B 1 124 ? -12.203 -3.465 -7.281 1 98.12 124 GLY B O 1
ATOM 2463 N N . SER B 1 125 ? -11.359 -5.555 -7.66 1 98.5 125 SER B N 1
ATOM 2464 C CA . SER B 1 125 ? -12.656 -6.203 -7.789 1 98.5 125 SER B CA 1
ATOM 2465 C C . SER B 1 125 ? -12.641 -7.609 -7.199 1 98.5 125 SER B C 1
ATOM 2467 O O . SER B 1 125 ? -11.594 -8.086 -6.754 1 98.5 125 SER B O 1
ATOM 2469 N N . ALA B 1 126 ? -13.734 -8.195 -7.215 1 98.31 126 ALA B N 1
ATOM 2470 C CA . ALA B 1 126 ? -13.867 -9.562 -6.707 1 98.31 126 ALA B CA 1
ATOM 2471 C C . ALA B 1 126 ? -13.047 -10.539 -7.539 1 98.31 126 ALA B C 1
ATOM 2473 O O . ALA B 1 126 ? -12.742 -11.648 -7.086 1 98.31 126 ALA B O 1
ATOM 2474 N N . THR B 1 127 ? -12.672 -10.078 -8.742 1 98.62 127 THR B N 1
ATOM 2475 C CA . THR B 1 127 ? -12.008 -11.023 -9.633 1 98.62 127 THR B CA 1
ATOM 2476 C C . THR B 1 127 ? -10.625 -10.523 -10.031 1 98.62 127 THR B C 1
ATOM 2478 O O . THR B 1 127 ? -9.859 -11.234 -10.68 1 98.62 127 THR B O 1
ATOM 2481 N N . GLU B 1 128 ? -10.312 -9.281 -9.672 1 98.81 128 GLU B N 1
ATOM 2482 C CA . GLU B 1 128 ? -9.031 -8.727 -10.109 1 98.81 128 GLU B CA 1
ATOM 2483 C C . GLU B 1 128 ? -8.391 -7.883 -9.008 1 98.81 128 GLU B C 1
ATOM 2485 O O . GLU B 1 128 ? -9.047 -7.004 -8.438 1 98.81 128 GLU B O 1
ATOM 2490 N N . GLN B 1 129 ? -7.168 -8.133 -8.711 1 98.88 129 GLN B N 1
ATOM 2491 C CA . GLN B 1 129 ? -6.352 -7.332 -7.801 1 98.88 129 GLN B CA 1
ATOM 2492 C C . GLN B 1 129 ? -4.984 -7.039 -8.406 1 98.88 129 GLN B C 1
ATOM 2494 O O . GLN B 1 129 ? -4.434 -7.863 -9.141 1 98.88 129 GLN B O 1
ATOM 2499 N N . SER B 1 130 ? -4.461 -5.859 -8.117 1 98.88 130 SER B N 1
ATOM 2500 C CA . SER B 1 130 ? -3.131 -5.438 -8.547 1 98.88 130 SER B CA 1
ATOM 2501 C C . SER B 1 130 ? -2.266 -5.035 -7.359 1 98.88 130 SER B C 1
ATOM 2503 O O . SER B 1 130 ? -2.77 -4.477 -6.383 1 98.88 130 SER B O 1
ATOM 2505 N N . PHE B 1 131 ? -1.022 -5.32 -7.48 1 98.88 131 PHE B N 1
ATOM 2506 C CA . PHE B 1 131 ? -0.058 -5.152 -6.402 1 98.88 131 PHE B CA 1
ATOM 2507 C C . PHE B 1 131 ? 1.17 -4.391 -6.883 1 98.88 131 PHE B C 1
ATOM 2509 O O . PHE B 1 131 ? 2.168 -4.996 -7.277 1 98.88 131 PHE B O 1
ATOM 2516 N N . PRO B 1 132 ? 1.131 -3.053 -6.824 1 98.81 132 PRO B N 1
ATOM 2517 C CA . PRO B 1 132 ? 2.354 -2.312 -7.145 1 98.81 132 PRO B CA 1
ATOM 2518 C C . PRO B 1 132 ? 3.484 -2.586 -6.156 1 98.81 132 PRO B C 1
ATOM 2520 O O . PRO B 1 132 ? 3.238 -2.74 -4.957 1 98.81 132 PRO B O 1
ATOM 2523 N N . VAL B 1 133 ? 4.633 -2.594 -6.664 1 98.75 133 VAL B N 1
ATOM 2524 C CA . VAL B 1 133 ? 5.844 -2.963 -5.941 1 98.75 133 VAL B CA 1
ATOM 2525 C C . VAL B 1 133 ? 5.98 -2.096 -4.691 1 98.75 133 VAL B C 1
ATOM 2527 O O . VAL B 1 133 ? 5.742 -0.887 -4.738 1 98.75 133 VAL B O 1
ATOM 2530 N N . ASP B 1 134 ? 6.34 -2.742 -3.555 1 98.25 134 ASP B N 1
ATOM 2531 C CA . ASP B 1 134 ? 6.488 -2.002 -2.305 1 98.25 134 ASP B CA 1
ATOM 2532 C C . ASP B 1 134 ? 7.953 -1.647 -2.047 1 98.25 134 ASP B C 1
ATOM 2534 O O . ASP B 1 134 ? 8.828 -2.006 -2.834 1 98.25 134 ASP B O 1
ATOM 2538 N N . ALA B 1 135 ? 8.195 -0.972 -0.923 1 98.44 135 ALA B N 1
ATOM 2539 C CA . ALA B 1 135 ? 9.516 -0.41 -0.645 1 98.44 135 ALA B CA 1
ATOM 2540 C C . ALA B 1 135 ? 10.523 -1.511 -0.344 1 98.44 135 ALA B C 1
ATOM 2542 O O . ALA B 1 135 ? 11.68 -1.437 -0.775 1 98.44 135 ALA B O 1
ATOM 2543 N N . TYR B 1 136 ? 10.094 -2.49 0.422 1 98 136 TYR B N 1
ATOM 2544 C CA . TYR B 1 136 ? 10.992 -3.611 0.672 1 98 136 TYR B CA 1
ATOM 2545 C C . TYR B 1 136 ? 11.523 -4.188 -0.635 1 98 136 TYR B C 1
ATOM 2547 O O . TYR B 1 136 ? 12.727 -4.426 -0.773 1 98 136 TYR B O 1
ATOM 2555 N N . SER B 1 137 ? 10.648 -4.441 -1.528 1 98.62 137 SER B N 1
ATOM 2556 C CA . SER B 1 137 ? 10.984 -5.051 -2.812 1 98.62 137 SER B CA 1
ATOM 2557 C C . SER B 1 137 ? 11.883 -4.141 -3.635 1 98.62 137 SER B C 1
ATOM 2559 O O . SER B 1 137 ? 12.852 -4.602 -4.246 1 98.62 137 SER B O 1
ATOM 2561 N N . ILE B 1 138 ? 11.555 -2.84 -3.66 1 98.62 138 ILE B N 1
ATOM 2562 C CA . ILE B 1 138 ? 12.375 -1.878 -4.391 1 98.62 138 ILE B CA 1
ATOM 2563 C C . ILE B 1 138 ? 13.812 -1.931 -3.875 1 98.62 138 ILE B C 1
ATOM 2565 O O . ILE B 1 138 ? 14.758 -2.025 -4.664 1 98.62 138 ILE B O 1
ATOM 2569 N N . ASN B 1 139 ? 13.961 -1.927 -2.572 1 98.44 139 ASN B N 1
ATOM 2570 C CA . ASN B 1 139 ? 15.289 -1.99 -1.974 1 98.44 139 ASN B CA 1
ATOM 2571 C C . ASN B 1 139 ? 15.992 -3.305 -2.305 1 98.44 139 ASN B C 1
ATOM 2573 O O . ASN B 1 139 ? 17.188 -3.311 -2.641 1 98.44 139 ASN B O 1
ATOM 2577 N N . ASN B 1 140 ? 15.273 -4.395 -2.182 1 98.44 140 ASN B N 1
ATOM 2578 C CA . ASN B 1 140 ? 15.828 -5.703 -2.506 1 98.44 140 ASN B CA 1
ATOM 2579 C C . ASN B 1 140 ? 16.328 -5.762 -3.951 1 98.44 140 ASN B C 1
ATOM 2581 O O . ASN B 1 140 ? 17.422 -6.246 -4.219 1 98.44 140 ASN B O 1
ATOM 2585 N N . PHE B 1 141 ? 15.516 -5.273 -4.906 1 98.56 141 PHE B N 1
ATOM 2586 C CA . PHE B 1 141 ? 15.867 -5.293 -6.32 1 98.56 141 PHE B CA 1
ATOM 2587 C C . PHE B 1 141 ? 17.109 -4.445 -6.574 1 98.56 141 PHE B C 1
ATOM 2589 O O . PHE B 1 141 ? 18.016 -4.871 -7.285 1 98.56 141 PHE B O 1
ATOM 2596 N N . ARG B 1 142 ? 17.125 -3.279 -5.988 1 98.19 142 ARG B N 1
ATOM 2597 C CA . ARG B 1 142 ? 18.281 -2.406 -6.16 1 98.19 142 ARG B CA 1
ATOM 2598 C C . ARG B 1 142 ? 19.562 -3.066 -5.629 1 98.19 142 ARG B C 1
ATOM 2600 O O . ARG B 1 142 ? 20.609 -3.014 -6.273 1 98.19 142 ARG B O 1
ATOM 2607 N N . GLU B 1 143 ? 19.453 -3.711 -4.527 1 97.94 143 GLU B N 1
ATOM 2608 C CA . GLU B 1 143 ? 20.594 -4.363 -3.896 1 97.94 143 GLU B CA 1
ATOM 2609 C C . GLU B 1 143 ? 21.109 -5.527 -4.738 1 97.94 143 GLU B C 1
ATOM 2611 O O . GLU B 1 143 ? 22.25 -5.945 -4.602 1 97.94 143 GLU B O 1
ATOM 2616 N N . ASN B 1 144 ? 20.25 -6.023 -5.602 1 98.38 144 ASN B N 1
ATOM 2617 C CA . ASN B 1 144 ? 20.609 -7.234 -6.336 1 98.38 144 ASN B CA 1
ATOM 2618 C C . ASN B 1 144 ? 20.688 -6.969 -7.836 1 98.38 144 ASN B C 1
ATOM 2620 O O . ASN B 1 144 ? 20.578 -7.898 -8.641 1 98.38 144 ASN B O 1
ATOM 2624 N N . GLY B 1 145 ? 20.766 -5.707 -8.203 1 97.75 145 GLY B N 1
ATOM 2625 C CA . GLY B 1 145 ? 21.031 -5.328 -9.578 1 97.75 145 GLY B CA 1
ATOM 2626 C C . GLY B 1 145 ? 19.828 -5.5 -10.492 1 97.75 145 GLY B C 1
ATOM 2627 O O . GLY B 1 145 ? 19.984 -5.723 -11.695 1 97.75 145 GLY B O 1
ATOM 2628 N N . LEU B 1 146 ? 18.656 -5.496 -9.945 1 97.25 146 LEU B N 1
ATOM 2629 C CA . LEU B 1 146 ? 17.406 -5.664 -10.695 1 97.25 146 LEU B CA 1
ATOM 2630 C C . LEU B 1 146 ? 16.656 -4.344 -10.781 1 97.25 146 LEU B C 1
ATOM 2632 O O . LEU B 1 146 ? 15.461 -4.285 -10.461 1 97.25 146 LEU B O 1
ATOM 2636 N N . ASP B 1 147 ? 17.25 -3.309 -11.375 1 96.25 147 ASP B N 1
ATOM 2637 C CA . ASP B 1 147 ? 16.734 -1.938 -11.359 1 96.25 147 ASP B CA 1
ATOM 2638 C C . ASP B 1 147 ? 15.484 -1.8 -12.211 1 96.25 147 ASP B C 1
ATOM 2640 O O . ASP B 1 147 ? 14.656 -0.918 -11.969 1 96.25 147 ASP B O 1
ATOM 2644 N N . VAL B 1 148 ? 15.328 -2.598 -13.172 1 95.25 148 VAL B N 1
ATOM 2645 C CA . VAL B 1 148 ? 14.172 -2.484 -14.055 1 95.25 148 VAL B CA 1
ATOM 2646 C C . VAL B 1 148 ? 12.914 -2.922 -13.312 1 95.25 148 VAL B C 1
ATOM 2648 O O . VAL B 1 148 ? 11.797 -2.613 -13.734 1 95.25 148 VAL B O 1
ATOM 2651 N N . SER B 1 149 ? 13.078 -3.617 -12.219 1 97.31 149 SER B N 1
ATOM 2652 C CA . SER B 1 149 ? 11.969 -4.254 -11.523 1 97.31 149 SER B CA 1
ATOM 2653 C C . SER B 1 149 ? 11.359 -3.312 -10.484 1 97.31 149 SER B C 1
ATOM 2655 O O . SER B 1 149 ? 10.352 -3.641 -9.859 1 97.31 149 SER B O 1
ATOM 2657 N N . VAL B 1 150 ? 11.93 -2.098 -10.297 1 98.12 150 VAL B N 1
ATOM 2658 C CA . VAL B 1 150 ? 11.531 -1.24 -9.18 1 98.12 150 VAL B CA 1
ATOM 2659 C C . VAL B 1 150 ? 10.211 -0.549 -9.5 1 98.12 150 VAL B C 1
ATOM 2661 O O . VAL B 1 150 ? 9.695 0.23 -8.695 1 98.12 150 VAL B O 1
ATOM 2664 N N . THR B 1 151 ? 9.594 -0.869 -10.68 1 98.06 151 THR B N 1
ATOM 2665 C CA . THR B 1 151 ? 8.289 -0.326 -11.039 1 98.06 151 THR B CA 1
ATOM 2666 C C . THR B 1 151 ? 7.293 -1.448 -11.32 1 98.06 151 THR B C 1
ATOM 2668 O O . THR B 1 151 ? 6.23 -1.214 -11.898 1 98.06 151 THR B O 1
ATOM 2671 N N . ASN B 1 152 ? 7.645 -2.629 -10.969 1 98.44 152 ASN B N 1
ATOM 2672 C CA . ASN B 1 152 ? 6.805 -3.799 -11.211 1 98.44 152 ASN B CA 1
ATOM 2673 C C . ASN B 1 152 ? 5.414 -3.629 -10.609 1 98.44 152 ASN B C 1
ATOM 2675 O O . ASN B 1 152 ? 5.273 -3.107 -9.5 1 98.44 152 ASN B O 1
ATOM 2679 N N . VAL B 1 153 ? 4.441 -4.023 -11.289 1 98.81 153 VAL B N 1
ATOM 2680 C CA . VAL B 1 153 ? 3.102 -4.27 -10.766 1 98.81 153 VAL B CA 1
ATOM 2681 C C . VAL B 1 153 ? 2.68 -5.703 -11.078 1 98.81 153 VAL B C 1
ATOM 2683 O O . VAL B 1 153 ? 2.709 -6.129 -12.234 1 98.81 153 VAL B O 1
ATOM 2686 N N . TRP B 1 154 ? 2.316 -6.43 -10.109 1 98.88 154 TRP B N 1
ATOM 2687 C CA . TRP B 1 154 ? 1.761 -7.762 -10.305 1 98.88 154 TRP B CA 1
ATOM 2688 C C . TRP B 1 154 ? 0.236 -7.727 -10.281 1 98.88 154 TRP B C 1
ATOM 2690 O O . TRP B 1 154 ? -0.362 -6.934 -9.547 1 98.88 154 TRP B O 1
ATOM 2700 N N . HIS B 1 155 ? -0.338 -8.531 -11.07 1 98.88 155 HIS B N 1
ATOM 2701 C CA . HIS B 1 155 ? -1.787 -8.672 -11.156 1 98.88 155 HIS B CA 1
ATOM 2702 C C . HIS B 1 155 ? -2.207 -10.133 -11.016 1 98.88 155 HIS B C 1
ATOM 2704 O O . HIS B 1 155 ? -1.539 -11.031 -11.531 1 98.88 155 HIS B O 1
ATOM 2710 N N . MET B 1 156 ? -3.303 -10.312 -10.305 1 98.94 156 MET B N 1
ATOM 2711 C CA . MET B 1 156 ? -3.936 -11.625 -10.227 1 98.94 156 MET B CA 1
ATOM 2712 C C . MET B 1 156 ? -5.426 -11.531 -10.547 1 98.94 156 MET B C 1
ATOM 2714 O O . MET B 1 156 ? -6.125 -10.672 -10.008 1 98.94 156 MET B O 1
ATOM 2718 N N . TYR B 1 157 ? -5.828 -12.344 -11.445 1 98.81 157 TYR B N 1
ATOM 2719 C CA . TYR B 1 157 ? -7.238 -12.461 -11.805 1 98.81 157 TYR B CA 1
ATOM 2720 C C . TYR B 1 157 ? -7.781 -13.836 -11.438 1 98.81 157 TYR B C 1
ATOM 2722 O O . TYR B 1 157 ? -7.176 -14.859 -11.766 1 98.81 157 TYR B O 1
ATOM 2730 N N . VAL B 1 158 ? -8.836 -13.867 -10.703 1 98.56 158 VAL B N 1
ATOM 2731 C CA . VAL B 1 158 ? -9.516 -15.117 -10.359 1 98.56 158 VAL B CA 1
ATOM 2732 C C . VAL B 1 158 ? -10.922 -15.117 -10.961 1 98.56 158 VAL B C 1
ATOM 2734 O O . VAL B 1 158 ? -11.883 -14.68 -10.32 1 98.56 158 VAL B O 1
ATOM 2737 N N . LYS B 1 159 ? -11.039 -15.688 -12.055 1 97.25 159 LYS B N 1
ATOM 2738 C CA . LYS B 1 159 ? -12.32 -15.883 -12.727 1 97.25 159 LYS B CA 1
ATOM 2739 C C . LYS B 1 159 ? -12.844 -17.297 -12.523 1 97.25 159 LYS B C 1
ATOM 2741 O O . LYS B 1 159 ? -12.117 -18.172 -12.031 1 97.25 159 LYS B O 1
ATOM 2746 N N . PRO B 1 160 ? -14.086 -17.578 -12.867 1 95.88 160 PRO B N 1
ATOM 2747 C CA . PRO B 1 160 ? -14.68 -18.875 -12.586 1 95.88 160 PRO B CA 1
ATOM 2748 C C . PRO B 1 160 ? -13.891 -20.031 -13.211 1 95.88 160 PRO B C 1
ATOM 2750 O O . PRO B 1 160 ? -13.75 -21.094 -12.602 1 95.88 160 PRO B O 1
ATOM 2753 N N . GLN B 1 161 ? -13.336 -19.781 -14.391 1 97.75 161 GLN B N 1
ATOM 2754 C CA . GLN B 1 161 ? -12.727 -20.922 -15.078 1 97.75 161 GLN B CA 1
ATOM 2755 C C . GLN B 1 161 ? -11.227 -20.719 -15.25 1 97.75 161 GLN B C 1
ATOM 2757 O O . GLN B 1 161 ? -10.531 -21.594 -15.758 1 97.75 161 GLN B O 1
ATOM 2762 N N . GLU B 1 162 ? -10.82 -19.578 -14.789 1 98.5 162 GLU B N 1
ATOM 2763 C CA . GLU B 1 162 ? -9.43 -19.25 -15.117 1 98.5 162 GLU B CA 1
ATOM 2764 C C . GLU B 1 162 ? -8.797 -18.391 -14.016 1 98.5 162 GLU B C 1
ATOM 2766 O O . GLU B 1 162 ? -9.43 -17.484 -13.484 1 98.5 162 GLU B O 1
ATOM 2771 N N . PHE B 1 163 ? -7.566 -18.766 -13.727 1 98.88 163 PHE B N 1
ATOM 2772 C CA . PHE B 1 163 ? -6.719 -17.906 -12.906 1 98.88 163 PHE B CA 1
ATOM 2773 C C . PHE B 1 163 ? -5.57 -17.328 -13.727 1 98.88 163 PHE B C 1
ATOM 2775 O O . PHE B 1 163 ? -4.961 -18.047 -14.531 1 98.88 163 PHE B O 1
ATOM 2782 N N . THR B 1 164 ? -5.285 -16.031 -13.547 1 98.81 164 THR B N 1
ATOM 2783 C CA . THR B 1 164 ? -4.207 -15.375 -14.273 1 98.81 164 THR B CA 1
ATOM 2784 C C . THR B 1 164 ? -3.217 -14.727 -13.305 1 98.81 164 THR B C 1
ATOM 2786 O O . THR B 1 164 ? -3.621 -14.078 -12.336 1 98.81 164 THR B O 1
ATOM 2789 N N . TYR B 1 165 ? -2.014 -14.992 -13.531 1 98.69 165 TYR B N 1
ATOM 2790 C CA . TYR B 1 165 ? -0.918 -14.195 -12.977 1 98.69 165 TYR B CA 1
ATOM 2791 C C . TYR B 1 165 ? -0.277 -13.328 -14.055 1 98.69 165 TYR B C 1
ATOM 2793 O O . TYR B 1 165 ? 0.061 -13.82 -15.133 1 98.69 165 TYR B O 1
ATOM 2801 N N . ARG B 1 166 ? -0.12 -12.039 -13.727 1 98.5 166 ARG B N 1
ATOM 2802 C CA . ARG B 1 166 ? 0.429 -11.094 -14.688 1 98.5 166 ARG B CA 1
ATOM 2803 C C . ARG B 1 166 ? 1.433 -10.156 -14.023 1 98.5 166 ARG B C 1
ATOM 2805 O O . ARG B 1 166 ? 1.248 -9.758 -12.875 1 98.5 166 ARG B O 1
ATOM 2812 N N . LEU B 1 167 ? 2.547 -9.922 -14.68 1 98.31 167 LEU B N 1
ATOM 2813 C CA . LEU B 1 167 ? 3.553 -8.945 -14.281 1 98.31 167 LEU B CA 1
ATOM 2814 C C . LEU B 1 167 ? 3.713 -7.867 -15.352 1 98.31 167 LEU B C 1
ATOM 2816 O O . LEU B 1 167 ? 3.93 -8.172 -16.516 1 98.31 167 LEU B O 1
ATOM 2820 N N . THR B 1 168 ? 3.574 -6.602 -14.953 1 97.81 168 THR B N 1
ATOM 2821 C CA . THR B 1 168 ? 3.758 -5.512 -15.898 1 97.81 168 THR B CA 1
ATOM 2822 C C . THR B 1 168 ? 4.758 -4.488 -15.367 1 97.81 168 THR B C 1
ATOM 2824 O O . THR B 1 168 ? 4.82 -4.246 -14.164 1 97.81 168 THR B O 1
ATOM 2827 N N . ARG B 1 169 ? 5.5 -3.92 -16.141 1 96.56 169 ARG B N 1
ATOM 2828 C CA . ARG B 1 169 ? 6.309 -2.713 -16.031 1 96.56 169 ARG B CA 1
ATOM 2829 C C . ARG B 1 169 ? 6.621 -2.119 -17.391 1 96.56 169 ARG B C 1
ATOM 2831 O O . ARG B 1 169 ? 6.137 -2.609 -18.422 1 96.56 169 ARG B O 1
ATOM 2838 N N . GLU B 1 170 ? 7.328 -0.979 -17.391 1 92.31 170 GLU B N 1
ATOM 2839 C CA . GLU B 1 170 ? 7.672 -0.399 -18.688 1 92.31 170 GLU B CA 1
ATOM 2840 C C . GLU B 1 170 ? 8.352 -1.428 -19.578 1 92.31 170 GLU B C 1
ATOM 2842 O O . GLU B 1 170 ? 9.328 -2.064 -19.188 1 92.31 170 GLU B O 1
ATOM 2847 N N . ASN B 1 171 ? 7.82 -1.739 -20.719 1 91.44 171 ASN B N 1
ATOM 2848 C CA . ASN B 1 171 ? 8.344 -2.604 -21.766 1 91.44 171 ASN B CA 1
ATOM 2849 C C . ASN B 1 171 ? 8.312 -4.07 -21.359 1 91.44 171 ASN B C 1
ATOM 2851 O O . ASN B 1 171 ? 9.164 -4.855 -21.766 1 91.44 171 ASN B O 1
ATOM 2855 N N . ARG B 1 172 ? 7.445 -4.406 -20.422 1 93.56 172 ARG B N 1
ATOM 2856 C CA . ARG B 1 172 ? 7.309 -5.793 -20 1 93.56 172 ARG B CA 1
ATOM 2857 C C . ARG B 1 172 ? 5.859 -6.117 -19.656 1 93.56 172 ARG B C 1
ATOM 2859 O O . ARG B 1 172 ? 5.207 -5.375 -18.922 1 93.56 172 ARG B O 1
ATOM 2866 N N . ASP B 1 173 ? 5.316 -7.09 -20.172 1 96 173 ASP B N 1
ATOM 2867 C CA . ASP B 1 173 ? 4.008 -7.672 -19.891 1 96 173 ASP B CA 1
ATOM 2868 C C . ASP B 1 173 ? 4.062 -9.195 -19.938 1 96 173 ASP B C 1
ATOM 2870 O O . ASP B 1 173 ? 4.062 -9.789 -21.031 1 96 173 ASP B O 1
ATOM 2874 N N . PHE B 1 174 ? 4.172 -9.82 -18.891 1 96.25 174 PHE B N 1
ATOM 2875 C CA . PHE B 1 174 ? 4.23 -11.273 -18.75 1 96.25 174 PHE B CA 1
ATOM 2876 C C . PHE B 1 174 ? 2.934 -11.812 -18.156 1 96.25 174 PHE B C 1
ATOM 2878 O O . PHE B 1 174 ? 2.445 -11.305 -17.141 1 96.25 174 PHE B O 1
ATOM 2885 N N . ARG B 1 175 ? 2.383 -12.836 -18.766 1 97.19 175 ARG B N 1
ATOM 2886 C CA . ARG B 1 175 ? 1.092 -13.359 -18.328 1 97.19 175 ARG B CA 1
ATOM 2887 C C . ARG B 1 175 ? 1.056 -14.883 -18.422 1 97.19 175 ARG B C 1
ATOM 2889 O O . ARG B 1 175 ? 1.518 -15.461 -19.391 1 97.19 175 ARG B O 1
ATOM 2896 N N . VAL B 1 176 ? 0.617 -15.492 -17.375 1 97.56 176 VAL B N 1
ATOM 2897 C CA . VAL B 1 176 ? 0.341 -16.922 -17.359 1 97.56 176 VAL B CA 1
ATOM 2898 C C . VAL B 1 176 ? -1.121 -17.156 -16.984 1 97.56 176 VAL B C 1
ATOM 2900 O O . VAL B 1 176 ? -1.618 -16.609 -16 1 97.56 176 VAL B O 1
ATOM 2903 N N . ASP B 1 177 ? -1.814 -17.969 -17.734 1 98.06 177 ASP B N 1
ATOM 2904 C CA . ASP B 1 177 ? -3.199 -18.344 -17.453 1 98.06 177 ASP B CA 1
ATOM 2905 C C . ASP B 1 177 ? -3.309 -19.812 -17.047 1 98.06 177 ASP B C 1
ATOM 2907 O O . ASP B 1 177 ? -2.729 -20.688 -17.703 1 98.06 177 ASP B O 1
ATOM 2911 N N . PHE B 1 178 ? -4.008 -20.062 -16 1 98.75 178 PHE B N 1
ATOM 2912 C CA . PHE B 1 178 ? -4.23 -21.422 -15.508 1 98.75 178 PHE B CA 1
ATOM 2913 C C . PHE B 1 178 ? -5.684 -21.828 -15.695 1 98.75 178 PHE B C 1
ATOM 2915 O O . PHE B 1 178 ? -6.598 -21.062 -15.414 1 98.75 178 PHE B O 1
ATOM 2922 N N . ASP B 1 179 ? -5.895 -23.047 -16.125 1 98.75 179 ASP B N 1
ATOM 2923 C CA . ASP B 1 179 ? -7.234 -23.578 -16.359 1 98.75 179 ASP B CA 1
ATOM 2924 C C . ASP B 1 179 ? -7.824 -24.172 -15.078 1 98.75 179 ASP B C 1
ATOM 2926 O O . ASP B 1 179 ? -7.469 -25.281 -14.68 1 98.75 179 ASP B O 1
ATOM 2930 N N . LEU B 1 180 ? -8.805 -23.516 -14.516 1 98.62 180 LEU B N 1
ATOM 2931 C CA . LEU B 1 180 ? -9.352 -23.922 -13.227 1 98.62 180 LEU B CA 1
ATOM 2932 C C . LEU B 1 180 ? -10.383 -25.031 -13.398 1 98.62 180 LEU B C 1
ATOM 2934 O O . LEU B 1 180 ? -10.836 -25.625 -12.414 1 98.62 180 LEU B O 1
ATOM 2938 N N . THR B 1 181 ? -10.703 -25.359 -14.578 1 98.25 181 THR B N 1
ATOM 2939 C CA . THR B 1 181 ? -11.727 -26.359 -14.836 1 98.25 181 THR B CA 1
ATOM 2940 C C . THR B 1 181 ? -11.102 -27.75 -14.891 1 98.25 181 THR B C 1
ATOM 2942 O O . THR B 1 181 ? -11.812 -28.766 -14.875 1 98.25 181 THR B O 1
ATOM 2945 N N . LYS B 1 182 ? -9.859 -27.844 -14.922 1 97.94 182 LYS B N 1
ATOM 2946 C CA . LYS B 1 182 ? -9.172 -29.125 -15.055 1 97.94 182 LYS B CA 1
ATOM 2947 C C . LYS B 1 182 ? -8.07 -29.266 -14.008 1 97.94 182 LYS B C 1
ATOM 2949 O O . LYS B 1 182 ? -6.883 -29.141 -14.328 1 97.94 182 LYS B O 1
ATOM 2954 N N . PRO B 1 183 ? -8.469 -29.625 -12.812 1 98.44 183 PRO B N 1
ATOM 2955 C CA . PRO B 1 183 ? -7.422 -29.906 -11.828 1 98.44 183 PRO B CA 1
ATOM 2956 C C . PRO B 1 183 ? -6.457 -31 -12.273 1 98.44 183 PRO B C 1
ATOM 2958 O O . PRO B 1 183 ? -6.859 -31.922 -12.984 1 98.44 183 PRO B O 1
ATOM 2961 N N . VAL B 1 184 ? -5.223 -30.922 -11.883 1 98.75 184 VAL B N 1
ATOM 2962 C CA . VAL B 1 184 ? -4.211 -31.922 -12.234 1 98.75 184 VAL B CA 1
ATOM 2963 C C . VAL B 1 184 ? -3.643 -32.562 -10.969 1 98.75 184 VAL B C 1
ATOM 2965 O O . VAL B 1 184 ? -3.996 -32.156 -9.859 1 98.75 184 VAL B O 1
ATOM 2968 N N . ASP B 1 185 ? -2.768 -33.531 -11.203 1 98.38 185 ASP B N 1
ATOM 2969 C CA . ASP B 1 185 ? -2.086 -34.156 -10.078 1 98.38 185 ASP B CA 1
ATOM 2970 C C . ASP B 1 185 ? -1.245 -33.156 -9.305 1 98.38 185 ASP B C 1
ATOM 2972 O O . ASP B 1 185 ? -0.617 -32.281 -9.906 1 98.38 185 ASP B O 1
ATOM 2976 N N . LEU B 1 186 ? -1.24 -33.281 -7.996 1 98.31 186 LEU B N 1
ATOM 2977 C CA . LEU B 1 186 ? -0.492 -32.375 -7.16 1 98.31 186 LEU B CA 1
ATOM 2978 C C . LEU B 1 186 ? 1 -32.438 -7.469 1 98.31 186 LEU B C 1
ATOM 2980 O O . LEU B 1 186 ? 1.556 -33.531 -7.621 1 98.31 186 LEU B O 1
ATOM 2984 N N . PRO B 1 187 ? 1.619 -31.312 -7.617 1 98 187 PRO B N 1
ATOM 2985 C CA . PRO B 1 187 ? 3.076 -31.281 -7.762 1 98 187 PRO B CA 1
ATOM 2986 C C . PRO B 1 187 ? 3.807 -31.594 -6.461 1 98 187 PRO B C 1
ATOM 2988 O O . PRO B 1 187 ? 3.172 -31.766 -5.414 1 98 187 PRO B O 1
ATOM 2991 N N . PRO B 1 188 ? 5.145 -31.766 -6.566 1 97.06 188 PRO B N 1
ATOM 2992 C CA . PRO B 1 188 ? 5.914 -31.953 -5.336 1 97.06 188 PRO B CA 1
ATOM 2993 C C . PRO B 1 188 ? 5.777 -30.781 -4.367 1 97.06 188 PRO B C 1
ATOM 2995 O O . PRO B 1 188 ? 5.344 -29.703 -4.766 1 97.06 188 PRO B O 1
ATOM 2998 N N . VAL B 1 189 ? 6.09 -31.047 -3.1 1 97.25 189 VAL B N 1
ATOM 2999 C CA . VAL B 1 189 ? 6.137 -29.953 -2.119 1 97.25 189 VAL B CA 1
ATOM 3000 C C . VAL B 1 189 ? 7.148 -28.906 -2.559 1 97.25 189 VAL B C 1
ATOM 3002 O O . VAL B 1 189 ? 8.25 -29.234 -3.01 1 97.25 189 VAL B O 1
ATOM 3005 N N . PRO B 1 190 ? 6.719 -27.656 -2.533 1 97.75 190 PRO B N 1
ATOM 3006 C CA . PRO B 1 190 ? 7.699 -26.625 -2.902 1 97.75 190 PRO B CA 1
ATOM 3007 C C . PRO B 1 190 ? 8.922 -26.641 -1.994 1 97.75 190 PRO B C 1
ATOM 3009 O O . PRO B 1 190 ? 8.852 -27.094 -0.854 1 97.75 190 PRO B O 1
ATOM 3012 N N . TRP B 1 191 ? 9.984 -26.156 -2.525 1 97.44 191 TRP B N 1
ATOM 3013 C CA . TRP B 1 191 ? 11.234 -26.141 -1.78 1 97.44 191 TRP B CA 1
ATOM 3014 C C . TRP B 1 191 ? 11.086 -25.344 -0.487 1 97.44 191 TRP B C 1
ATOM 3016 O O . TRP B 1 191 ? 10.523 -24.25 -0.485 1 97.44 191 TRP B O 1
ATOM 3026 N N . GLY B 1 192 ? 11.586 -25.906 0.614 1 93.38 192 GLY B N 1
ATOM 3027 C CA . GLY B 1 192 ? 11.609 -25.25 1.906 1 93.38 192 GLY B CA 1
ATOM 3028 C C . GLY B 1 192 ? 10.344 -25.469 2.719 1 93.38 192 GLY B C 1
ATOM 3029 O O . GLY B 1 192 ? 10.195 -24.922 3.809 1 93.38 192 GLY B O 1
ATOM 3030 N N . HIS B 1 193 ? 9.469 -26.234 2.152 1 89.5 193 HIS B N 1
ATOM 3031 C CA . HIS B 1 193 ? 8.234 -26.531 2.869 1 89.5 193 HIS B CA 1
ATOM 3032 C C . HIS B 1 193 ? 8.125 -28.031 3.186 1 89.5 193 HIS B C 1
ATOM 3034 O O . HIS B 1 193 ? 8.852 -28.844 2.607 1 89.5 193 HIS B O 1
ATOM 3040 N N . LYS B 1 194 ? 7.406 -28.344 4.262 1 82.12 194 LYS B N 1
ATOM 3041 C CA . LYS B 1 194 ? 7.207 -29.734 4.656 1 82.12 194 LYS B CA 1
ATOM 3042 C C . LYS B 1 194 ? 5.789 -30.188 4.336 1 82.12 194 LYS B C 1
ATOM 3044 O O . LYS B 1 194 ? 4.855 -29.391 4.324 1 82.12 194 LYS B O 1
#